Protein AF-K1YE34-F1 (afdb_monomer_lite)

Secondary structure (DSSP, 8-state):
------STTHHHHHHHHHHHHHHHHHHHHHHHHHHHHHHHHHHIIIIISHHHHHHHHHHHHEEEEEE--PPPPEE-SSSSPPEEEEEEEEEEEEE-TT-SS-HHHHHHHHHHHHHHHHTTT-SSHHHHHHHHHHHTSPPPTT-S---HHHHHHHHHHHHHHHHT--B---EEEESS--HHHHHHHHHHHHH-TTTEEEETTEEEE-GGG-S-HHHHHHHHHHHHT--HHHHHHHHS--B---EEEEEEE-HHHHHHHHHHHHHHHHHHHTTSS-GGG--GGGEEEEEEEEEE-TTTTTTHHHH--B-TTS-B-SHHHHHTHHHHH-B-EEEEEEB-TTS-B-S---S--B--BPPPPEE-S--HHHHHHHHHHHHHHHHHHT-S-EEEEEE-TTT--EEEEEEES---GGGGGGGG-EEE--TTT-SSHHHHTTTS-EEEE-TTT-EEEEETTEEEEEEEPPHHHHH-TTS--EEETTSSGGGGGS-HHHH--B--GGGGHHHHHHHHHHTTS--TT-EEEE-SEEEETTEEEE-S-GGGSEEEEHHHHHHTT-HHHHHHHHHHH-HHHHHHHHHHTTTTS----S-TT----PPPPGGG--HHHHHHHTTTSS--B-S--

Sequence (621 aa):
MKIPAHISRLALRLLNRLMNTDRVRLVFYIFVGFGVIIVWMAFKYTVFEYDYYRKLADKQQMITVKNPVSRGTIYSNNTPTGVFATSTDLSDLAVDPKGVGSKEKLVTFLGDVIFEELCSKGFDEQCGEDVFEYLKQAIPEDTTIITEENIKTRIREDVLRKISKEFVDSVIVKENLSEEEIKDTMPLTEWSGSVFSLINGSLYVNPSRIESPDLLTEHLAALLSLPKEEVTYKLSKRIIRYIKILRKMGLATRDMIDTRIQAEKTNIAQGRMVEAESIYHFFILEPRPTRFYPEKNMGGQLIGFVDNEGDGQYGIEGYFNEELKGKEGVSIAKKDISGRTIGSFDLGERKMVNGTDITLTIDRNIQKEVTKILSDGIKEFRANKGSVVVMDPKTGAVVAMVSYPDFDPNNFGDVYELERVSYNKYPNPGFDLLGMPLFVEDSTKGIPIMVGKNKISLRGATEGEISNRAIPKYKYKNMFGPGVYEVDPVSSLYEPGSVFKAITTAIGIDTGDIKPTDTYTDRWFVEIDNFKISNVSSECIGRHTYMHALDWSCNVGMIDIVQKIGKSLFYKYINDFGFGGKTNITLEWEVYGRIDPYEKWSRAKLFTMAFGQGITATVLQ

Radius of gyration: 38.85 Å; chains: 1; bounding box: 135×70×117 Å

pLDDT: mean 84.94, std 12.74, range [35.75, 98.31]

Structure (mmCIF, N/CA/C/O backbone):
data_AF-K1YE34-F1
#
_entry.id   AF-K1YE34-F1
#
loop_
_atom_site.group_PDB
_atom_site.id
_atom_site.type_symbol
_atom_site.label_atom_id
_atom_site.label_alt_id
_atom_site.label_comp_id
_atom_site.label_asym_id
_atom_site.label_entity_id
_atom_site.label_seq_id
_atom_site.pdbx_PDB_ins_code
_atom_site.Cartn_x
_atom_site.Cartn_y
_atom_site.Cartn_z
_atom_site.occupancy
_atom_site.B_iso_or_equiv
_atom_site.auth_seq_id
_atom_site.auth_comp_id
_atom_site.auth_asym_id
_atom_site.auth_atom_id
_atom_site.pdbx_PDB_model_num
ATOM 1 N N . MET A 1 1 ? -100.607 44.892 74.074 1.00 36.88 1 MET A N 1
ATOM 2 C CA . MET A 1 1 ? -101.466 44.074 73.185 1.00 36.88 1 MET A CA 1
ATOM 3 C C . MET A 1 1 ? -100.562 43.274 72.237 1.00 36.88 1 MET A C 1
ATOM 5 O O . MET A 1 1 ? -99.492 43.764 71.909 1.00 36.88 1 MET A O 1
ATOM 9 N N . LYS A 1 2 ? -100.928 42.021 71.936 1.00 35.75 2 LYS A N 1
ATOM 10 C CA . LYS A 1 2 ? -100.124 40.916 71.358 1.00 35.75 2 LYS A CA 1
ATOM 11 C C . LYS A 1 2 ? -99.786 41.061 69.844 1.00 35.75 2 LYS A C 1
ATOM 13 O O . LYS A 1 2 ? -100.696 41.393 69.102 1.00 35.75 2 LYS A O 1
ATOM 18 N N . ILE A 1 3 ? -98.509 40.791 69.473 1.00 39.78 3 ILE A N 1
ATOM 19 C CA . ILE A 1 3 ? -97.883 39.866 68.450 1.00 39.78 3 ILE A CA 1
ATOM 20 C C . ILE A 1 3 ? -98.612 39.634 67.085 1.00 39.78 3 ILE A C 1
ATOM 22 O O . ILE A 1 3 ? -99.836 39.593 67.148 1.00 39.78 3 ILE A O 1
ATOM 26 N N . PRO A 1 4 ? -97.980 39.315 65.899 1.00 48.66 4 PRO A N 1
ATOM 27 C CA . PRO A 1 4 ? -96.562 39.006 65.505 1.00 48.66 4 PRO A CA 1
ATOM 28 C C . PRO A 1 4 ? -96.039 39.790 64.255 1.00 48.66 4 PRO A C 1
ATOM 30 O O . PRO A 1 4 ? -96.799 40.487 63.603 1.00 48.66 4 PRO A O 1
ATOM 33 N N . ALA A 1 5 ? -94.765 39.807 63.818 1.00 51.62 5 ALA A N 1
ATOM 34 C CA . ALA A 1 5 ? -93.683 38.807 63.705 1.00 51.62 5 ALA A CA 1
ATOM 35 C C . ALA A 1 5 ? -93.873 37.696 62.640 1.00 51.62 5 ALA A C 1
ATOM 37 O O . ALA A 1 5 ? -93.859 36.520 62.965 1.00 51.62 5 ALA A O 1
ATOM 38 N N . HIS A 1 6 ? -94.013 38.058 61.362 1.00 48.50 6 HIS A N 1
ATOM 39 C CA . HIS A 1 6 ? -93.720 37.200 60.197 1.00 48.50 6 HIS A CA 1
ATOM 40 C C . HIS A 1 6 ? -93.802 38.117 58.969 1.00 48.50 6 HIS A C 1
ATOM 42 O O . HIS A 1 6 ? -94.867 38.646 58.706 1.00 48.50 6 HIS A O 1
ATOM 48 N N . ILE A 1 7 ? -92.703 38.540 58.335 1.00 47.22 7 ILE A N 1
ATOM 49 C CA . ILE A 1 7 ? -92.453 38.222 56.908 1.00 47.22 7 ILE A CA 1
ATOM 50 C C . ILE A 1 7 ? -91.010 38.593 56.471 1.00 47.22 7 ILE A C 1
ATOM 52 O O . ILE A 1 7 ? -90.570 38.162 55.412 1.00 47.22 7 ILE A O 1
ATOM 56 N N . SER A 1 8 ? -90.185 39.288 57.270 1.00 53.62 8 SER A N 1
ATOM 57 C CA . SER A 1 8 ? -88.889 39.803 56.764 1.00 53.62 8 SER A CA 1
ATOM 58 C C . SER A 1 8 ? -87.648 38.914 56.971 1.00 53.62 8 SER A C 1
ATOM 60 O O . SER A 1 8 ? -86.563 39.277 56.524 1.00 53.62 8 SER A O 1
ATOM 62 N N . ARG A 1 9 ? -87.760 37.726 57.590 1.00 50.47 9 ARG A N 1
ATOM 63 C CA . ARG A 1 9 ? -86.609 36.803 57.773 1.00 50.47 9 ARG A CA 1
ATOM 64 C C . ARG A 1 9 ? -86.591 35.587 56.843 1.00 50.47 9 ARG A C 1
ATOM 66 O O . ARG A 1 9 ? -85.554 34.932 56.748 1.00 50.47 9 ARG A O 1
ATOM 73 N N . LEU A 1 10 ? -87.687 35.298 56.135 1.00 52.03 10 LEU A N 1
ATOM 74 C CA . LEU A 1 10 ? -87.739 34.188 55.174 1.00 52.03 10 LEU A CA 1
ATOM 75 C C . LEU A 1 10 ? -87.260 34.625 53.778 1.00 52.03 10 LEU A C 1
ATOM 77 O O . LEU A 1 10 ? -86.465 33.918 53.168 1.00 52.03 10 LEU A O 1
ATOM 81 N N . ALA A 1 11 ? -87.639 35.826 53.323 1.00 48.72 11 ALA A N 1
ATOM 82 C CA . ALA A 1 11 ? -87.261 36.349 52.006 1.00 48.72 11 ALA A CA 1
ATOM 83 C C . ALA A 1 11 ? -85.747 36.621 51.872 1.00 48.72 11 ALA A C 1
ATOM 85 O O . ALA A 1 11 ? -85.149 36.258 50.862 1.00 48.72 11 ALA A O 1
ATOM 86 N N . LEU A 1 12 ? -85.088 37.146 52.918 1.00 50.16 12 LEU A N 1
ATOM 87 C CA . LEU A 1 12 ? -83.631 37.363 52.903 1.00 50.16 12 LEU A CA 1
ATOM 88 C C . LEU A 1 12 ? -82.812 36.064 53.033 1.00 50.16 12 LEU A C 1
ATOM 90 O O . LEU A 1 12 ? -81.704 35.984 52.510 1.00 50.16 12 LEU A O 1
ATOM 94 N N . ARG A 1 13 ? -83.342 35.024 53.698 1.00 51.19 13 ARG A N 1
ATOM 95 C CA . ARG A 1 13 ? -82.683 33.704 53.772 1.00 51.19 13 ARG A CA 1
ATOM 96 C C . ARG A 1 13 ? -82.885 32.868 52.506 1.00 51.19 13 ARG A C 1
ATOM 98 O O . ARG A 1 13 ? -82.024 32.048 52.201 1.00 51.19 13 ARG A O 1
ATOM 105 N N . LEU A 1 14 ? -83.971 33.088 51.762 1.00 49.38 14 LEU A N 1
ATOM 106 C CA . LEU A 1 14 ? -84.204 32.467 50.454 1.00 49.38 14 LEU A CA 1
ATOM 107 C C . LEU A 1 14 ? -83.394 33.140 49.336 1.00 49.38 14 LEU A C 1
ATOM 109 O O . LEU A 1 14 ? -82.803 32.414 48.542 1.00 49.38 14 LEU A O 1
ATOM 113 N N . LEU A 1 15 ? -83.245 34.474 49.323 1.00 46.59 15 LEU A N 1
ATOM 114 C CA . LEU A 1 15 ? -82.393 35.157 48.332 1.00 46.59 15 LEU A CA 1
ATOM 115 C C . LEU A 1 15 ? -80.901 34.793 48.469 1.00 46.59 15 LEU A C 1
ATOM 117 O O . LEU A 1 15 ? -80.240 34.549 47.463 1.00 46.59 15 LEU A O 1
ATOM 121 N N . ASN A 1 16 ? -80.382 34.660 49.697 1.00 50.19 16 ASN A N 1
ATOM 122 C CA . ASN A 1 16 ? -78.986 34.247 49.922 1.00 50.19 16 ASN A CA 1
ATOM 123 C C . ASN A 1 16 ? -78.747 32.737 49.718 1.00 50.19 16 ASN A C 1
ATOM 125 O O . ASN A 1 16 ? -77.611 32.325 49.486 1.00 50.19 16 ASN A O 1
ATOM 129 N N . ARG A 1 17 ? -79.795 31.897 49.785 1.00 49.59 17 ARG A N 1
ATOM 130 C CA . ARG A 1 17 ? -79.709 30.480 49.385 1.00 49.59 17 ARG A CA 1
ATOM 131 C C . ARG A 1 17 ? -79.752 30.319 47.867 1.00 49.59 17 ARG A C 1
ATOM 133 O O . ARG A 1 17 ? -78.968 29.528 47.365 1.00 49.59 17 ARG A O 1
ATOM 140 N N . LEU A 1 18 ? -80.578 31.095 47.158 1.00 47.44 18 LEU A N 1
ATOM 141 C CA . LEU A 1 18 ? -80.697 31.058 45.693 1.00 47.44 18 LEU A CA 1
ATOM 142 C C . LEU A 1 18 ? -79.440 31.591 44.979 1.00 47.44 18 LEU A C 1
ATOM 144 O O . LEU A 1 18 ? -78.954 30.947 44.054 1.00 47.44 18 LEU A O 1
ATOM 148 N N . MET A 1 19 ? -78.826 32.678 45.463 1.00 51.19 19 MET A N 1
ATOM 149 C CA . MET A 1 19 ? -77.597 33.229 44.859 1.00 51.19 19 MET A CA 1
ATOM 150 C C . MET A 1 19 ? -76.330 32.377 45.063 1.00 51.19 19 MET A C 1
ATOM 152 O O . MET A 1 19 ? -75.357 32.551 44.328 1.00 51.19 19 MET A O 1
ATOM 156 N N . ASN A 1 20 ? -76.320 31.461 46.038 1.00 54.78 20 ASN A N 1
ATOM 157 C CA . ASN A 1 20 ? -75.164 30.604 46.319 1.00 54.78 20 ASN A CA 1
ATOM 158 C C . ASN A 1 20 ? -75.311 29.205 45.692 1.00 54.78 20 ASN A C 1
ATOM 160 O O . ASN A 1 20 ? -74.319 28.615 45.270 1.00 54.78 20 ASN A O 1
ATOM 164 N N . THR A 1 21 ? -76.538 28.686 45.551 1.00 56.09 21 THR A N 1
ATOM 165 C CA . THR A 1 21 ? -76.777 27.403 44.866 1.00 56.09 21 THR A CA 1
ATOM 166 C C . THR A 1 21 ? -76.507 27.462 43.368 1.00 56.09 21 THR A C 1
ATOM 168 O O . THR A 1 21 ? -76.010 26.477 42.828 1.00 56.09 21 THR A O 1
ATOM 171 N N . ASP A 1 22 ? -76.763 28.591 42.700 1.00 64.25 22 ASP A N 1
ATOM 172 C CA . ASP A 1 22 ? -76.539 28.699 41.251 1.00 64.25 22 ASP A CA 1
ATOM 173 C C . ASP A 1 22 ? -75.056 28.835 40.896 1.00 64.25 22 ASP A C 1
ATOM 175 O O . ASP A 1 22 ? -74.607 28.236 39.923 1.00 64.25 22 ASP A O 1
ATOM 179 N N . ARG A 1 23 ? -74.252 29.510 41.729 1.00 65.94 23 ARG A N 1
ATOM 180 C CA . ARG A 1 23 ? -72.790 29.548 41.553 1.00 65.94 23 ARG A CA 1
ATOM 181 C C . ARG A 1 23 ? -72.140 28.198 41.842 1.00 65.94 23 ARG A C 1
ATOM 183 O O . ARG A 1 23 ? -71.286 27.769 41.077 1.00 65.94 23 ARG A O 1
ATOM 190 N N . VAL A 1 24 ? -72.568 27.502 42.898 1.00 70.56 24 VAL A N 1
ATOM 191 C CA . VAL A 1 24 ? -72.051 26.159 43.222 1.00 70.56 24 VAL A CA 1
ATOM 192 C C . VAL A 1 24 ? -72.442 25.140 42.147 1.00 70.56 24 VAL A C 1
ATOM 194 O O . VAL A 1 24 ? -71.605 24.335 41.749 1.00 70.56 24 VAL A O 1
ATOM 197 N N . ARG A 1 25 ? -73.670 25.201 41.612 1.00 74.25 25 ARG A N 1
ATOM 198 C CA . ARG A 1 25 ? -74.095 24.362 40.478 1.00 74.25 25 ARG A CA 1
ATOM 199 C C . ARG A 1 25 ? -73.352 24.706 39.193 1.00 74.25 25 ARG A C 1
ATOM 201 O O . ARG A 1 25 ? -72.940 23.792 38.492 1.00 74.25 25 ARG A O 1
ATOM 208 N N . LEU A 1 26 ? -73.134 25.988 38.900 1.00 75.81 26 LEU A N 1
ATOM 209 C CA . LEU A 1 26 ? -72.350 26.421 37.742 1.00 75.81 26 LEU A CA 1
ATOM 210 C C . LEU A 1 26 ? -70.909 25.898 37.819 1.00 75.81 26 LEU A C 1
ATOM 212 O O . LEU A 1 26 ? -70.426 25.308 36.860 1.00 75.81 26 LEU A O 1
ATOM 216 N N . VAL A 1 27 ? -70.249 26.043 38.972 1.00 78.69 27 VAL A N 1
ATOM 217 C CA . VAL A 1 27 ? -68.901 25.498 39.204 1.00 78.69 27 VAL A CA 1
ATOM 218 C C . VAL A 1 27 ? -68.904 23.972 39.086 1.00 78.69 27 VAL A C 1
ATOM 220 O O . VAL A 1 27 ? -68.026 23.417 38.435 1.00 78.69 27 VAL A O 1
ATOM 223 N N . PHE A 1 28 ? -69.911 23.289 39.636 1.00 82.44 28 PHE A N 1
ATOM 224 C CA . PHE A 1 28 ? -70.061 21.840 39.494 1.00 82.44 28 PHE A CA 1
ATOM 225 C C . PHE A 1 28 ? -70.201 21.411 38.026 1.00 82.44 28 PHE A C 1
ATOM 227 O O . PHE A 1 28 ? -69.495 20.506 37.596 1.00 82.44 28 PHE A O 1
ATOM 234 N N . TYR A 1 29 ? -71.039 22.080 37.228 1.00 84.19 29 TYR A N 1
ATOM 235 C CA . TYR A 1 29 ? -71.186 21.770 35.802 1.00 84.19 29 TYR A CA 1
ATOM 236 C C . TYR A 1 29 ? -69.935 22.101 34.986 1.00 84.19 29 TYR A C 1
ATOM 238 O O . TYR A 1 29 ? -69.621 21.367 34.053 1.00 84.19 29 TYR A O 1
ATOM 246 N N . ILE A 1 30 ? -69.181 23.141 35.354 1.00 85.44 30 ILE A N 1
ATOM 247 C CA . ILE A 1 30 ? -67.862 23.414 34.768 1.00 85.44 30 ILE A CA 1
ATOM 248 C C . ILE A 1 30 ? -66.899 22.262 35.086 1.00 85.44 30 ILE A C 1
ATOM 250 O O . ILE A 1 30 ? -66.247 21.753 34.178 1.00 85.44 30 ILE A O 1
ATOM 254 N N . PHE A 1 31 ? -66.851 21.791 36.336 1.00 87.25 31 PHE A N 1
ATOM 255 C CA . PHE A 1 31 ? -66.026 20.643 36.730 1.00 87.25 31 PHE A CA 1
ATOM 256 C C . PHE A 1 31 ? -66.437 19.347 36.023 1.00 87.25 31 PHE A C 1
ATOM 258 O O . PHE A 1 31 ? -65.573 18.604 35.565 1.00 87.25 31 PHE A O 1
ATOM 265 N N . VAL A 1 32 ? -67.739 19.087 35.886 1.00 88.25 32 VAL A N 1
ATOM 266 C CA . VAL A 1 32 ? -68.258 17.942 35.122 1.00 88.25 32 VAL A CA 1
ATOM 267 C C . VAL A 1 32 ? -67.892 18.075 33.643 1.00 88.25 32 VAL A C 1
ATOM 269 O O . VAL A 1 32 ? -67.436 17.103 33.050 1.00 88.25 32 VAL A O 1
ATOM 272 N N . GLY A 1 33 ? -68.009 19.270 33.060 1.00 88.25 33 GLY A N 1
ATOM 273 C CA . GLY A 1 33 ? -67.587 19.552 31.687 1.00 88.25 33 GLY A CA 1
ATOM 274 C C . GLY A 1 33 ? -66.095 19.292 31.468 1.00 88.25 33 GLY A C 1
ATOM 275 O O . GLY A 1 33 ? -65.730 18.583 30.533 1.00 88.25 33 GLY A O 1
ATOM 276 N N . PHE A 1 34 ? -65.234 19.770 32.370 1.00 90.88 34 PHE A N 1
ATOM 277 C CA . PHE A 1 34 ? -63.802 19.448 32.361 1.00 90.88 34 PHE A CA 1
ATOM 278 C C . PHE A 1 34 ? -63.547 17.945 32.522 1.00 90.88 34 PHE A C 1
ATOM 280 O O . PHE A 1 34 ? -62.711 17.393 31.812 1.00 90.88 34 PHE A O 1
ATOM 287 N N . GLY A 1 35 ? -64.293 17.267 33.397 1.00 90.88 35 GLY A N 1
ATOM 288 C CA . GLY A 1 35 ? -64.208 15.817 33.575 1.00 90.88 35 GLY A CA 1
ATOM 289 C C . GLY A 1 35 ? -64.538 15.051 32.293 1.00 90.88 35 GLY A C 1
ATOM 290 O O . GLY A 1 35 ? -63.789 14.160 31.901 1.00 90.88 35 GLY A O 1
ATOM 291 N N . VAL A 1 36 ? -65.603 15.443 31.589 1.00 91.06 36 VAL A N 1
ATOM 292 C CA . VAL A 1 36 ? -65.979 14.853 30.295 1.00 91.06 36 VAL A CA 1
ATOM 293 C C . VAL A 1 36 ? -64.905 15.109 29.238 1.00 91.06 36 VAL A C 1
ATOM 295 O O . VAL A 1 36 ? -64.563 14.190 28.497 1.00 91.06 36 VAL A O 1
ATOM 298 N N . ILE A 1 37 ? -64.323 16.311 29.195 1.00 92.00 37 ILE A N 1
ATOM 299 C CA . ILE A 1 37 ? -63.224 16.636 28.271 1.00 92.00 37 ILE A CA 1
ATOM 300 C C . ILE A 1 37 ? -61.999 15.758 28.549 1.00 92.00 37 ILE A C 1
ATOM 302 O O . ILE A 1 37 ? -61.429 15.213 27.608 1.00 92.00 37 ILE A O 1
ATOM 306 N N . ILE A 1 38 ? -61.616 15.573 29.816 1.00 90.19 38 ILE A N 1
ATOM 307 C CA . ILE A 1 38 ? -60.481 14.720 30.202 1.00 90.19 38 ILE A CA 1
ATOM 308 C C . ILE A 1 38 ? -60.740 13.264 29.805 1.00 90.19 38 ILE A C 1
ATOM 310 O O . ILE A 1 38 ? -59.864 12.633 29.217 1.00 90.19 38 ILE A O 1
ATOM 314 N N . VAL A 1 39 ? -61.938 12.737 30.078 1.00 91.88 39 VAL A N 1
ATOM 315 C CA . VAL A 1 39 ? -62.312 11.361 29.707 1.00 91.88 39 VAL A CA 1
ATOM 316 C C . VAL A 1 39 ? -62.321 11.188 28.190 1.00 91.88 39 VAL A C 1
ATOM 318 O O . VAL A 1 39 ? -61.792 10.199 27.689 1.00 91.88 39 VAL A O 1
ATOM 321 N N . TRP A 1 40 ? -62.858 12.156 27.448 1.00 91.56 40 TRP A N 1
ATOM 322 C CA . TRP A 1 40 ? -62.845 12.136 25.987 1.00 91.56 40 TRP A CA 1
ATOM 323 C C . TRP A 1 40 ? -61.422 12.197 25.426 1.00 91.56 40 TRP A C 1
ATOM 325 O O . TRP A 1 40 ? -61.090 11.432 24.524 1.00 91.56 40 TRP A O 1
ATOM 335 N N . MET A 1 41 ? -60.556 13.047 25.984 1.00 88.88 41 MET A N 1
ATOM 336 C CA . MET A 1 41 ? -59.141 13.098 25.614 1.00 88.88 41 MET A CA 1
ATOM 337 C C . MET A 1 41 ? -58.433 11.776 25.902 1.00 88.88 41 MET A C 1
ATOM 339 O O . MET A 1 41 ? -57.724 11.266 25.038 1.00 88.88 41 MET A O 1
ATOM 343 N N . ALA A 1 42 ? -58.648 11.197 27.084 1.00 89.00 42 ALA A N 1
ATOM 344 C CA . ALA A 1 42 ? -58.085 9.902 27.432 1.00 89.00 42 ALA A CA 1
ATOM 345 C C . ALA A 1 42 ? -58.558 8.832 26.434 1.00 89.00 42 ALA A C 1
ATOM 347 O O . ALA A 1 42 ? -57.729 8.122 25.867 1.00 89.00 42 ALA A O 1
ATOM 348 N N . PHE A 1 43 ? -59.858 8.775 26.129 1.00 90.81 43 PHE A N 1
ATOM 349 C CA . PHE A 1 43 ? -60.427 7.832 25.162 1.00 90.81 43 PHE A CA 1
ATOM 350 C C . PHE A 1 43 ? -59.856 8.034 23.751 1.00 90.81 43 PHE A C 1
ATOM 352 O O . PHE A 1 43 ? -59.464 7.072 23.094 1.00 90.81 43 PHE A O 1
ATOM 359 N N . LYS A 1 44 ? -59.718 9.288 23.305 1.00 91.06 44 LYS A N 1
ATOM 360 C CA . LYS A 1 44 ? -59.083 9.635 22.031 1.00 91.06 44 LYS A CA 1
ATOM 361 C C . LYS A 1 44 ? -57.669 9.052 21.930 1.00 91.06 44 LYS A C 1
ATOM 363 O O . LYS A 1 44 ? -57.378 8.347 20.968 1.00 91.06 44 LYS A O 1
ATOM 368 N N . TYR A 1 45 ? -56.821 9.289 22.928 1.00 86.44 45 TYR A N 1
ATOM 369 C CA . TYR A 1 45 ? -55.426 8.837 22.899 1.00 86.44 45 TYR A CA 1
ATOM 370 C C . TYR A 1 45 ? -55.258 7.328 23.108 1.00 86.44 45 TYR A C 1
ATOM 372 O O . TYR A 1 45 ? -54.392 6.710 22.495 1.00 86.44 45 TYR A O 1
ATOM 380 N N . THR A 1 46 ? -56.090 6.727 23.957 1.00 84.56 46 THR A N 1
ATOM 381 C CA . THR A 1 46 ? -55.997 5.300 24.316 1.00 84.56 46 THR A CA 1
ATOM 382 C C . THR A 1 46 ? -56.747 4.360 23.381 1.00 84.56 46 THR A C 1
ATOM 384 O O . THR A 1 46 ? -56.473 3.164 23.424 1.00 84.56 46 THR A O 1
ATOM 387 N N . VAL A 1 47 ? -57.665 4.863 22.546 1.00 86.56 47 VAL A N 1
ATOM 388 C CA . VAL A 1 47 ? -58.477 4.035 21.637 1.00 86.56 47 VAL A CA 1
ATOM 389 C C . VAL A 1 47 ? -58.335 4.474 20.183 1.00 86.56 47 VAL A C 1
ATOM 391 O O . VAL A 1 47 ? -57.921 3.668 19.357 1.00 86.56 47 VAL A O 1
ATOM 394 N N . PHE A 1 48 ? -58.633 5.736 19.850 1.00 84.00 48 PHE A N 1
ATOM 395 C CA . PHE A 1 48 ? -58.586 6.194 18.451 1.00 84.00 48 PHE A CA 1
ATOM 396 C C . PHE A 1 48 ? -57.158 6.331 17.919 1.00 84.00 48 PHE A C 1
ATOM 398 O O . PHE A 1 48 ? -56.879 5.945 16.787 1.00 84.00 48 PHE A O 1
ATOM 405 N N . GLU A 1 49 ? -56.250 6.871 18.730 1.00 88.06 49 GLU A N 1
ATOM 406 C CA . GLU A 1 49 ? -54.858 7.124 18.336 1.00 88.06 49 GLU A CA 1
ATOM 407 C C . GLU A 1 49 ? -53.879 6.101 18.941 1.00 88.06 49 GLU A C 1
ATOM 409 O O . GLU A 1 49 ? -52.665 6.250 18.805 1.00 88.06 49 GLU A O 1
ATOM 414 N N . TYR A 1 50 ? -54.385 5.032 19.566 1.00 84.00 50 TYR A N 1
ATOM 415 C CA . TYR A 1 50 ? -53.565 4.019 20.236 1.00 84.00 50 TYR A CA 1
ATOM 416 C C . TYR A 1 50 ? -52.474 3.449 19.327 1.00 84.00 50 TYR A C 1
ATOM 418 O O . TYR A 1 50 ? -51.300 3.449 19.692 1.00 84.00 50 TYR A O 1
ATOM 426 N N . ASP A 1 51 ? -52.840 3.018 18.117 1.00 78.31 51 ASP A N 1
ATOM 427 C CA . ASP A 1 51 ? -51.891 2.430 17.169 1.00 78.31 51 ASP A CA 1
ATOM 428 C C . ASP A 1 51 ? -50.830 3.434 16.710 1.00 78.31 51 ASP A C 1
ATOM 430 O O . ASP A 1 51 ? -49.678 3.058 16.478 1.00 78.31 51 ASP A O 1
ATOM 434 N N . TYR A 1 52 ? -51.193 4.714 16.601 1.00 80.69 52 TYR A N 1
ATOM 435 C CA . TYR A 1 52 ? -50.261 5.782 16.254 1.00 80.69 52 TYR A CA 1
ATOM 436 C C . TYR A 1 52 ? -49.232 5.991 17.370 1.00 80.69 52 TYR A C 1
ATOM 438 O O . TYR A 1 52 ? -48.027 5.922 17.114 1.00 80.69 52 TYR A O 1
ATOM 446 N N . TYR A 1 53 ? -49.681 6.165 18.617 1.00 77.62 53 TYR A N 1
ATOM 447 C CA . TYR A 1 53 ? -48.784 6.378 19.757 1.00 77.62 53 TYR A CA 1
ATOM 448 C C . TYR A 1 53 ? -47.978 5.136 20.121 1.00 77.62 53 TYR A C 1
ATOM 450 O O . TYR A 1 53 ? -46.816 5.259 20.503 1.00 77.62 53 TYR A O 1
ATOM 458 N N . ARG A 1 54 ? -48.536 3.938 19.932 1.00 78.75 54 ARG A N 1
ATOM 459 C CA . ARG A 1 54 ? -47.803 2.680 20.088 1.00 78.75 54 ARG A CA 1
ATOM 460 C C . ARG A 1 54 ? -46.689 2.553 19.052 1.00 78.75 54 ARG A C 1
ATOM 462 O O . ARG A 1 54 ? -45.559 2.274 19.431 1.00 78.75 54 ARG A O 1
ATOM 469 N N . LYS A 1 55 ? -46.962 2.839 17.773 1.00 76.00 55 LYS A N 1
ATOM 470 C CA . LYS A 1 55 ? -45.926 2.860 16.721 1.00 76.00 55 LYS A CA 1
ATOM 471 C C . LYS A 1 55 ? -44.875 3.943 16.958 1.00 76.00 55 LYS A C 1
ATOM 473 O O . LYS A 1 55 ? -43.704 3.718 16.665 1.00 76.00 55 LYS A O 1
ATOM 478 N N . LEU A 1 56 ? -45.272 5.106 17.476 1.00 75.75 56 LEU A N 1
ATOM 479 C CA . LEU A 1 56 ? -44.348 6.184 17.831 1.00 75.75 56 LEU A CA 1
ATOM 480 C C . LEU A 1 56 ? -43.438 5.775 19.000 1.00 75.75 56 LEU A C 1
ATOM 482 O O . LEU A 1 56 ? -42.225 5.953 18.910 1.00 75.75 56 LEU A O 1
ATOM 486 N N . ALA A 1 57 ? -44.002 5.168 20.047 1.00 70.75 57 ALA A N 1
ATOM 487 C CA . ALA A 1 57 ? -43.256 4.637 21.185 1.00 70.75 57 ALA A CA 1
ATOM 488 C C . ALA A 1 57 ? -42.312 3.500 20.766 1.00 70.75 57 ALA A C 1
ATOM 490 O O . ALA A 1 57 ? -41.139 3.513 21.136 1.00 70.75 57 ALA A O 1
ATOM 491 N N . ASP A 1 58 ? -42.781 2.572 19.927 1.00 70.25 58 ASP A N 1
ATOM 492 C CA . ASP A 1 58 ? -41.947 1.513 19.360 1.00 70.25 58 ASP A CA 1
ATOM 493 C C . ASP A 1 58 ? -40.795 2.118 18.543 1.00 70.25 58 ASP A C 1
ATOM 495 O O . ASP A 1 58 ? -39.642 1.782 18.790 1.00 70.25 58 ASP A O 1
ATOM 499 N N . LYS A 1 59 ? -41.045 3.086 17.647 1.00 69.19 59 LYS A N 1
ATOM 500 C CA . LYS A 1 59 ? -39.971 3.781 16.908 1.00 69.19 59 LYS A CA 1
ATOM 501 C C . LYS A 1 59 ? -38.949 4.447 17.832 1.00 69.19 59 LYS A C 1
ATOM 503 O O . LYS A 1 59 ? -37.757 4.391 17.553 1.00 69.19 59 LYS A O 1
ATOM 508 N N . GLN A 1 60 ? -39.392 5.058 18.928 1.00 69.69 60 GLN A N 1
ATOM 509 C CA . GLN A 1 60 ? -38.503 5.702 19.902 1.00 69.69 60 GLN A CA 1
ATOM 510 C C . GLN A 1 60 ? -37.678 4.698 20.721 1.00 69.69 60 GLN A C 1
ATOM 512 O O . GLN A 1 60 ? -36.595 5.045 21.206 1.00 69.69 60 GLN A O 1
ATOM 517 N N . GLN A 1 61 ? -38.168 3.465 20.867 1.00 70.75 61 GLN A N 1
ATOM 518 C CA . GLN A 1 61 ? -37.512 2.370 21.584 1.00 70.75 61 GLN A CA 1
ATOM 519 C C . GLN A 1 61 ? -36.665 1.463 20.684 1.00 70.75 61 GLN A C 1
ATOM 521 O O . GLN A 1 61 ? -35.936 0.625 21.200 1.00 70.75 61 GLN A O 1
ATOM 526 N N . MET A 1 62 ? -36.711 1.617 19.365 1.00 68.00 62 MET A N 1
ATOM 527 C CA . MET A 1 62 ? -35.926 0.797 18.442 1.00 68.00 62 MET A CA 1
ATOM 528 C C . MET A 1 62 ? -34.539 1.415 18.226 1.00 68.00 62 MET A C 1
ATOM 530 O O . MET A 1 62 ? -34.403 2.621 18.019 1.00 68.00 62 MET A O 1
ATOM 534 N N . ILE A 1 63 ? -33.496 0.591 18.287 1.00 66.94 63 ILE A N 1
ATOM 535 C CA . ILE A 1 63 ? -32.122 0.951 17.937 1.00 66.94 63 ILE A CA 1
ATOM 536 C C . ILE A 1 63 ? -31.635 0.037 16.818 1.00 66.94 63 ILE A C 1
ATOM 538 O O . ILE A 1 63 ? -31.867 -1.167 16.832 1.00 66.94 63 ILE A O 1
ATOM 542 N N . THR A 1 64 ? -30.964 0.626 15.837 1.00 68.00 64 THR A N 1
ATOM 543 C CA . THR A 1 64 ? -30.237 -0.115 14.807 1.00 68.00 64 THR A CA 1
ATOM 544 C C . THR A 1 64 ? -28.860 -0.465 15.354 1.00 68.00 64 THR A C 1
ATOM 546 O O . THR A 1 64 ? -28.090 0.430 15.702 1.00 68.00 64 THR A O 1
ATOM 549 N N . VAL A 1 65 ? -28.565 -1.756 15.443 1.00 68.69 65 VAL A N 1
ATOM 550 C CA . VAL A 1 65 ? -27.237 -2.287 15.740 1.00 68.69 65 VAL A CA 1
ATOM 551 C C . VAL A 1 65 ? -26.634 -2.743 14.417 1.00 68.69 65 VAL A C 1
ATOM 553 O O . VAL A 1 65 ? -27.235 -3.539 13.693 1.00 68.69 65 VAL A O 1
ATOM 556 N N . LYS A 1 66 ? -25.472 -2.187 14.075 1.00 70.31 66 LYS A N 1
ATOM 557 C CA . LYS A 1 66 ? -24.680 -2.664 12.943 1.00 70.31 66 LYS A CA 1
ATOM 558 C C . LYS A 1 66 ? -23.908 -3.896 13.388 1.00 70.31 66 LYS A C 1
ATOM 560 O O . LYS A 1 66 ? -23.214 -3.834 14.402 1.00 70.31 66 LYS A O 1
ATOM 565 N N . ASN A 1 67 ? -24.015 -4.973 12.623 1.00 73.31 67 ASN A N 1
ATOM 566 C CA . ASN A 1 67 ? -23.205 -6.163 12.835 1.00 73.31 67 ASN A CA 1
ATOM 567 C C . ASN A 1 67 ? -22.048 -6.115 11.834 1.00 73.31 67 ASN A C 1
ATOM 569 O O . ASN A 1 67 ? -22.307 -6.192 10.625 1.00 73.31 67 ASN A O 1
ATOM 573 N N . PRO A 1 68 ? -20.803 -5.939 12.307 1.00 75.12 68 PRO A N 1
ATOM 574 C CA . PRO A 1 68 ? -19.661 -5.873 11.416 1.00 75.12 68 PRO A CA 1
ATOM 575 C C . PRO A 1 68 ? -19.452 -7.232 10.740 1.00 75.12 68 PRO A C 1
ATOM 577 O O . PRO A 1 68 ? -19.719 -8.283 11.327 1.00 75.12 68 PRO A O 1
ATOM 580 N N . VAL A 1 69 ? -18.986 -7.199 9.496 1.00 81.56 69 VAL A N 1
ATOM 581 C CA . VAL A 1 69 ? -18.643 -8.391 8.713 1.00 81.56 69 VAL A CA 1
ATOM 582 C C . VAL A 1 69 ? -17.137 -8.549 8.624 1.00 81.56 69 VAL A C 1
ATOM 584 O O . VAL A 1 69 ? -16.395 -7.567 8.594 1.00 81.56 69 VAL A O 1
ATOM 587 N N . SER A 1 70 ? -16.683 -9.796 8.565 1.00 85.75 70 SER A N 1
ATOM 588 C CA . SER A 1 70 ? -15.284 -10.091 8.278 1.00 85.75 70 SER A CA 1
ATOM 589 C C . SER A 1 70 ? -15.013 -9.853 6.794 1.00 85.75 70 SER A C 1
ATOM 591 O O . SER A 1 70 ? -15.768 -10.306 5.925 1.00 85.75 70 SER A O 1
ATOM 593 N N . ARG A 1 71 ? -13.919 -9.143 6.516 1.00 92.25 71 ARG A N 1
ATOM 594 C CA . ARG A 1 71 ? -13.418 -8.908 5.163 1.00 92.25 71 ARG A CA 1
ATOM 595 C C . ARG A 1 71 ? -12.838 -10.213 4.605 1.00 92.25 71 ARG A C 1
ATOM 597 O O . ARG A 1 71 ? -12.217 -10.972 5.350 1.00 92.25 71 ARG A O 1
ATOM 604 N N . GLY A 1 72 ? -13.015 -10.460 3.311 1.00 94.25 72 GLY A N 1
ATOM 605 C CA . GLY A 1 72 ? -12.552 -11.679 2.639 1.00 94.25 72 GLY A CA 1
ATOM 606 C C . GLY A 1 72 ? -11.036 -11.866 2.736 1.00 94.25 72 GLY A C 1
ATOM 607 O O . GLY A 1 72 ? -10.275 -10.896 2.779 1.00 94.25 72 GLY A O 1
ATOM 608 N N . THR A 1 73 ? -10.575 -13.106 2.812 1.00 95.56 73 THR A N 1
ATOM 609 C CA . THR A 1 73 ? -9.157 -13.466 2.928 1.00 95.56 73 THR A CA 1
ATOM 610 C C . THR A 1 73 ? -8.484 -13.481 1.555 1.00 95.56 73 THR A C 1
ATOM 612 O O . THR A 1 73 ? -9.063 -13.937 0.571 1.00 95.56 73 THR A O 1
ATOM 615 N N . ILE A 1 74 ? -7.247 -12.983 1.485 1.00 96.75 74 ILE A N 1
ATOM 616 C CA . ILE A 1 74 ? -6.416 -13.008 0.276 1.00 96.75 74 ILE A CA 1
ATOM 617 C C . ILE A 1 74 ? -5.396 -14.143 0.406 1.00 96.75 74 ILE A C 1
ATOM 619 O O . ILE A 1 74 ? -4.528 -14.122 1.286 1.00 96.75 74 ILE A O 1
ATOM 623 N N . TYR A 1 75 ? -5.498 -15.118 -0.490 1.00 96.12 75 TYR A N 1
ATOM 624 C CA . TYR A 1 75 ? -4.692 -16.333 -0.545 1.00 96.12 75 TYR A CA 1
ATOM 625 C C . TYR A 1 75 ? -3.677 -16.308 -1.695 1.00 96.12 75 TYR A C 1
ATOM 627 O O . TYR A 1 75 ? -3.891 -15.669 -2.727 1.00 96.12 75 TYR A O 1
ATOM 635 N N . SER A 1 76 ? -2.579 -17.047 -1.539 1.00 94.44 76 SER A N 1
ATOM 636 C CA . SER A 1 76 ? -1.622 -17.351 -2.612 1.00 94.44 76 SER A CA 1
ATOM 637 C C . SER A 1 76 ? -2.001 -18.617 -3.392 1.00 94.44 76 SER A C 1
ATOM 639 O O . SER A 1 76 ? -2.709 -19.480 -2.877 1.00 94.44 76 SER A O 1
ATOM 641 N N . ASN A 1 77 ? -1.475 -18.782 -4.611 1.00 85.88 77 ASN A N 1
ATOM 642 C CA . ASN A 1 77 ? -1.799 -19.916 -5.495 1.00 85.88 77 ASN A CA 1
ATOM 643 C C . ASN A 1 77 ? -1.012 -21.213 -5.224 1.00 85.88 77 ASN A C 1
ATOM 645 O O . ASN A 1 77 ? -0.930 -22.086 -6.088 1.00 85.88 77 ASN A O 1
ATOM 649 N N . ASN A 1 78 ? -0.324 -21.325 -4.092 1.00 85.19 78 ASN A N 1
ATOM 650 C CA . ASN A 1 78 ? 0.634 -22.405 -3.855 1.00 85.19 78 ASN A CA 1
ATOM 651 C C . ASN A 1 78 ? 0.150 -23.396 -2.791 1.00 85.19 78 ASN A C 1
ATOM 653 O O . ASN A 1 78 ? -0.840 -23.169 -2.106 1.00 85.19 78 ASN A O 1
ATOM 657 N N . THR A 1 79 ? 0.829 -24.540 -2.678 1.00 75.94 79 THR A N 1
ATOM 658 C CA . THR A 1 79 ? 0.526 -25.572 -1.673 1.00 75.94 79 THR A CA 1
ATOM 659 C C . THR A 1 79 ? 1.703 -25.711 -0.696 1.00 75.94 79 THR A C 1
ATOM 661 O O . THR A 1 79 ? 2.817 -25.973 -1.152 1.00 75.94 79 THR A O 1
ATOM 664 N N . PRO A 1 80 ? 1.492 -25.583 0.630 1.00 77.00 80 PRO A N 1
ATOM 665 C CA . PRO A 1 80 ? 0.243 -25.181 1.281 1.00 77.00 80 PRO A CA 1
ATOM 666 C C . PRO A 1 80 ? -0.114 -23.723 0.967 1.00 77.00 80 PRO A C 1
ATOM 668 O O . PRO A 1 80 ? 0.775 -22.896 0.759 1.00 77.00 80 PRO A O 1
ATOM 671 N N . THR A 1 81 ? -1.413 -23.427 0.954 1.00 82.12 81 THR A N 1
ATOM 672 C CA . THR A 1 81 ? -1.933 -22.091 0.660 1.00 82.12 81 THR A CA 1
ATOM 673 C C . THR A 1 81 ? -1.429 -21.096 1.697 1.00 82.12 81 THR A C 1
ATOM 675 O O . THR A 1 81 ? -1.620 -21.274 2.901 1.00 82.12 81 THR A O 1
ATOM 678 N N . GLY A 1 82 ? -0.754 -20.055 1.230 1.00 86.38 82 GLY A N 1
ATOM 679 C CA . GLY A 1 82 ? -0.342 -18.918 2.037 1.00 86.38 82 GLY A CA 1
ATOM 680 C C . GLY A 1 82 ? -1.472 -17.905 2.185 1.00 86.38 82 GLY A C 1
ATOM 681 O O . GLY A 1 82 ? -2.341 -17.795 1.321 1.00 86.38 82 GLY A O 1
ATOM 682 N N . VAL A 1 83 ? -1.441 -17.152 3.282 1.00 92.81 83 VAL A N 1
ATOM 683 C CA . VAL A 1 83 ? -2.394 -16.075 3.568 1.00 92.81 83 VAL A CA 1
ATOM 684 C C . VAL A 1 83 ? -1.642 -14.754 3.546 1.00 92.81 83 VAL A C 1
ATOM 686 O O . VAL A 1 83 ? -0.760 -14.536 4.374 1.00 92.81 83 VAL A O 1
ATOM 689 N N . PHE A 1 84 ? -1.995 -13.878 2.610 1.00 94.19 84 PHE A N 1
ATOM 690 C CA . PHE A 1 84 ? -1.416 -12.539 2.506 1.00 94.19 84 PHE A CA 1
ATOM 691 C C . PHE A 1 84 ? -2.161 -11.520 3.369 1.00 94.19 84 PHE A C 1
ATOM 693 O O . PHE A 1 84 ? -1.532 -10.657 3.977 1.00 94.19 84 PHE A O 1
ATOM 700 N N . ALA A 1 85 ? -3.486 -11.643 3.464 1.00 95.06 85 ALA A N 1
ATOM 701 C CA . ALA A 1 85 ? -4.313 -10.768 4.286 1.00 95.06 85 ALA A CA 1
ATOM 702 C C . ALA A 1 85 ? -5.554 -11.507 4.784 1.00 95.06 85 ALA A C 1
ATOM 704 O O . ALA A 1 85 ? -6.194 -12.232 4.025 1.00 95.06 85 ALA A O 1
ATOM 705 N N . THR A 1 86 ? -5.914 -11.313 6.047 1.00 93.38 86 THR A N 1
ATOM 706 C CA . THR A 1 86 ? -7.116 -11.898 6.653 1.00 93.38 86 THR A CA 1
ATOM 707 C C . THR A 1 86 ? -7.697 -10.959 7.705 1.00 93.38 86 THR A C 1
ATOM 709 O O . THR A 1 86 ? -7.056 -9.988 8.105 1.00 93.38 86 THR A O 1
ATOM 712 N N . SER A 1 87 ? -8.927 -11.203 8.142 1.00 89.25 87 SER A N 1
ATOM 713 C CA . SER A 1 87 ? -9.536 -10.450 9.240 1.00 89.25 87 SER A CA 1
ATOM 714 C C . SER A 1 87 ? -9.395 -11.207 10.555 1.00 89.25 87 SER A C 1
ATOM 716 O O . SER A 1 87 ? -9.729 -12.385 10.639 1.00 89.25 87 SER A O 1
ATOM 718 N N . THR A 1 88 ? -8.928 -10.513 11.589 1.00 83.38 88 THR A N 1
ATOM 719 C CA . THR A 1 88 ? -8.905 -11.000 12.969 1.00 83.38 88 THR A CA 1
ATOM 720 C C . THR A 1 88 ? -9.960 -10.272 13.797 1.00 83.38 88 THR A C 1
ATOM 722 O O . THR A 1 88 ? -10.165 -9.064 13.659 1.00 83.38 88 THR A O 1
ATOM 725 N N . ASP A 1 89 ? -10.646 -11.000 14.674 1.00 76.38 89 ASP A N 1
ATOM 726 C CA . ASP A 1 89 ? -11.691 -10.435 15.530 1.00 76.38 89 ASP A CA 1
ATOM 727 C C . ASP A 1 89 ? -11.087 -9.816 16.794 1.00 76.38 89 ASP A C 1
ATOM 729 O O . ASP A 1 89 ? -11.141 -10.379 17.893 1.00 76.38 89 ASP A O 1
ATOM 733 N N . LEU A 1 90 ? -10.513 -8.623 16.640 1.00 82.38 90 LEU A N 1
ATOM 734 C CA . LEU A 1 90 ? -10.168 -7.780 17.783 1.00 82.38 90 LEU A CA 1
ATOM 735 C C . LEU A 1 90 ? -11.435 -7.184 18.410 1.00 82.38 90 LEU A C 1
ATOM 737 O O . LEU A 1 90 ? -12.560 -7.384 17.939 1.00 82.38 90 LEU A O 1
ATOM 741 N N . SER A 1 91 ? -11.289 -6.489 19.535 1.00 83.62 91 SER A N 1
ATOM 742 C CA . SER A 1 91 ? -12.427 -5.878 20.229 1.00 83.62 91 SER A CA 1
ATOM 743 C C . SER A 1 91 ? -12.107 -4.472 20.714 1.00 83.62 91 SER A C 1
ATOM 745 O O . SER A 1 91 ? -10.985 -4.179 21.119 1.00 83.62 91 SER A O 1
ATOM 747 N N . ASP A 1 92 ? -13.104 -3.595 20.690 1.00 86.56 92 ASP A N 1
ATOM 748 C CA . ASP A 1 92 ? -13.044 -2.338 21.427 1.00 86.56 92 ASP A CA 1
ATOM 749 C C . ASP A 1 92 ? -13.558 -2.592 22.854 1.00 86.56 92 ASP A C 1
ATOM 751 O O . ASP A 1 92 ? -14.569 -3.271 23.055 1.00 86.56 92 ASP A O 1
ATOM 755 N N . LEU A 1 93 ? -12.866 -2.034 23.848 1.00 90.06 93 LEU A N 1
ATOM 756 C CA . LEU A 1 93 ? -13.285 -2.084 25.246 1.00 90.06 93 LEU A CA 1
ATOM 757 C C . LEU A 1 93 ? -14.063 -0.819 25.578 1.00 90.06 93 LEU A C 1
ATOM 759 O O . LEU A 1 93 ? -13.510 0.283 25.553 1.00 90.06 93 LEU A O 1
ATOM 763 N N . ALA A 1 94 ? -15.325 -0.973 25.947 1.00 89.00 94 ALA A N 1
ATOM 764 C CA . ALA A 1 94 ? -16.153 0.089 26.484 1.00 89.00 94 ALA A CA 1
ATOM 765 C C . ALA A 1 94 ? -16.618 -0.226 27.910 1.00 89.00 94 ALA A C 1
ATOM 767 O O . ALA A 1 94 ? -16.691 -1.379 28.331 1.00 89.00 94 ALA A O 1
ATOM 768 N N . VAL A 1 95 ? -16.925 0.833 28.656 1.00 89.94 95 VAL A N 1
ATOM 769 C CA . VAL A 1 95 ? -17.405 0.772 30.037 1.00 89.94 95 VAL A CA 1
ATOM 770 C C . VAL A 1 95 ? -18.749 1.481 30.160 1.00 89.94 95 VAL A C 1
ATOM 772 O O . VAL A 1 95 ? -18.865 2.632 29.743 1.00 89.94 95 VAL A O 1
ATOM 775 N N . ASP A 1 96 ? -19.748 0.836 30.763 1.00 86.62 96 ASP A N 1
ATOM 776 C CA . ASP A 1 96 ? -21.005 1.473 31.178 1.00 86.62 96 ASP A CA 1
ATOM 777 C C . ASP A 1 96 ? -20.821 2.165 32.543 1.00 86.62 96 ASP A C 1
ATOM 779 O O . ASP A 1 96 ? -20.775 1.484 33.565 1.00 86.62 96 ASP A O 1
ATOM 783 N N . PRO A 1 97 ? -20.763 3.507 32.629 1.00 82.12 97 PRO A N 1
ATOM 784 C CA . PRO A 1 97 ? -20.535 4.215 33.895 1.00 82.12 97 PRO A CA 1
ATOM 785 C C . PRO A 1 97 ? -21.654 4.029 34.941 1.00 82.12 97 PRO A C 1
ATOM 787 O O . PRO A 1 97 ? -21.460 4.382 36.116 1.00 82.12 97 PRO A O 1
ATOM 790 N N . LYS A 1 98 ? -22.815 3.495 34.536 1.00 79.75 98 LYS A N 1
ATOM 791 C CA . LYS A 1 98 ? -23.962 3.171 35.398 1.00 79.75 98 LYS A CA 1
ATOM 792 C C . LYS A 1 98 ? -24.039 1.692 35.783 1.00 79.75 98 LYS A C 1
ATOM 794 O O . LYS A 1 98 ? -25.009 1.301 36.435 1.00 79.75 98 LYS A O 1
ATOM 799 N N . GLY A 1 99 ? -23.048 0.886 35.401 1.00 76.62 99 GLY A N 1
ATOM 800 C CA . GLY A 1 99 ? -22.946 -0.510 35.813 1.00 76.62 99 GLY A CA 1
ATOM 801 C C . GLY A 1 99 ? -23.027 -0.674 37.337 1.00 76.62 99 GLY A C 1
ATOM 802 O O . GLY A 1 99 ? -22.590 0.187 38.105 1.00 76.62 99 GLY A O 1
ATOM 803 N N . VAL A 1 100 ? -23.618 -1.784 37.779 1.00 77.75 100 VAL A N 1
ATOM 804 C CA . VAL A 1 100 ? -23.711 -2.138 39.201 1.00 77.75 100 VAL A CA 1
ATOM 805 C C . VAL A 1 100 ? -22.420 -2.841 39.611 1.00 77.75 100 VAL A C 1
ATOM 807 O O . VAL A 1 100 ? -22.087 -3.882 39.045 1.00 77.75 100 VAL A O 1
ATOM 810 N N . GLY A 1 101 ? -21.696 -2.280 40.583 1.00 85.81 101 GLY A N 1
ATOM 811 C CA . GLY A 1 101 ? -20.438 -2.860 41.046 1.00 85.81 101 GLY A CA 1
ATOM 812 C C . GLY A 1 101 ? -19.470 -1.868 41.692 1.00 85.81 101 GLY A C 1
ATOM 813 O O . GLY A 1 101 ? -19.808 -0.706 41.940 1.00 85.81 101 GLY A O 1
ATOM 814 N N . SER A 1 102 ? -18.238 -2.318 41.932 1.00 91.25 102 SER A N 1
ATOM 815 C CA . SER A 1 102 ? -17.185 -1.516 42.564 1.00 91.25 102 SER A CA 1
ATOM 816 C C . SER A 1 102 ? -16.390 -0.718 41.527 1.00 91.25 102 SER A C 1
ATOM 818 O O . SER A 1 102 ? -15.517 -1.251 40.841 1.00 91.25 102 SER A O 1
ATOM 820 N N . LYS A 1 103 ? -16.653 0.593 41.444 1.00 89.00 103 LYS A N 1
ATOM 821 C CA . LYS A 1 103 ? -15.906 1.505 40.556 1.00 89.00 103 LYS A CA 1
ATOM 822 C C . LYS A 1 103 ? -14.417 1.579 40.897 1.00 89.00 103 LYS A C 1
ATOM 824 O O . LYS A 1 103 ? -13.597 1.698 39.997 1.00 89.00 103 LYS A O 1
ATOM 829 N N . GLU A 1 104 ? -14.068 1.480 42.176 1.00 90.62 104 GLU A N 1
ATOM 830 C CA . GLU A 1 104 ? -12.675 1.490 42.634 1.00 90.62 104 GLU A CA 1
ATOM 831 C C . GLU A 1 104 ? -11.907 0.274 42.099 1.00 90.62 104 GLU A C 1
ATOM 833 O O . GLU A 1 104 ? -10.891 0.441 41.428 1.00 90.62 104 GLU A O 1
ATOM 838 N N . LYS A 1 105 ? -12.453 -0.941 42.274 1.00 91.56 105 LYS A N 1
ATOM 839 C CA . LYS A 1 105 ? -11.858 -2.168 41.716 1.00 91.56 105 LYS A CA 1
ATOM 840 C C . LYS A 1 105 ? -11.769 -2.116 40.187 1.00 91.56 105 LYS A C 1
ATOM 842 O O . LYS A 1 105 ? -10.791 -2.603 39.626 1.00 91.56 105 LYS A O 1
ATOM 847 N N . LEU A 1 106 ? -12.764 -1.519 39.520 1.00 92.25 106 LEU A N 1
ATOM 848 C CA . LEU A 1 106 ? -12.768 -1.352 38.064 1.00 92.25 106 LEU A CA 1
ATOM 849 C C . LEU A 1 106 ? -11.603 -0.473 37.604 1.00 92.25 106 LEU A C 1
ATOM 851 O O . LEU A 1 106 ? -10.898 -0.847 36.672 1.00 92.25 106 LEU A O 1
ATOM 855 N N . VAL A 1 107 ? -11.405 0.680 38.248 1.00 93.00 107 VAL A N 1
ATOM 856 C CA . VAL A 1 107 ? -10.326 1.618 37.908 1.00 93.00 107 VAL A CA 1
ATOM 857 C C . VAL A 1 107 ? -8.965 0.966 38.114 1.00 93.00 107 VAL A C 1
ATOM 859 O O . VAL A 1 107 ? -8.127 1.053 37.222 1.00 93.00 107 VAL A O 1
ATOM 862 N N . THR A 1 108 ? -8.755 0.278 39.240 1.00 93.25 108 THR A N 1
ATOM 863 C CA . THR A 1 108 ? -7.496 -0.432 39.504 1.00 93.25 108 THR A CA 1
ATOM 864 C C . THR A 1 108 ? -7.216 -1.478 38.431 1.00 93.25 108 THR A C 1
ATOM 866 O O . THR A 1 108 ? -6.156 -1.429 37.813 1.00 93.25 108 THR A O 1
ATOM 869 N N . PHE A 1 109 ? -8.190 -2.352 38.150 1.00 93.38 109 PHE A N 1
ATOM 870 C CA . PHE A 1 109 ? -8.056 -3.406 37.143 1.00 93.38 109 PHE A CA 1
ATOM 871 C C . PHE A 1 109 ? -7.796 -2.844 35.742 1.00 93.38 109 PHE A C 1
ATOM 873 O O . PHE A 1 109 ? -6.877 -3.290 35.065 1.00 93.38 109 PHE A O 1
ATOM 880 N N . LEU A 1 110 ? -8.564 -1.836 35.312 1.00 92.38 110 LEU A N 1
ATOM 881 C CA . LEU A 1 110 ? -8.347 -1.184 34.020 1.00 92.38 110 LEU A CA 1
ATOM 882 C C . LEU A 1 110 ? -6.976 -0.513 33.942 1.00 92.38 110 LEU A C 1
ATOM 884 O O . LEU A 1 110 ? -6.355 -0.557 32.889 1.00 92.38 110 LEU A O 1
ATOM 888 N N . GLY A 1 111 ? -6.491 0.077 35.036 1.00 91.00 111 GLY A N 1
ATOM 889 C CA . GLY A 1 111 ? -5.150 0.653 35.099 1.00 91.00 111 GLY A CA 1
ATOM 890 C C . GLY A 1 111 ? -4.051 -0.355 34.773 1.00 91.00 111 GLY A C 1
ATOM 891 O O . GLY A 1 111 ? -3.139 -0.035 34.015 1.00 91.00 111 GLY A O 1
ATOM 892 N N . ASP A 1 112 ? -4.169 -1.569 35.306 1.00 91.00 112 ASP A N 1
ATOM 893 C CA . ASP A 1 112 ? -3.196 -2.638 35.079 1.00 91.00 112 ASP A CA 1
ATOM 894 C C . ASP A 1 112 ? -3.329 -3.217 33.662 1.00 91.00 112 ASP A C 1
ATOM 896 O O . ASP A 1 112 ? -2.341 -3.307 32.942 1.00 91.00 112 ASP A O 1
ATOM 900 N N . VAL A 1 113 ? -4.556 -3.511 33.225 1.00 91.06 113 VAL A N 1
ATOM 901 C CA . VAL A 1 113 ? -4.849 -4.078 31.895 1.00 91.06 113 VAL A CA 1
ATOM 902 C C . VAL A 1 113 ? -4.430 -3.137 30.765 1.00 91.06 113 VAL A C 1
ATOM 904 O O . VAL A 1 113 ? -3.829 -3.569 29.788 1.00 91.06 113 VAL A O 1
ATOM 907 N N . ILE A 1 114 ? -4.729 -1.840 30.884 1.00 91.06 114 ILE A N 1
ATOM 908 C CA . ILE A 1 114 ? -4.325 -0.843 29.883 1.00 91.06 114 ILE A CA 1
ATOM 909 C C . ILE A 1 114 ? -2.802 -0.701 29.870 1.00 91.06 114 ILE A C 1
ATOM 911 O O . ILE A 1 114 ? -2.218 -0.568 28.801 1.00 91.06 114 ILE A O 1
ATOM 915 N N . PHE A 1 115 ? -2.150 -0.737 31.034 1.00 89.19 115 PHE A N 1
ATOM 916 C CA . PHE A 1 115 ? -0.693 -0.698 31.092 1.00 89.19 115 PHE A CA 1
ATOM 917 C C . PHE A 1 115 ? -0.062 -1.913 30.400 1.00 89.19 115 PHE A C 1
ATOM 919 O O . PHE A 1 115 ? 0.862 -1.743 29.614 1.00 89.19 115 PHE A O 1
ATOM 926 N N . GLU A 1 116 ? -0.567 -3.122 30.650 1.00 88.31 116 GLU A N 1
ATOM 927 C CA . GLU A 1 116 ? -0.074 -4.345 30.001 1.00 88.31 116 GLU A CA 1
ATOM 928 C C . GLU A 1 116 ? -0.292 -4.332 28.482 1.00 88.31 116 GLU A C 1
ATOM 930 O O . GLU A 1 116 ? 0.599 -4.738 27.738 1.00 88.31 116 GLU A O 1
ATOM 935 N N . GLU A 1 117 ? -1.435 -3.819 28.016 1.00 88.50 117 GLU A N 1
ATOM 936 C CA . GLU A 1 117 ? -1.721 -3.651 26.587 1.00 88.50 117 GLU A CA 1
ATOM 937 C C . GLU A 1 117 ? -0.725 -2.687 25.923 1.00 88.50 117 GLU A C 1
ATOM 939 O O . GLU A 1 117 ? -0.120 -3.022 24.903 1.00 88.50 117 GLU A O 1
ATOM 944 N N . LEU A 1 118 ? -0.525 -1.505 26.516 1.00 85.31 118 LEU A N 1
ATOM 945 C CA . LEU A 1 118 ? 0.340 -0.457 25.961 1.00 85.31 118 LEU A CA 1
ATOM 946 C C . LEU A 1 118 ? 1.831 -0.798 26.083 1.00 85.31 118 LEU A C 1
ATOM 948 O O . LEU A 1 118 ? 2.625 -0.413 25.237 1.00 85.31 118 LEU A O 1
ATOM 952 N N . CYS A 1 119 ? 2.228 -1.538 27.116 1.00 83.81 119 CYS A N 1
ATOM 953 C CA . CYS A 1 119 ? 3.631 -1.827 27.423 1.00 83.81 119 CYS A CA 1
ATOM 954 C C . CYS A 1 119 ? 3.952 -3.323 27.301 1.00 83.81 119 CYS A C 1
ATOM 956 O O . CYS A 1 119 ? 4.793 -3.861 28.023 1.00 83.81 119 CYS A O 1
ATOM 958 N N . SER A 1 120 ? 3.299 -4.004 26.355 1.00 71.94 120 SER A N 1
ATOM 959 C CA . SER A 1 120 ? 3.399 -5.457 26.142 1.00 71.94 120 SER A CA 1
ATOM 960 C C . SER A 1 120 ? 4.821 -5.973 25.855 1.00 71.94 120 SER A C 1
ATOM 962 O O . SER A 1 120 ? 5.117 -7.142 26.103 1.00 71.94 120 SER A O 1
ATOM 964 N N . LYS A 1 121 ? 5.729 -5.114 25.366 1.00 64.50 121 LYS A N 1
ATOM 965 C CA . LYS A 1 121 ? 7.154 -5.428 25.121 1.00 64.50 121 LYS A CA 1
ATOM 966 C C . LYS A 1 121 ? 8.085 -5.052 26.281 1.00 64.50 121 LYS A C 1
ATOM 968 O O . LYS A 1 121 ? 9.296 -5.247 26.178 1.00 64.50 121 LYS A O 1
ATOM 973 N N . GLY A 1 122 ? 7.528 -4.573 27.390 1.00 67.50 122 GLY A N 1
ATOM 974 C CA . GLY A 1 122 ? 8.256 -4.065 28.544 1.00 67.50 122 GLY A CA 1
ATOM 975 C C . GLY A 1 122 ? 8.212 -2.542 28.644 1.00 67.50 122 GLY A C 1
ATOM 976 O O . GLY A 1 122 ? 7.622 -1.846 27.822 1.00 67.50 122 GLY A O 1
ATOM 977 N N . PHE A 1 123 ? 8.838 -2.026 29.698 1.00 68.25 123 PHE A N 1
ATOM 978 C CA . PHE A 1 123 ? 8.919 -0.595 29.967 1.00 68.25 123 PHE A CA 1
ATOM 979 C C . PHE A 1 123 ? 10.107 0.017 29.210 1.00 68.25 123 PHE A C 1
ATOM 981 O O . PHE A 1 123 ? 11.215 0.115 29.742 1.00 68.25 123 PHE A O 1
ATOM 988 N N . ASP A 1 124 ? 9.884 0.367 27.946 1.00 67.44 124 ASP A N 1
ATOM 989 C CA . ASP A 1 124 ? 10.859 0.994 27.053 1.00 67.44 124 ASP A CA 1
ATOM 990 C C . ASP A 1 124 ? 10.387 2.376 26.550 1.00 67.44 124 ASP A C 1
ATOM 992 O O . ASP A 1 124 ? 9.382 2.926 27.005 1.00 67.44 124 ASP A O 1
ATOM 996 N N . GLU A 1 125 ? 11.158 2.986 25.646 1.00 62.75 125 GLU A N 1
ATOM 997 C CA . GLU A 1 125 ? 10.837 4.302 25.082 1.00 62.75 125 GLU A CA 1
ATOM 998 C C . GLU A 1 125 ? 9.522 4.294 24.279 1.00 62.75 125 GLU A C 1
ATOM 1000 O O . GLU A 1 125 ? 8.797 5.286 24.327 1.00 62.75 125 GLU A O 1
ATOM 1005 N N . GLN A 1 126 ? 9.175 3.165 23.646 1.00 66.69 126 GLN A N 1
ATOM 1006 C CA . GLN A 1 126 ? 7.938 2.986 22.880 1.00 66.69 126 GLN A CA 1
ATOM 1007 C C . GLN A 1 126 ? 6.708 2.950 23.796 1.00 66.69 126 GLN A C 1
ATOM 1009 O O . GLN A 1 126 ? 5.752 3.680 23.562 1.00 66.69 126 GLN A O 1
ATOM 1014 N N . CYS A 1 127 ? 6.766 2.193 24.897 1.00 71.06 127 CYS A N 1
ATOM 1015 C CA . CYS A 1 127 ? 5.720 2.179 25.931 1.00 71.06 127 CYS A CA 1
ATOM 1016 C C . CYS A 1 127 ? 5.398 3.602 26.432 1.00 71.06 127 CYS A C 1
ATOM 1018 O O . CYS A 1 127 ? 4.239 3.949 26.659 1.00 71.06 127 CYS A O 1
ATOM 1020 N N . GLY A 1 128 ? 6.413 4.463 26.570 1.00 69.25 128 GLY A N 1
ATOM 1021 C CA . GLY A 1 128 ? 6.215 5.866 26.939 1.00 69.25 128 GLY A CA 1
ATOM 1022 C C . GLY A 1 128 ? 5.437 6.680 25.897 1.00 69.25 128 GLY A C 1
ATOM 1023 O O . GLY A 1 128 ? 4.599 7.504 26.275 1.00 69.25 128 GLY A O 1
ATOM 1024 N N . GLU A 1 129 ? 5.694 6.453 24.608 1.00 67.81 129 GLU A N 1
ATOM 1025 C CA . GLU A 1 129 ? 4.983 7.099 23.496 1.00 67.81 129 GLU A CA 1
ATOM 1026 C C . GLU A 1 129 ? 3.536 6.602 23.389 1.00 67.81 129 GLU A C 1
ATOM 1028 O O . GLU A 1 129 ? 2.615 7.419 23.328 1.00 67.81 129 GLU A O 1
ATOM 1033 N N . ASP A 1 130 ? 3.315 5.293 23.499 1.00 74.31 130 ASP A N 1
ATOM 1034 C CA . ASP A 1 130 ? 1.984 4.682 23.414 1.00 74.31 130 ASP A CA 1
ATOM 1035 C C . ASP A 1 130 ? 1.075 5.163 24.566 1.00 74.31 130 ASP A C 1
ATOM 1037 O O . ASP A 1 130 ? -0.102 5.492 24.382 1.00 74.31 130 ASP A O 1
ATOM 1041 N N . VAL A 1 131 ? 1.635 5.294 25.775 1.00 79.38 131 VAL A N 1
ATOM 1042 C CA . VAL A 1 131 ? 0.943 5.877 26.937 1.00 79.38 131 VAL A CA 1
ATOM 1043 C C . VAL A 1 131 ? 0.624 7.354 26.717 1.00 79.38 131 VAL A C 1
ATOM 1045 O O . VAL A 1 131 ? -0.473 7.809 27.059 1.00 79.38 131 VAL A O 1
ATOM 1048 N N . PHE A 1 132 ? 1.561 8.121 26.163 1.00 72.44 132 PHE A N 1
ATOM 1049 C CA . PHE A 1 132 ? 1.340 9.530 25.849 1.00 72.44 132 PHE A CA 1
ATOM 1050 C C . PHE A 1 132 ? 0.199 9.699 24.838 1.00 72.44 132 PHE A C 1
ATOM 1052 O O . PHE A 1 132 ? -0.700 10.524 25.043 1.00 72.44 132 PHE A O 1
ATOM 1059 N N . GLU A 1 133 ? 0.200 8.889 23.780 1.00 72.19 133 GLU A N 1
ATOM 1060 C CA . GLU A 1 133 ? -0.844 8.885 22.759 1.00 72.19 133 GLU A CA 1
ATOM 1061 C C . GLU A 1 133 ? -2.208 8.509 23.356 1.00 72.19 133 GLU A C 1
ATOM 1063 O O . GLU A 1 133 ? -3.206 9.200 23.114 1.00 72.19 133 GLU A O 1
ATOM 1068 N N . TYR A 1 134 ? -2.249 7.482 24.211 1.00 80.94 134 TYR A N 1
ATOM 1069 C CA . TYR A 1 134 ? -3.461 7.057 24.913 1.00 80.94 134 TYR A CA 1
ATOM 1070 C C . TYR A 1 134 ? -4.059 8.171 25.789 1.00 80.94 134 TYR A C 1
ATOM 1072 O O . TYR A 1 134 ? -5.274 8.417 25.762 1.00 80.94 134 TYR A O 1
ATOM 1080 N N . LEU A 1 135 ? -3.217 8.865 26.560 1.00 79.81 135 LEU A N 1
ATOM 1081 C CA . LEU A 1 135 ? -3.653 9.922 27.476 1.00 79.81 135 LEU A CA 1
ATOM 1082 C C . LEU A 1 135 ? -4.017 11.225 26.748 1.00 79.81 135 LEU A C 1
ATOM 1084 O O . LEU A 1 135 ? -4.781 12.029 27.290 1.00 79.81 135 LEU A O 1
ATOM 1088 N N . LYS A 1 136 ? -3.504 11.444 25.527 1.00 66.62 136 LYS A N 1
ATOM 1089 C CA . LYS A 1 136 ? -3.639 12.701 24.762 1.00 66.62 136 LYS A CA 1
ATOM 1090 C C . LYS A 1 136 ? -3.247 13.944 25.576 1.00 66.62 136 LYS A C 1
ATOM 1092 O O . LYS A 1 136 ? -3.823 15.019 25.398 1.00 66.62 136 LYS A O 1
ATOM 1097 N N . GLN A 1 137 ? -2.303 13.798 26.503 1.00 57.78 137 GLN A N 1
ATOM 1098 C CA . GLN A 1 137 ? -1.810 14.858 27.381 1.00 57.78 137 GLN A CA 1
ATOM 1099 C C . GLN A 1 137 ? -0.288 14.832 27.415 1.00 57.78 137 GLN A C 1
ATOM 1101 O O . GLN A 1 137 ? 0.316 13.762 27.430 1.00 57.78 137 GLN A O 1
ATOM 1106 N N . ALA A 1 138 ? 0.323 16.017 27.475 1.00 45.41 138 ALA A N 1
ATOM 1107 C CA . ALA A 1 138 ? 1.762 16.123 27.628 1.00 45.41 138 ALA A CA 1
ATOM 1108 C C . ALA A 1 138 ? 2.204 15.505 28.963 1.00 45.41 138 ALA A C 1
ATOM 1110 O O . ALA A 1 138 ? 1.730 15.923 30.020 1.00 45.41 138 ALA A O 1
ATOM 1111 N N . ILE A 1 139 ? 3.116 14.527 28.934 1.00 49.84 139 ILE A N 1
ATOM 1112 C CA . ILE A 1 139 ? 3.834 14.118 30.145 1.00 49.84 139 ILE A CA 1
ATOM 1113 C C . ILE A 1 139 ? 4.692 15.329 30.554 1.00 49.84 139 ILE A C 1
ATOM 1115 O O . ILE A 1 139 ? 5.502 15.770 29.741 1.00 49.84 139 ILE A O 1
ATOM 1119 N N . PRO A 1 140 ? 4.516 15.911 31.757 1.00 46.81 140 PRO A N 1
ATOM 1120 C CA . PRO A 1 140 ? 5.324 17.045 32.191 1.00 46.81 140 PRO A CA 1
ATOM 1121 C C . PRO A 1 140 ? 6.816 16.697 32.150 1.00 46.81 140 PRO A C 1
ATOM 1123 O O . PRO A 1 140 ? 7.217 15.644 32.651 1.00 46.81 140 PRO A O 1
ATOM 1126 N N . GLU A 1 141 ? 7.635 17.596 31.600 1.00 45.06 141 GLU A N 1
ATOM 1127 C CA . GLU A 1 141 ? 9.099 17.439 31.528 1.00 45.06 141 GLU A CA 1
ATOM 1128 C C . GLU A 1 141 ? 9.747 17.249 32.915 1.00 45.06 141 GLU A C 1
ATOM 1130 O O . GLU A 1 141 ? 10.823 16.672 33.024 1.00 45.06 141 GLU A O 1
ATOM 1135 N N . ASP A 1 142 ? 9.060 17.659 33.988 1.00 44.06 142 ASP A N 1
ATOM 1136 C CA . ASP A 1 142 ? 9.550 17.612 35.372 1.00 44.06 142 ASP A CA 1
ATOM 1137 C C . ASP A 1 142 ? 9.414 16.229 36.053 1.00 44.06 142 ASP A C 1
ATOM 1139 O O . ASP A 1 142 ? 9.762 16.046 37.221 1.00 44.06 142 ASP A O 1
ATOM 1143 N N . THR A 1 143 ? 8.921 15.202 35.346 1.00 49.53 143 THR A N 1
ATOM 1144 C CA . THR A 1 143 ? 8.883 13.829 35.890 1.00 49.53 143 THR A CA 1
ATOM 1145 C C . THR A 1 143 ? 10.245 13.150 35.734 1.00 49.53 143 THR A C 1
ATOM 1147 O O . THR A 1 143 ? 10.455 12.301 34.874 1.00 49.53 143 THR A O 1
ATOM 1150 N N . THR A 1 144 ? 11.192 13.520 36.593 1.00 45.12 144 THR A N 1
ATOM 1151 C CA . THR A 1 144 ? 12.582 13.025 36.582 1.00 45.12 144 THR A CA 1
ATOM 1152 C C . THR A 1 144 ? 12.742 11.529 36.893 1.00 45.12 144 THR A C 1
ATOM 1154 O O . THR A 1 144 ? 13.845 11.005 36.764 1.00 45.12 144 THR A O 1
ATOM 1157 N N . ILE A 1 145 ? 11.664 10.801 37.221 1.00 54.56 145 ILE A N 1
ATOM 1158 C CA . ILE A 1 145 ? 11.655 9.331 37.292 1.00 54.56 145 ILE A CA 1
ATOM 1159 C C . ILE A 1 145 ? 10.300 8.802 36.788 1.00 54.56 145 ILE A C 1
ATOM 1161 O O . ILE A 1 145 ? 9.307 8.783 37.522 1.00 54.56 145 ILE A O 1
ATOM 1165 N N . ILE A 1 146 ? 10.236 8.374 35.524 1.00 63.53 146 ILE A N 1
ATOM 1166 C CA . ILE A 1 146 ? 9.080 7.633 35.005 1.00 63.53 146 ILE A CA 1
ATOM 1167 C C . ILE A 1 146 ? 9.199 6.200 35.541 1.00 63.53 146 ILE A C 1
ATOM 1169 O O . ILE A 1 146 ? 10.069 5.446 35.116 1.00 63.53 146 ILE A O 1
ATOM 1173 N N . THR A 1 147 ? 8.370 5.842 36.522 1.00 73.00 147 THR A N 1
ATOM 1174 C CA . THR A 1 147 ? 8.245 4.469 37.032 1.00 73.00 147 THR A CA 1
ATOM 1175 C C . THR A 1 147 ? 6.949 3.843 36.527 1.00 73.00 147 THR A C 1
ATOM 1177 O O . THR A 1 147 ? 5.982 4.551 36.237 1.00 73.00 147 THR A O 1
ATOM 1180 N N . GLU A 1 148 ? 6.906 2.512 36.467 1.00 78.94 148 GLU A N 1
ATOM 1181 C CA . GLU A 1 148 ? 5.702 1.747 36.121 1.00 78.94 148 GLU A CA 1
ATOM 1182 C C . GLU A 1 148 ? 4.477 2.168 36.957 1.00 78.94 148 GLU A C 1
ATOM 1184 O O . GLU A 1 148 ? 3.413 2.444 36.405 1.00 78.94 148 GLU A O 1
ATOM 1189 N N . GLU A 1 149 ? 4.632 2.317 38.277 1.00 84.06 149 GLU A N 1
ATOM 1190 C CA . GLU A 1 149 ? 3.516 2.688 39.161 1.00 84.06 149 GLU A CA 1
ATOM 1191 C C . GLU A 1 149 ? 3.016 4.122 38.920 1.00 84.06 149 GLU A C 1
ATOM 1193 O O . GLU A 1 149 ? 1.812 4.387 38.993 1.00 84.06 149 GLU A O 1
ATOM 1198 N N . ASN A 1 150 ? 3.911 5.051 38.564 1.00 80.06 150 ASN A N 1
ATOM 1199 C CA . ASN A 1 150 ? 3.521 6.417 38.208 1.00 80.06 150 ASN A CA 1
ATOM 1200 C C . ASN A 1 150 ? 2.672 6.435 36.928 1.00 80.06 150 ASN A C 1
ATOM 1202 O O . ASN A 1 150 ? 1.685 7.172 36.857 1.00 80.06 150 ASN A O 1
ATOM 1206 N N . ILE A 1 151 ? 3.015 5.608 35.932 1.00 80.88 151 ILE A N 1
ATOM 1207 C CA . ILE A 1 151 ? 2.216 5.470 34.707 1.00 80.88 151 ILE A CA 1
ATOM 1208 C C . ILE A 1 151 ? 0.853 4.851 35.020 1.00 80.88 151 ILE A C 1
ATOM 1210 O O . ILE A 1 151 ? -0.172 5.427 34.649 1.00 80.88 151 ILE A O 1
ATOM 1214 N N . LYS A 1 152 ? 0.821 3.724 35.741 1.00 86.12 152 LYS A N 1
ATOM 1215 C CA . LYS A 1 152 ? -0.434 3.065 36.138 1.00 86.12 152 LYS A CA 1
ATOM 1216 C C . LYS A 1 152 ? -1.354 4.021 36.889 1.00 86.12 152 LYS A C 1
ATOM 1218 O O . LYS A 1 152 ? -2.545 4.079 36.597 1.00 86.12 152 LYS A O 1
ATOM 1223 N N . THR A 1 153 ? -0.810 4.832 37.795 1.00 87.25 153 THR A N 1
ATOM 1224 C CA . THR A 1 153 ? -1.579 5.852 38.525 1.00 87.25 153 THR A CA 1
ATOM 1225 C C . THR A 1 153 ? -2.219 6.870 37.580 1.00 87.25 153 THR A C 1
ATOM 1227 O O . THR A 1 153 ? -3.417 7.124 37.683 1.00 87.25 153 THR A O 1
ATOM 1230 N N . ARG A 1 154 ? -1.479 7.386 36.592 1.00 84.38 154 ARG A N 1
ATOM 1231 C CA . ARG A 1 154 ? -2.029 8.323 35.595 1.00 84.38 154 ARG A CA 1
ATOM 1232 C C . ARG A 1 154 ? -3.094 7.692 34.705 1.00 84.38 154 ARG A C 1
ATOM 1234 O O . ARG A 1 154 ? -4.105 8.328 34.412 1.00 84.38 154 ARG A O 1
ATOM 1241 N N . ILE A 1 155 ? -2.898 6.440 34.294 1.00 88.31 155 ILE A N 1
ATOM 1242 C CA . ILE A 1 155 ? -3.912 5.692 33.542 1.00 88.31 155 ILE A CA 1
ATOM 1243 C C . ILE A 1 155 ? -5.181 5.551 34.392 1.00 88.31 155 ILE A C 1
ATOM 1245 O O . ILE A 1 155 ? -6.275 5.823 33.901 1.00 88.31 155 ILE A O 1
ATOM 1249 N N . ARG A 1 156 ? -5.050 5.188 35.674 1.00 91.44 156 ARG A N 1
ATOM 1250 C CA . ARG A 1 156 ? -6.178 5.084 36.616 1.00 91.44 156 ARG A CA 1
ATOM 1251 C C . ARG A 1 156 ? -6.908 6.421 36.774 1.00 91.44 156 ARG A C 1
ATOM 1253 O O . ARG A 1 156 ? -8.136 6.439 36.725 1.00 91.44 156 ARG A O 1
ATOM 1260 N N . GLU A 1 157 ? -6.189 7.534 36.906 1.00 88.56 157 GLU A N 1
ATOM 1261 C CA . GLU A 1 157 ? -6.773 8.883 36.964 1.00 88.56 157 GLU A CA 1
ATOM 1262 C C . GLU A 1 157 ? -7.537 9.239 35.682 1.00 88.56 157 GLU A C 1
ATOM 1264 O O . GLU A 1 157 ? -8.654 9.761 35.747 1.00 88.56 157 GLU A O 1
ATOM 1269 N N . ASP A 1 158 ? -6.984 8.914 34.511 1.00 87.88 158 ASP A N 1
ATOM 1270 C CA . ASP A 1 158 ? -7.650 9.138 33.229 1.00 87.88 158 ASP A CA 1
ATOM 1271 C C . ASP A 1 158 ? -8.909 8.278 33.073 1.00 87.88 158 ASP A C 1
ATOM 1273 O O . ASP A 1 158 ? -9.965 8.788 32.682 1.00 87.88 158 ASP A O 1
ATOM 1277 N N . VAL A 1 159 ? -8.834 6.994 33.435 1.00 89.75 159 VAL A N 1
ATOM 1278 C CA . VAL A 1 159 ? -9.989 6.090 33.455 1.00 89.75 159 VAL A CA 1
ATOM 1279 C C . VAL A 1 159 ? -11.049 6.624 34.411 1.00 89.75 159 VAL A C 1
ATOM 1281 O O . VAL A 1 159 ? -12.204 6.745 34.007 1.00 89.75 159 VAL A O 1
ATOM 1284 N N . LEU A 1 160 ? -10.680 7.018 35.635 1.00 90.31 160 LEU A N 1
ATOM 1285 C CA . LEU A 1 160 ? -11.602 7.586 36.620 1.00 90.31 160 LEU A CA 1
ATOM 1286 C C . LEU A 1 160 ? -12.283 8.850 36.081 1.00 90.31 160 LEU A C 1
ATOM 1288 O O . LEU A 1 160 ? -13.507 8.987 36.163 1.00 90.31 160 LEU A O 1
ATOM 1292 N N . ARG A 1 161 ? -11.511 9.755 35.476 1.00 87.44 161 ARG A N 1
ATOM 1293 C CA . ARG A 1 161 ? -12.017 10.972 34.831 1.00 87.44 161 ARG A CA 1
ATOM 1294 C C . ARG A 1 161 ? -12.989 10.645 33.701 1.00 87.44 161 ARG A C 1
ATOM 1296 O O . ARG A 1 161 ? -14.015 11.311 33.579 1.00 87.44 161 ARG A O 1
ATOM 1303 N N . LYS A 1 162 ? -12.686 9.634 32.881 1.00 86.06 162 LYS A N 1
ATOM 1304 C CA . LYS A 1 162 ? -13.548 9.146 31.796 1.00 86.06 162 LYS A CA 1
ATOM 1305 C C . LYS A 1 162 ? -14.863 8.589 32.357 1.00 86.06 162 LYS A C 1
ATOM 1307 O O . LYS A 1 162 ? -15.916 9.099 31.984 1.00 86.06 162 LYS A O 1
ATOM 1312 N N . ILE A 1 163 ? -14.817 7.626 33.282 1.00 86.88 163 ILE A N 1
ATOM 1313 C CA . ILE A 1 163 ? -16.006 6.944 33.845 1.00 86.88 163 ILE A CA 1
ATOM 1314 C C . ILE A 1 163 ? -16.867 7.822 34.760 1.00 86.88 163 ILE A C 1
ATOM 1316 O O . ILE A 1 163 ? -18.030 7.499 34.994 1.00 86.88 163 ILE A O 1
ATOM 1320 N N . SER A 1 164 ? -16.321 8.920 35.287 1.00 86.00 164 SER A N 1
ATOM 1321 C CA . SER A 1 164 ? -17.068 9.862 36.135 1.00 86.00 164 SER A CA 1
ATOM 1322 C C . SER A 1 164 ? -17.936 10.832 35.332 1.00 86.00 164 SER A C 1
ATOM 1324 O O . SER A 1 164 ? -18.693 11.608 35.912 1.00 86.00 164 SER A O 1
ATOM 1326 N N . LYS A 1 165 ? -17.844 10.817 33.998 1.00 81.88 165 LYS A N 1
ATOM 1327 C CA . LYS A 1 165 ? -18.664 11.675 33.145 1.00 81.88 165 LYS A CA 1
ATOM 1328 C C . LYS A 1 165 ? -20.118 11.204 33.130 1.00 81.88 165 LYS A C 1
ATOM 1330 O O . LYS A 1 165 ? -20.415 10.056 32.809 1.00 81.88 165 LYS A O 1
ATOM 1335 N N . GLU A 1 166 ? -21.034 12.130 33.393 1.00 76.69 166 GLU A N 1
ATOM 1336 C CA . GLU A 1 166 ? -22.475 11.855 33.371 1.00 76.69 166 GLU A CA 1
ATOM 1337 C C . GLU A 1 166 ? -23.130 12.187 32.026 1.00 76.69 166 GLU A C 1
ATOM 1339 O O . GLU A 1 166 ? -24.074 11.515 31.614 1.00 76.69 166 GLU A O 1
ATOM 1344 N N . PHE A 1 167 ? -22.633 13.203 31.315 1.00 80.50 167 PHE A N 1
ATOM 1345 C CA . PHE A 1 167 ? -23.240 13.718 30.085 1.00 80.50 167 PHE A CA 1
ATOM 1346 C C . PHE A 1 167 ? -22.276 13.677 28.909 1.00 80.50 167 PHE A C 1
ATOM 1348 O O . PHE A 1 167 ? -21.074 13.866 29.082 1.00 80.50 167 PHE A O 1
ATOM 1355 N N . VAL A 1 168 ? -22.821 13.452 27.712 1.00 78.12 168 VAL A N 1
ATOM 1356 C CA . VAL A 1 168 ? -22.055 13.505 26.464 1.00 78.12 168 VAL A CA 1
ATOM 1357 C C . VAL A 1 168 ? -21.445 14.899 26.321 1.00 78.12 168 VAL A C 1
ATOM 1359 O O . VAL A 1 168 ? -22.164 15.900 26.345 1.00 78.12 168 VAL A O 1
ATOM 1362 N N . ASP A 1 169 ? -20.123 14.951 26.187 1.00 77.75 169 ASP A N 1
ATOM 1363 C CA . ASP A 1 169 ? -19.336 16.184 26.175 1.00 77.75 169 ASP A CA 1
ATOM 1364 C C . ASP A 1 169 ? -18.683 16.485 24.818 1.00 77.75 169 ASP A C 1
ATOM 1366 O O . ASP A 1 169 ? -18.018 17.507 24.667 1.00 77.75 169 ASP A O 1
ATOM 1370 N N . SER A 1 170 ? -18.899 15.625 23.821 1.00 80.12 170 SER A N 1
ATOM 1371 C CA . SER A 1 170 ? -18.480 15.851 22.439 1.00 80.12 170 SER A CA 1
ATOM 1372 C C . SER A 1 170 ? -19.392 15.102 21.465 1.00 80.12 170 SER A C 1
ATOM 1374 O O . SER A 1 170 ? -19.618 13.899 21.609 1.00 80.12 170 SER A O 1
ATOM 1376 N N . VAL A 1 171 ? -19.946 15.820 20.489 1.00 81.81 171 VAL A N 1
ATOM 1377 C CA . VAL A 1 171 ? -20.809 15.300 19.420 1.00 81.81 171 VAL A CA 1
ATOM 1378 C C . VAL A 1 171 ? -20.406 15.963 18.112 1.00 81.81 171 VAL A C 1
ATOM 1380 O O . VAL A 1 171 ? -20.293 17.184 18.056 1.00 81.81 171 VAL A O 1
ATOM 1383 N N . ILE A 1 172 ? -20.236 15.173 17.053 1.00 83.31 172 ILE A N 1
ATOM 1384 C CA . ILE A 1 172 ? -19.999 15.702 15.708 1.00 83.31 172 ILE A CA 1
ATOM 1385 C C . ILE A 1 172 ? -21.311 16.248 15.151 1.00 83.31 172 ILE A C 1
ATOM 1387 O O . ILE A 1 172 ? -22.298 15.516 15.029 1.00 83.31 172 ILE A O 1
ATOM 1391 N N . VAL A 1 173 ? -21.322 17.535 14.813 1.00 85.25 173 VAL A N 1
ATOM 1392 C CA . VAL A 1 173 ? -22.459 18.204 14.173 1.00 85.25 173 VAL A CA 1
ATOM 1393 C C . VAL A 1 173 ? -22.447 17.943 12.672 1.00 85.25 173 VAL A C 1
ATOM 1395 O O . VAL A 1 173 ? -23.475 17.535 12.132 1.00 85.25 173 VAL A O 1
ATOM 1398 N N . LYS A 1 174 ? -21.290 18.104 12.024 1.00 83.50 174 LYS A N 1
ATOM 1399 C CA . LYS A 1 174 ? -21.077 17.834 10.598 1.00 83.50 174 LYS A CA 1
ATOM 1400 C C . LYS A 1 174 ? -19.606 17.497 10.342 1.00 83.50 174 LYS A C 1
ATOM 1402 O O . LYS A 1 174 ? -18.727 18.108 10.952 1.00 83.50 174 LYS A O 1
ATOM 1407 N N . GLU A 1 175 ? -19.375 16.528 9.464 1.00 84.81 175 GLU A N 1
ATOM 1408 C CA . GLU A 1 175 ? -18.050 16.146 8.961 1.00 84.81 175 GLU A CA 1
ATOM 1409 C C . GLU A 1 175 ? -17.804 16.798 7.598 1.00 84.81 175 GLU A C 1
ATOM 1411 O O . GLU A 1 175 ? -18.766 17.096 6.886 1.00 84.81 175 GLU A O 1
ATOM 1416 N N . ASN A 1 176 ? -16.532 16.981 7.231 1.00 80.19 176 ASN A N 1
ATOM 1417 C CA . ASN A 1 176 ? -16.108 17.491 5.920 1.00 80.19 176 ASN A CA 1
ATOM 1418 C C . ASN A 1 176 ? -16.791 18.814 5.533 1.00 80.19 176 ASN A C 1
ATOM 1420 O O . ASN A 1 176 ? -17.391 18.935 4.464 1.00 80.19 176 ASN A O 1
ATOM 1424 N N . LEU A 1 177 ? -16.718 19.798 6.429 1.00 82.19 177 LEU A N 1
ATOM 1425 C CA . LEU A 1 177 ? -17.192 21.156 6.177 1.00 82.19 177 LEU A CA 1
ATOM 1426 C C . LEU A 1 177 ? -16.479 21.737 4.951 1.00 82.19 177 LEU A C 1
ATOM 1428 O O . LEU A 1 177 ? -15.260 21.614 4.810 1.00 82.19 177 LEU A O 1
ATOM 1432 N N . SER A 1 178 ? -17.240 22.394 4.082 1.00 83.75 178 SER A N 1
ATOM 1433 C CA . SER A 1 178 ? -16.683 23.186 2.984 1.00 83.75 178 SER A CA 1
ATOM 1434 C C . SER A 1 178 ? -15.876 24.378 3.511 1.00 83.75 178 SER A C 1
ATOM 1436 O O . SER A 1 178 ? -16.061 24.815 4.647 1.00 83.75 178 SER A O 1
ATOM 1438 N N . GLU A 1 179 ? -14.992 24.945 2.684 1.00 81.50 179 GLU A N 1
ATOM 1439 C CA . GLU A 1 179 ? -14.197 26.122 3.075 1.00 81.50 179 GLU A CA 1
ATOM 1440 C C . GLU A 1 179 ? -15.071 27.298 3.548 1.00 81.50 179 GLU A C 1
ATOM 1442 O O . GLU A 1 179 ? -14.701 28.014 4.480 1.00 81.50 179 GLU A O 1
ATOM 1447 N N . GLU A 1 180 ? -16.253 27.466 2.947 1.00 80.06 180 GLU A N 1
ATOM 1448 C CA . GLU A 1 180 ? -17.224 28.498 3.320 1.00 80.06 180 GLU A CA 1
ATOM 1449 C C . GLU A 1 180 ? -17.840 28.216 4.699 1.00 80.06 180 GLU A C 1
ATOM 1451 O O . GLU A 1 180 ? -17.827 29.080 5.573 1.00 80.06 180 GLU A O 1
ATOM 1456 N N . GLU A 1 181 ? -18.246 26.973 4.968 1.00 83.06 181 GLU A N 1
ATOM 1457 C CA . GLU A 1 181 ? -18.784 26.577 6.276 1.00 83.06 181 GLU A CA 1
ATOM 1458 C C . GLU A 1 181 ? -17.737 26.632 7.396 1.00 83.06 181 GLU A C 1
ATOM 1460 O O . GLU A 1 181 ? -18.066 26.956 8.539 1.00 83.06 181 GLU A O 1
ATOM 1465 N N . ILE A 1 182 ? -16.467 26.336 7.100 1.00 80.25 182 ILE A N 1
ATOM 1466 C CA . ILE A 1 182 ? -15.368 26.487 8.066 1.00 80.25 182 ILE A CA 1
ATOM 1467 C C . ILE A 1 182 ? -15.224 27.958 8.455 1.00 80.25 182 ILE A C 1
ATOM 1469 O O . ILE A 1 182 ? -15.138 28.276 9.641 1.00 80.25 182 ILE A O 1
ATOM 1473 N N . LYS A 1 183 ? -15.244 28.863 7.472 1.00 82.31 183 LYS A N 1
ATOM 1474 C CA . LYS A 1 183 ? -15.153 30.307 7.709 1.00 82.31 183 LYS A CA 1
ATOM 1475 C C . LYS A 1 183 ? -16.334 30.824 8.531 1.00 82.31 183 LYS A C 1
ATOM 1477 O O . LYS A 1 183 ? -16.135 31.636 9.432 1.00 82.31 183 LYS A O 1
ATOM 1482 N N . ASP A 1 184 ? -17.527 30.319 8.255 1.00 80.88 184 ASP A N 1
ATOM 1483 C CA . ASP A 1 184 ? -18.758 30.715 8.935 1.00 80.88 184 ASP A CA 1
ATOM 1484 C C . ASP A 1 184 ? -18.869 30.143 10.359 1.00 80.88 184 ASP A C 1
ATOM 1486 O O . ASP A 1 184 ? -19.458 30.765 11.245 1.00 80.88 184 ASP A O 1
ATOM 1490 N N . THR A 1 185 ? -18.263 28.981 10.621 1.00 79.69 185 THR A N 1
ATOM 1491 C CA . THR A 1 185 ? -18.239 28.350 11.954 1.00 79.69 185 THR A CA 1
ATOM 1492 C C . THR A 1 185 ? -17.052 28.782 12.819 1.00 79.69 185 THR A C 1
ATOM 1494 O O . THR A 1 185 ? -17.118 28.664 14.046 1.00 79.69 185 THR A O 1
ATOM 1497 N N . MET A 1 186 ? -15.996 29.346 12.226 1.00 73.75 186 MET A N 1
ATOM 1498 C CA . MET A 1 186 ? -14.799 29.829 12.930 1.00 73.75 186 MET A CA 1
ATOM 1499 C C . MET A 1 186 ? -15.114 30.794 14.093 1.00 73.75 186 MET A C 1
ATOM 1501 O O . MET A 1 186 ? -14.647 30.538 15.208 1.00 73.75 186 MET A O 1
ATOM 1505 N N . PRO A 1 187 ? -15.973 31.825 13.923 1.00 76.88 187 PRO A N 1
ATOM 1506 C CA . PRO A 1 187 ? -16.319 32.753 15.003 1.00 76.88 187 PRO A CA 1
ATOM 1507 C C . PRO A 1 187 ? -16.975 32.069 16.210 1.00 76.88 187 PRO A C 1
ATOM 1509 O O . PRO A 1 187 ? -16.735 32.462 17.353 1.00 76.88 187 PRO A O 1
ATOM 1512 N N . LEU A 1 188 ? -17.769 31.013 15.982 1.00 71.81 188 LEU A N 1
ATOM 1513 C CA . LEU A 1 188 ? -18.397 30.234 17.057 1.00 71.81 188 LEU A CA 1
ATOM 1514 C C . LEU A 1 188 ? -17.332 29.538 17.913 1.00 71.81 188 LEU A C 1
ATOM 1516 O O . LEU A 1 188 ? -17.430 29.519 19.141 1.00 71.81 188 LEU A O 1
ATOM 1520 N N . THR A 1 189 ? -16.289 29.003 17.280 1.00 66.50 189 THR A N 1
ATOM 1521 C CA . THR A 1 189 ? -15.198 28.310 17.979 1.00 66.50 189 THR A CA 1
ATOM 1522 C C . THR A 1 189 ? -14.264 29.260 18.728 1.00 66.50 189 THR A C 1
ATOM 1524 O O . THR A 1 189 ? -13.777 28.903 19.798 1.00 66.50 189 THR A O 1
ATOM 1527 N N . GLU A 1 190 ? -14.074 30.490 18.243 1.00 64.00 190 GLU A N 1
ATOM 1528 C CA . GLU A 1 190 ? -13.266 31.511 18.927 1.00 64.00 190 GLU A CA 1
ATOM 1529 C C . GLU A 1 190 ? -13.971 32.081 20.167 1.00 64.00 190 GLU A C 1
ATOM 1531 O O . GLU A 1 190 ? -13.351 32.236 21.219 1.00 64.00 190 GLU A O 1
ATOM 1536 N N . TRP A 1 191 ? -15.277 32.356 20.077 1.00 54.75 191 TRP A N 1
ATOM 1537 C CA . TRP A 1 191 ? -16.057 32.916 21.191 1.00 54.75 191 TRP A CA 1
ATOM 1538 C C . TRP A 1 191 ? -16.513 31.877 22.214 1.00 54.75 191 TRP A C 1
ATOM 1540 O O . TRP A 1 191 ? -16.731 32.200 23.382 1.00 54.75 191 TRP A O 1
ATOM 1550 N N . SER A 1 192 ? -16.671 30.626 21.789 1.00 60.75 192 SER A N 1
ATOM 1551 C CA . SER A 1 192 ? -17.195 29.554 22.632 1.00 60.75 192 SER A CA 1
ATOM 1552 C C . SER A 1 192 ? -16.409 28.260 22.461 1.00 60.75 192 SER A C 1
ATOM 1554 O O . SER A 1 192 ? -16.985 27.182 22.366 1.00 60.75 192 SER A O 1
ATOM 1556 N N . GLY A 1 193 ? -15.075 28.349 22.496 1.00 60.50 193 GLY A N 1
ATOM 1557 C CA . GLY A 1 193 ? -14.159 27.202 22.376 1.00 60.50 193 GLY A CA 1
ATOM 1558 C C . GLY A 1 193 ? -14.330 26.115 23.449 1.00 60.50 193 GLY A C 1
ATOM 1559 O O . GLY A 1 193 ? -13.797 25.015 23.340 1.00 60.50 193 GLY A O 1
ATOM 1560 N N . SER A 1 194 ? -15.101 26.397 24.503 1.00 65.88 194 SER A N 1
ATOM 1561 C CA . SER A 1 194 ? -15.524 25.417 25.505 1.00 65.88 194 SER A CA 1
ATOM 1562 C C . SER A 1 194 ? -16.757 24.603 25.080 1.00 65.88 194 SER A C 1
ATOM 1564 O O . SER A 1 194 ? -16.982 23.535 25.658 1.00 65.88 194 SER A O 1
ATOM 1566 N N . VAL A 1 195 ? -17.532 25.097 24.110 1.00 75.06 195 VAL A N 1
ATOM 1567 C CA . VAL A 1 195 ? -18.773 24.524 23.568 1.00 75.06 195 VAL A CA 1
ATOM 1568 C C . VAL A 1 195 ? -18.559 23.983 22.158 1.00 75.06 195 VAL A C 1
ATOM 1570 O O . VAL A 1 195 ? -19.083 22.915 21.872 1.00 75.06 195 VAL A O 1
ATOM 1573 N N . PHE A 1 196 ? -17.781 24.655 21.310 1.00 81.56 196 PHE A N 1
ATOM 1574 C CA . PHE A 1 196 ? -17.499 24.232 19.938 1.00 81.56 196 PHE A CA 1
ATOM 1575 C C . PHE A 1 196 ? -16.014 24.018 19.701 1.00 81.56 196 PHE A C 1
ATOM 1577 O O . PHE A 1 196 ? -15.182 24.780 20.188 1.00 81.56 196 PHE A O 1
ATOM 1584 N N . SER A 1 197 ? -15.686 23.020 18.890 1.00 81.12 197 SER A N 1
ATOM 1585 C CA . SER A 1 197 ? -14.325 22.812 18.407 1.00 81.12 197 SER A CA 1
ATOM 1586 C C . SER A 1 197 ? -14.321 22.379 16.947 1.00 81.12 197 SER A C 1
ATOM 1588 O O . SER A 1 197 ? -15.180 21.617 16.509 1.00 81.12 197 SER A O 1
ATOM 1590 N N . LEU A 1 198 ? -13.342 22.879 16.193 1.00 75.81 198 LEU A N 1
ATOM 1591 C CA . LEU A 1 198 ? -13.117 22.508 14.800 1.00 75.81 198 LEU A CA 1
ATOM 1592 C C . LEU A 1 198 ? -11.866 21.638 14.740 1.00 75.81 198 LEU A C 1
ATOM 1594 O O . LEU A 1 198 ? -10.780 22.076 15.118 1.00 75.81 198 LEU A O 1
ATOM 1598 N N . ILE A 1 199 ? -12.030 20.385 14.329 1.00 70.81 199 ILE A N 1
ATOM 1599 C CA . ILE A 1 199 ? -10.937 19.413 14.259 1.00 70.81 199 ILE A CA 1
ATOM 1600 C C . ILE A 1 199 ? -11.028 18.745 12.895 1.00 70.81 199 ILE A C 1
ATOM 1602 O O . ILE A 1 199 ? -12.059 18.163 12.568 1.00 70.81 199 ILE A O 1
ATOM 1606 N N . ASN A 1 200 ? -9.964 18.855 12.096 1.00 70.75 200 ASN A N 1
ATOM 1607 C CA . ASN A 1 200 ? -9.855 18.244 10.766 1.00 70.75 200 ASN A CA 1
ATOM 1608 C C . ASN A 1 200 ? -11.077 18.520 9.864 1.00 70.75 200 ASN A C 1
ATOM 1610 O O . ASN A 1 200 ? -11.644 17.601 9.283 1.00 70.75 200 ASN A O 1
ATOM 1614 N N . GLY A 1 201 ? -11.538 19.775 9.804 1.00 71.12 201 GLY A N 1
ATOM 1615 C CA . GLY A 1 201 ? -12.690 20.146 8.970 1.00 71.12 201 GLY A CA 1
ATOM 1616 C C . GLY A 1 201 ? -14.034 19.590 9.454 1.00 71.12 201 GLY A C 1
ATOM 1617 O O . GLY A 1 201 ? -14.994 19.575 8.691 1.00 71.12 201 GLY A O 1
ATOM 1618 N N . SER A 1 202 ? -14.128 19.136 10.706 1.00 80.44 202 SER A N 1
ATOM 1619 C CA . SER A 1 202 ? -15.375 18.687 11.335 1.00 80.44 202 SER A CA 1
ATOM 1620 C C . SER A 1 202 ? -15.715 19.557 12.546 1.00 80.44 202 SER A C 1
ATOM 1622 O O . SER A 1 202 ? -14.834 19.891 13.344 1.00 80.44 202 SER A O 1
ATOM 1624 N N . LEU A 1 203 ? -16.995 19.918 12.694 1.00 85.19 203 LEU A N 1
ATOM 1625 C CA . LEU A 1 203 ? -17.488 20.736 13.807 1.00 85.19 203 LEU A CA 1
ATOM 1626 C C . LEU A 1 203 ? -18.007 19.829 14.917 1.00 85.19 203 LEU A C 1
ATOM 1628 O O . LEU A 1 203 ? -18.970 19.079 14.735 1.00 85.19 203 LEU A O 1
ATOM 1632 N N . TYR A 1 204 ? -17.406 19.958 16.088 1.00 84.81 204 TYR A N 1
ATOM 1633 C CA . TYR A 1 204 ? -17.818 19.294 17.311 1.00 84.81 204 TYR A CA 1
ATOM 1634 C C . TYR A 1 204 ? -18.525 20.284 18.223 1.00 84.81 204 TYR A C 1
ATOM 1636 O O . TYR A 1 204 ? -18.188 21.467 18.273 1.00 84.81 204 TYR A O 1
ATOM 1644 N N . VAL A 1 205 ? -19.485 19.773 18.983 1.00 86.88 205 VAL A N 1
ATOM 1645 C CA . VAL A 1 205 ? -20.182 20.519 20.024 1.00 86.88 205 VAL A CA 1
ATOM 1646 C C . VAL A 1 205 ? -20.169 19.740 21.331 1.00 86.88 205 VAL A C 1
ATOM 1648 O O . VAL A 1 205 ? -20.202 18.510 21.322 1.00 86.88 205 VAL A O 1
ATOM 1651 N N . ASN A 1 206 ? -20.145 20.446 22.457 1.00 86.25 206 ASN A N 1
ATOM 1652 C CA . ASN A 1 206 ? -20.290 19.901 23.797 1.00 86.25 206 ASN A CA 1
ATOM 1653 C C . ASN A 1 206 ? -21.700 20.206 24.339 1.00 86.25 206 ASN A C 1
ATOM 1655 O O . ASN A 1 206 ? -21.915 21.281 24.909 1.00 86.25 206 ASN A O 1
ATOM 1659 N N . PRO A 1 207 ? -22.659 19.263 24.230 1.00 84.00 207 PRO A N 1
ATOM 1660 C CA . PRO A 1 207 ? -24.035 19.464 24.685 1.00 84.00 207 PRO A CA 1
ATOM 1661 C C . PRO A 1 207 ? -24.165 19.764 26.177 1.00 84.00 207 PRO A C 1
ATOM 1663 O O . PRO A 1 207 ? -25.115 20.416 26.602 1.00 84.00 207 PRO A O 1
ATOM 1666 N N . SER A 1 208 ? -23.224 19.290 27.000 1.00 82.50 208 SER A N 1
ATOM 1667 C CA . SER A 1 208 ? -23.292 19.465 28.455 1.00 82.50 208 SER A CA 1
ATOM 1668 C C . SER A 1 208 ? -23.127 20.922 28.904 1.00 82.50 208 SER A C 1
ATOM 1670 O O . SER A 1 208 ? -23.546 21.257 30.015 1.00 82.50 208 SER A O 1
ATOM 1672 N N . ARG A 1 209 ? -22.555 21.769 28.038 1.00 83.56 209 ARG A N 1
ATOM 1673 C CA . ARG A 1 209 ? -22.243 23.186 28.278 1.00 83.56 209 ARG A CA 1
ATOM 1674 C C . ARG A 1 209 ? -23.185 24.151 27.552 1.00 83.56 209 ARG A C 1
ATOM 1676 O O . ARG A 1 209 ? -22.972 25.356 27.605 1.00 83.56 209 ARG A O 1
ATOM 1683 N N . ILE A 1 210 ? -24.210 23.636 26.873 1.00 83.06 210 ILE A N 1
ATOM 1684 C CA . ILE A 1 210 ? -25.198 24.458 26.170 1.00 83.06 210 ILE A CA 1
ATOM 1685 C C . ILE A 1 210 ? -26.275 24.901 27.159 1.00 83.06 210 ILE A C 1
ATOM 1687 O O . ILE A 1 210 ? -27.009 24.076 27.700 1.00 83.06 210 ILE A O 1
ATOM 1691 N N . GLU A 1 211 ? -26.397 26.212 27.358 1.00 80.00 211 GLU A N 1
ATOM 1692 C CA . GLU A 1 211 ? -27.431 26.797 28.219 1.00 80.00 211 GLU A CA 1
ATOM 1693 C C . GLU A 1 211 ? -28.775 26.967 27.496 1.00 80.00 211 GLU A C 1
ATOM 1695 O O . GLU A 1 211 ? -29.827 26.785 28.101 1.00 80.00 211 GLU A O 1
ATOM 1700 N N . SER A 1 212 ? -28.758 27.295 26.196 1.00 79.75 212 SER A N 1
ATOM 1701 C CA . SER A 1 212 ? -29.962 27.560 25.386 1.00 79.75 212 SER A CA 1
ATOM 1702 C C . SER A 1 212 ? -29.926 26.817 24.039 1.00 79.75 212 SER A C 1
ATOM 1704 O O . SER A 1 212 ? -29.488 27.383 23.035 1.00 79.75 212 SER A O 1
ATOM 1706 N N . PRO A 1 213 ? -30.385 25.550 23.988 1.00 79.12 213 PRO A N 1
ATOM 1707 C CA . PRO A 1 213 ? -30.312 24.719 22.783 1.00 79.12 213 PRO A CA 1
ATOM 1708 C C . PRO A 1 213 ? -31.156 25.231 21.611 1.00 79.12 213 PRO A C 1
ATOM 1710 O O . PRO A 1 213 ? -30.762 25.051 20.463 1.00 79.12 213 PRO A O 1
ATOM 1713 N N . ASP A 1 214 ? -32.296 25.874 21.871 1.00 80.00 214 ASP A N 1
ATOM 1714 C CA . ASP A 1 214 ? -33.274 26.211 20.826 1.00 80.00 214 ASP A CA 1
ATOM 1715 C C . ASP A 1 214 ? -32.781 27.318 19.882 1.00 80.00 214 ASP A C 1
ATOM 1717 O O . ASP A 1 214 ? -32.844 27.170 18.662 1.00 80.00 214 ASP A O 1
ATOM 1721 N N . LEU A 1 215 ? -32.222 28.398 20.440 1.00 77.56 215 LEU A N 1
ATOM 1722 C CA . LEU A 1 215 ? -31.639 29.503 19.667 1.00 77.56 215 LEU A CA 1
ATOM 1723 C C . LEU A 1 215 ? -30.415 29.041 18.868 1.00 77.56 215 LEU A C 1
ATOM 1725 O O . LEU A 1 215 ? -30.227 29.423 17.714 1.00 77.56 215 LEU A O 1
ATOM 1729 N N . LEU A 1 216 ? -29.606 28.180 19.484 1.00 82.94 216 LEU A N 1
ATOM 1730 C CA . LEU A 1 216 ? -28.406 27.621 18.879 1.00 82.94 216 LEU A CA 1
ATOM 1731 C C . LEU A 1 216 ? -28.739 26.644 17.746 1.00 82.94 216 LEU A C 1
ATOM 1733 O O . LEU A 1 216 ? -28.055 26.632 16.725 1.00 82.94 216 LEU A O 1
ATOM 1737 N N . THR A 1 217 ? -29.814 25.865 17.905 1.00 85.44 217 THR A N 1
ATOM 1738 C CA . THR A 1 217 ? -30.316 24.949 16.874 1.00 85.44 217 THR A CA 1
ATOM 1739 C C . THR A 1 217 ? -30.704 25.716 15.617 1.00 85.44 217 THR A C 1
ATOM 1741 O O . THR A 1 217 ? -30.272 25.334 14.536 1.00 85.44 217 THR A O 1
ATOM 1744 N N . GLU A 1 218 ? -31.505 26.780 15.743 1.00 84.19 218 GLU A N 1
ATOM 1745 C CA . GLU A 1 218 ? -31.949 27.576 14.588 1.00 84.19 218 GLU A CA 1
ATOM 1746 C C . GLU A 1 218 ? -30.760 28.152 13.818 1.00 84.19 218 GLU A C 1
ATOM 1748 O O . GLU A 1 218 ? -30.694 28.055 12.593 1.00 84.19 218 GLU A O 1
ATOM 1753 N N . HIS A 1 219 ? -29.781 28.688 14.549 1.00 84.75 219 HIS A N 1
ATOM 1754 C CA . HIS A 1 219 ? -28.593 29.272 13.947 1.00 84.75 219 HIS A CA 1
ATOM 1755 C C . HIS A 1 219 ? -27.728 28.221 13.231 1.00 84.75 219 HIS A C 1
ATOM 1757 O O . HIS A 1 219 ? -27.385 28.407 12.068 1.00 84.75 219 HIS A O 1
ATOM 1763 N N . LEU A 1 220 ? -27.424 27.089 13.879 1.00 86.12 220 LEU A N 1
ATOM 1764 C CA . LEU A 1 220 ? -26.593 26.024 13.294 1.00 86.12 220 LEU A CA 1
ATOM 1765 C C . LEU A 1 220 ? -27.272 25.281 12.144 1.00 86.12 220 LEU A C 1
ATOM 1767 O O . LEU A 1 220 ? -26.598 24.903 11.190 1.00 86.12 220 LEU A O 1
ATOM 1771 N N . ALA A 1 221 ? -28.583 25.048 12.230 1.00 88.31 221 ALA A N 1
ATOM 1772 C CA . ALA A 1 221 ? -29.335 24.384 11.169 1.00 88.31 221 ALA A CA 1
ATOM 1773 C C . ALA A 1 221 ? -29.319 25.217 9.881 1.00 88.31 221 ALA A C 1
ATOM 1775 O O . ALA A 1 221 ? -29.074 24.668 8.807 1.00 88.31 221 ALA A O 1
ATOM 1776 N N . ALA A 1 222 ? -29.504 26.538 10.004 1.00 85.75 222 ALA A N 1
ATOM 1777 C CA . ALA A 1 222 ? -29.396 27.466 8.884 1.00 85.75 222 ALA A CA 1
ATOM 1778 C C . ALA A 1 222 ? -27.962 27.544 8.337 1.00 85.75 222 ALA A C 1
ATOM 1780 O O . ALA A 1 222 ? -27.775 27.481 7.126 1.00 85.75 222 ALA A O 1
ATOM 1781 N N . LEU A 1 223 ? -26.962 27.622 9.222 1.00 86.38 223 LEU A N 1
ATOM 1782 C CA . LEU A 1 223 ? -25.551 27.746 8.847 1.00 86.38 223 LEU A CA 1
ATOM 1783 C C . LEU A 1 223 ? -25.028 26.523 8.079 1.00 86.38 223 LEU A C 1
ATOM 1785 O O . LEU A 1 223 ? -24.308 26.663 7.102 1.00 86.38 223 LEU A O 1
ATOM 1789 N N . LEU A 1 224 ? -25.397 25.318 8.520 1.00 87.38 224 LEU A N 1
ATOM 1790 C CA . LEU A 1 224 ? -24.852 24.056 7.998 1.00 87.38 224 LEU A CA 1
ATOM 1791 C C . LEU A 1 224 ? -25.771 23.359 6.988 1.00 87.38 224 LEU A C 1
ATOM 1793 O O . LEU A 1 224 ? -25.471 22.241 6.548 1.00 87.38 224 LEU A O 1
ATOM 1797 N N . SER A 1 225 ? -26.900 23.992 6.650 1.00 88.19 225 SER A N 1
ATOM 1798 C CA . SER A 1 225 ? -27.964 23.423 5.814 1.00 88.19 225 SER A CA 1
ATOM 1799 C C . SER A 1 225 ? -28.426 22.041 6.298 1.00 88.19 225 SER A C 1
ATOM 1801 O O . SER A 1 225 ? -28.630 21.121 5.505 1.00 88.19 225 SER A O 1
ATOM 1803 N N . LEU A 1 226 ? -28.563 21.881 7.617 1.00 87.12 226 LEU A N 1
ATOM 1804 C CA . LEU A 1 226 ? -28.973 20.625 8.248 1.00 87.12 226 LEU A CA 1
ATOM 1805 C C . LEU A 1 226 ? -30.442 20.674 8.688 1.00 87.12 226 LEU A C 1
ATOM 1807 O O . LEU A 1 226 ? -30.926 21.728 9.110 1.00 87.12 226 LEU A O 1
ATOM 1811 N N . PRO A 1 227 ? -31.162 19.536 8.673 1.00 88.88 227 PRO A N 1
ATOM 1812 C CA . PRO A 1 227 ? -32.497 19.459 9.248 1.00 88.88 227 PRO A CA 1
ATOM 1813 C C . PRO A 1 227 ? -32.483 19.872 10.723 1.00 88.88 227 PRO A C 1
ATOM 1815 O O . PRO A 1 227 ? -31.703 19.351 11.523 1.00 88.88 227 PRO A O 1
ATOM 1818 N N . LYS A 1 228 ? -33.393 20.775 11.106 1.00 86.62 228 LYS A N 1
ATOM 1819 C CA . LYS A 1 228 ? -33.490 21.295 12.480 1.00 86.62 228 LYS A CA 1
ATOM 1820 C C . LYS A 1 228 ? -33.587 20.174 13.520 1.00 86.62 228 LYS A C 1
ATOM 1822 O O . LYS A 1 228 ? -32.929 20.226 14.550 1.00 86.62 228 LYS A O 1
ATOM 1827 N N . GLU A 1 229 ? -34.358 19.133 13.215 1.00 81.50 229 GLU A N 1
ATOM 1828 C CA . GLU A 1 229 ? -34.551 17.951 14.064 1.00 81.50 229 GLU A CA 1
ATOM 1829 C C . GLU A 1 229 ? -33.237 17.207 14.345 1.00 81.50 229 GLU A C 1
ATOM 1831 O O . GLU A 1 229 ? -32.992 16.774 15.474 1.00 81.50 229 GLU A O 1
ATOM 1836 N N . GLU A 1 230 ? -32.366 17.101 13.339 1.00 81.44 230 GLU A N 1
ATOM 1837 C CA . GLU A 1 230 ? -31.054 16.470 13.470 1.00 81.44 230 GLU A CA 1
ATOM 1838 C C . GLU A 1 230 ? -30.140 17.297 14.382 1.00 81.44 230 GLU A C 1
ATOM 1840 O O . GLU A 1 230 ? -29.508 16.756 15.294 1.00 81.44 230 GLU A O 1
ATOM 1845 N N . VAL A 1 231 ? -30.114 18.617 14.187 1.00 85.00 231 VAL A N 1
ATOM 1846 C CA . VAL A 1 231 ? -29.310 19.534 15.005 1.00 85.00 231 VAL A CA 1
ATOM 1847 C C . VAL A 1 231 ? -29.807 19.543 16.451 1.00 85.00 231 VAL A C 1
ATOM 1849 O O . VAL A 1 231 ? -29.001 19.374 17.366 1.00 85.00 231 VAL A O 1
ATOM 1852 N N . THR A 1 232 ? -31.121 19.628 16.685 1.00 85.81 232 THR A N 1
ATOM 1853 C CA . THR A 1 232 ? -31.704 19.560 18.037 1.00 85.81 232 THR A CA 1
ATOM 1854 C C . THR A 1 232 ? -31.306 18.268 18.739 1.00 85.81 232 THR A C 1
ATOM 1856 O O . THR A 1 232 ? -30.893 18.289 19.901 1.00 85.81 232 THR A O 1
ATOM 1859 N N . TYR A 1 233 ? -31.375 17.133 18.039 1.00 80.81 233 TYR A N 1
ATOM 1860 C CA . TYR A 1 233 ? -30.950 15.854 18.597 1.00 80.81 233 TYR A CA 1
ATOM 1861 C C . TYR A 1 233 ? -29.466 15.868 18.995 1.00 80.81 233 TYR A C 1
ATOM 1863 O O . TYR A 1 233 ? -29.118 15.415 20.091 1.00 80.81 233 TYR A O 1
ATOM 1871 N N . LYS A 1 234 ? -28.590 16.427 18.152 1.00 82.88 234 LYS A N 1
ATOM 1872 C CA . LYS A 1 234 ? -27.146 16.510 18.418 1.00 82.88 234 LYS A CA 1
ATOM 1873 C C . LYS A 1 234 ? -26.807 17.451 19.581 1.00 82.88 234 LYS A C 1
ATOM 1875 O O . LYS A 1 234 ? -25.962 17.081 20.397 1.00 82.88 234 LYS A O 1
ATOM 1880 N N . LEU A 1 235 ? -27.502 18.587 19.702 1.00 85.19 235 LEU A N 1
ATOM 1881 C CA . LEU A 1 235 ? -27.328 19.580 20.775 1.00 85.19 235 LEU A CA 1
ATOM 1882 C C . LEU A 1 235 ? -28.008 19.194 22.098 1.00 85.19 235 LEU A C 1
ATOM 1884 O O . LEU A 1 235 ? -27.723 19.791 23.134 1.00 85.19 235 LEU A O 1
ATOM 1888 N N . SER A 1 236 ? -28.903 18.203 22.092 1.00 83.00 236 SER A N 1
ATOM 1889 C CA . SER A 1 236 ? -29.602 17.779 23.305 1.00 83.00 236 SER A CA 1
ATOM 1890 C C . SER A 1 236 ? -28.645 17.215 24.363 1.00 83.00 236 SER A C 1
ATOM 1892 O O . SER A 1 236 ? -27.769 16.384 24.082 1.00 83.00 236 SER A O 1
ATOM 1894 N N . LYS A 1 237 ? -28.841 17.643 25.618 1.00 81.62 237 LYS A N 1
ATOM 1895 C CA . LYS A 1 237 ? -28.097 17.128 26.770 1.00 81.62 237 LYS A CA 1
ATOM 1896 C C . LYS A 1 237 ? -28.501 15.676 27.022 1.00 81.62 237 LYS A C 1
ATOM 1898 O O . LYS A 1 237 ? -29.629 15.388 27.417 1.00 81.62 237 LYS A O 1
ATOM 1903 N N . ARG A 1 238 ? -27.568 14.756 26.780 1.00 79.31 238 ARG A N 1
ATOM 1904 C CA . ARG A 1 238 ? -27.790 13.307 26.860 1.00 79.31 238 ARG A CA 1
ATOM 1905 C C . ARG A 1 238 ? -26.858 12.678 27.876 1.00 79.31 238 ARG A C 1
ATOM 1907 O O . ARG A 1 238 ? -25.705 13.083 28.002 1.00 79.31 238 ARG A O 1
ATOM 1914 N N . ILE A 1 239 ? -27.373 11.682 28.585 1.00 74.94 239 ILE A N 1
ATOM 1915 C CA . ILE A 1 239 ? -26.589 10.896 29.533 1.00 74.94 239 ILE A CA 1
ATOM 1916 C C . ILE A 1 239 ? -25.654 9.973 28.746 1.00 74.94 239 ILE A C 1
ATOM 1918 O O . ILE A 1 239 ? -26.071 9.388 27.742 1.00 74.94 239 ILE A O 1
ATOM 1922 N N . ILE A 1 240 ? -24.405 9.841 29.191 1.00 75.62 240 ILE A N 1
ATOM 1923 C CA . ILE A 1 240 ? -23.473 8.874 28.610 1.00 75.62 240 ILE A CA 1
ATOM 1924 C C . ILE A 1 240 ? -23.990 7.462 28.869 1.00 75.62 240 ILE A C 1
ATOM 1926 O O . ILE A 1 240 ? -24.347 7.111 29.993 1.00 75.62 240 ILE A O 1
ATOM 1930 N N . ARG A 1 241 ? -24.027 6.656 27.807 1.00 72.19 241 ARG A N 1
ATOM 1931 C CA . ARG A 1 241 ? -24.432 5.250 27.877 1.00 72.19 241 ARG A CA 1
ATOM 1932 C C . ARG A 1 241 ? -23.245 4.320 28.099 1.00 72.19 241 ARG A C 1
ATOM 1934 O O . ARG A 1 241 ? -23.341 3.387 28.876 1.00 72.19 241 ARG A O 1
ATOM 1941 N N . TYR A 1 242 ? -22.149 4.568 27.396 1.00 80.88 242 TYR A N 1
ATOM 1942 C CA . TYR A 1 242 ? -20.902 3.837 27.547 1.00 80.88 242 TYR A CA 1
ATOM 1943 C C . TYR A 1 242 ? -19.739 4.718 27.110 1.00 80.88 242 TYR A C 1
ATOM 1945 O O . TYR A 1 242 ? -19.916 5.696 26.379 1.00 80.88 242 TYR A O 1
ATOM 1953 N N . ILE A 1 243 ? -18.549 4.374 27.581 1.00 83.69 243 ILE A N 1
ATOM 1954 C CA . ILE A 1 243 ? -17.323 5.129 27.366 1.00 83.69 243 ILE A CA 1
ATOM 1955 C C . ILE A 1 243 ? -16.294 4.174 26.801 1.00 83.69 243 ILE A C 1
ATOM 1957 O O . ILE A 1 243 ? -15.960 3.180 27.439 1.00 83.69 243 ILE A O 1
ATOM 1961 N N . LYS A 1 244 ? -15.789 4.475 25.607 1.00 85.56 244 LYS A N 1
ATOM 1962 C CA . LYS A 1 244 ? -14.724 3.683 24.996 1.00 85.56 244 LYS A CA 1
ATOM 1963 C C . LYS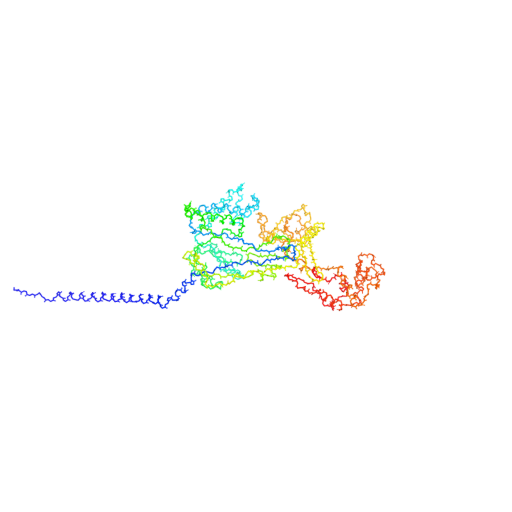 A 1 244 ? -13.415 3.937 25.749 1.00 85.56 244 LYS A C 1
ATOM 1965 O O . LYS A 1 244 ? -12.993 5.086 25.885 1.00 85.56 244 LYS A O 1
ATOM 1970 N N . ILE A 1 245 ? -12.830 2.865 26.268 1.00 89.75 245 ILE A N 1
ATOM 1971 C CA . ILE A 1 245 ? -11.580 2.860 27.026 1.00 89.75 245 ILE A CA 1
ATOM 1972 C C . ILE A 1 245 ? -10.432 2.477 26.095 1.00 89.75 245 ILE A C 1
ATOM 1974 O O . ILE A 1 245 ? -9.540 3.293 25.913 1.00 89.75 245 ILE A O 1
ATOM 1978 N N . LEU A 1 246 ? -10.502 1.313 25.438 1.00 85.88 246 LEU A N 1
ATOM 1979 C CA . LEU A 1 246 ? -9.497 0.849 24.470 1.00 85.88 246 LEU A CA 1
ATOM 1980 C C . LEU A 1 246 ? -10.118 0.620 23.091 1.00 85.88 246 LEU A C 1
ATOM 1982 O O . LEU A 1 246 ? -11.282 0.228 22.973 1.00 85.88 246 LEU A O 1
ATOM 1986 N N . ARG A 1 247 ? -9.326 0.859 22.044 1.00 83.38 247 ARG A N 1
ATOM 1987 C CA . ARG A 1 247 ? -9.659 0.535 20.651 1.00 83.38 247 ARG A CA 1
ATOM 1988 C C . ARG A 1 247 ? -8.699 -0.531 20.143 1.00 83.38 247 ARG A C 1
ATOM 1990 O O . ARG A 1 247 ? -7.526 -0.449 20.482 1.00 83.38 247 ARG A O 1
ATOM 1997 N N . LYS A 1 248 ? -9.177 -1.456 19.301 1.00 79.69 248 LYS A N 1
ATOM 1998 C CA . LYS A 1 248 ? -8.358 -2.536 18.703 1.00 79.69 248 LYS A CA 1
ATOM 1999 C C . LYS A 1 248 ? -7.531 -3.308 19.752 1.00 79.69 248 LYS A C 1
ATOM 2001 O O . LYS A 1 248 ? -6.356 -3.571 19.539 1.00 79.69 248 LYS A O 1
ATOM 2006 N N . MET A 1 249 ? -8.152 -3.653 20.878 1.00 87.50 249 MET A N 1
ATOM 2007 C CA . MET A 1 249 ? -7.495 -4.380 21.964 1.00 87.50 249 MET A CA 1
ATOM 2008 C C . MET A 1 249 ? -6.967 -5.734 21.479 1.00 87.50 249 MET A C 1
ATOM 2010 O O . MET A 1 249 ? -7.684 -6.468 20.786 1.00 87.50 249 MET A O 1
ATOM 2014 N N . GLY A 1 250 ? -5.739 -6.063 21.871 1.00 82.56 250 GLY A N 1
ATOM 2015 C CA . GLY A 1 250 ? -5.075 -7.320 21.571 1.00 82.56 250 GLY A CA 1
ATOM 2016 C C . GLY A 1 250 ? -5.830 -8.536 22.108 1.00 82.56 250 GLY A C 1
ATOM 2017 O O . GLY A 1 250 ? -6.564 -8.470 23.097 1.00 82.56 250 GLY A O 1
ATOM 2018 N N . LEU A 1 251 ? -5.633 -9.682 21.451 1.00 84.00 251 LEU A N 1
ATOM 2019 C CA . LEU A 1 251 ? -6.323 -10.930 21.800 1.00 84.00 251 LEU A CA 1
ATOM 2020 C C . LEU A 1 251 ? -6.017 -11.387 23.234 1.00 84.00 251 LEU A C 1
ATOM 2022 O O . LEU A 1 251 ? -6.930 -11.792 23.941 1.00 84.00 251 LEU A O 1
ATOM 2026 N N . ALA A 1 252 ? -4.767 -11.252 23.690 1.00 85.81 252 ALA A N 1
ATOM 2027 C CA . ALA A 1 252 ? -4.381 -11.624 25.052 1.00 85.81 252 ALA A CA 1
ATOM 2028 C C . ALA A 1 252 ? -5.151 -10.811 26.108 1.00 85.81 252 ALA A C 1
ATOM 2030 O O . ALA A 1 252 ? -5.739 -11.371 27.031 1.00 85.81 252 ALA A O 1
ATOM 2031 N N . THR A 1 253 ? -5.215 -9.494 25.928 1.00 89.44 253 THR A N 1
ATOM 2032 C CA . THR A 1 253 ? -5.915 -8.563 26.822 1.00 89.44 253 THR A CA 1
ATOM 2033 C C . THR A 1 253 ? -7.424 -8.797 26.799 1.00 89.44 253 THR A C 1
ATOM 2035 O O . THR A 1 253 ? -8.072 -8.813 27.849 1.00 89.44 253 THR A O 1
ATOM 2038 N N . ARG A 1 254 ? -7.992 -9.074 25.617 1.00 88.50 254 ARG A N 1
ATOM 2039 C CA . ARG A 1 254 ? -9.387 -9.510 25.482 1.00 88.50 254 ARG A CA 1
ATOM 2040 C C . ARG A 1 254 ? -9.649 -10.787 26.286 1.00 88.50 254 ARG A C 1
ATOM 2042 O O . ARG A 1 254 ? -10.584 -10.801 27.084 1.00 88.50 254 ARG A O 1
ATOM 2049 N N . ASP A 1 255 ? -8.829 -11.822 26.112 1.00 88.31 255 ASP A N 1
ATOM 2050 C CA . ASP A 1 255 ? -8.985 -13.110 26.798 1.00 88.31 255 ASP A CA 1
ATOM 2051 C C . ASP A 1 255 ? -8.877 -12.959 28.322 1.00 88.31 255 ASP A C 1
ATOM 2053 O O . ASP A 1 255 ? -9.623 -13.600 29.070 1.00 88.31 255 ASP A O 1
ATOM 2057 N N . MET A 1 256 ? -8.000 -12.073 28.802 1.00 89.62 256 MET A N 1
ATOM 2058 C CA . MET A 1 256 ? -7.881 -11.738 30.225 1.00 89.62 256 MET A CA 1
ATOM 2059 C C . MET A 1 256 ? -9.171 -11.122 30.781 1.00 89.62 256 MET A C 1
ATOM 2061 O O . MET A 1 256 ? -9.651 -11.544 31.840 1.00 89.62 256 MET A O 1
ATOM 2065 N N . ILE A 1 257 ? -9.765 -10.162 30.067 1.00 91.31 257 ILE A N 1
ATOM 2066 C CA . ILE A 1 257 ? -11.032 -9.529 30.462 1.00 91.31 257 ILE A CA 1
ATOM 2067 C C . ILE A 1 257 ? -12.183 -10.537 30.396 1.00 91.31 257 ILE A C 1
ATOM 2069 O O . ILE A 1 257 ? -12.957 -10.634 31.351 1.00 91.31 257 ILE A O 1
ATOM 2073 N N . ASP A 1 258 ? -12.283 -11.324 29.323 1.00 89.50 258 ASP A N 1
ATOM 2074 C CA . ASP A 1 258 ? -13.319 -12.351 29.170 1.00 89.50 258 ASP A CA 1
ATOM 2075 C C . ASP A 1 258 ? -13.229 -13.393 30.293 1.00 89.50 258 ASP A C 1
ATOM 2077 O O . ASP A 1 258 ? -14.230 -13.698 30.951 1.00 89.50 258 ASP A O 1
ATOM 2081 N N . THR A 1 259 ? -12.022 -13.868 30.605 1.00 91.38 259 THR A N 1
ATOM 2082 C CA . THR A 1 259 ? -11.778 -14.791 31.724 1.00 91.38 259 THR A CA 1
ATOM 2083 C C . THR A 1 259 ? -12.228 -14.180 33.050 1.00 91.38 259 THR A C 1
ATOM 2085 O O . THR A 1 259 ? -12.899 -14.844 33.849 1.00 91.38 259 THR A O 1
ATOM 2088 N N . ARG A 1 260 ? -11.926 -12.896 33.283 1.00 92.00 260 ARG A N 1
ATOM 2089 C CA . ARG A 1 260 ? -12.355 -12.181 34.490 1.00 92.00 260 ARG A CA 1
ATOM 2090 C C . ARG A 1 260 ? -13.878 -12.071 34.579 1.00 92.00 260 ARG A C 1
ATOM 2092 O O . ARG A 1 260 ? -14.443 -12.348 35.639 1.00 92.00 260 ARG A O 1
ATOM 2099 N N . ILE A 1 261 ? -14.543 -11.720 33.479 1.00 90.44 261 ILE A N 1
ATOM 2100 C CA . ILE A 1 261 ? -16.007 -11.620 33.395 1.00 90.44 261 ILE A CA 1
ATOM 2101 C C . ILE A 1 261 ? -16.654 -12.967 33.727 1.00 90.44 261 ILE A C 1
ATOM 2103 O O . ILE A 1 261 ? -17.581 -13.021 34.539 1.00 90.44 261 ILE A O 1
ATOM 2107 N N . GLN A 1 262 ? -16.173 -14.061 33.131 1.00 91.88 262 GLN A N 1
ATOM 2108 C CA . GLN A 1 262 ? -16.738 -15.395 33.363 1.00 91.88 262 GLN A CA 1
ATOM 2109 C C . GLN A 1 262 ? -16.518 -15.875 34.802 1.00 91.88 262 GLN A C 1
ATOM 2111 O O . GLN A 1 262 ? -17.428 -16.452 35.410 1.00 91.88 262 GLN A O 1
ATOM 2116 N N . ALA A 1 263 ? -15.348 -15.594 35.382 1.00 92.38 263 ALA A N 1
ATOM 2117 C CA . ALA A 1 263 ? -15.053 -15.922 36.772 1.00 92.38 263 ALA A CA 1
ATOM 2118 C C . ALA A 1 263 ? -15.992 -15.190 37.748 1.00 92.38 263 ALA A C 1
ATOM 2120 O O . ALA A 1 263 ? -16.551 -15.815 38.652 1.00 92.38 263 ALA A O 1
ATOM 2121 N N . GLU A 1 264 ? -16.225 -13.888 37.558 1.00 92.31 264 GLU A N 1
ATOM 2122 C CA . GLU A 1 264 ? -17.131 -13.117 38.421 1.00 92.31 264 GLU A CA 1
ATOM 2123 C C . GLU A 1 264 ? -18.593 -13.545 38.272 1.00 92.31 264 GLU A C 1
ATOM 2125 O O . GLU A 1 264 ? -19.264 -13.751 39.285 1.00 92.31 264 GLU A O 1
ATOM 2130 N N . LYS A 1 265 ? -19.067 -13.782 37.040 1.00 90.44 265 LYS A N 1
ATOM 2131 C CA . LYS A 1 265 ? -20.410 -14.338 36.792 1.00 90.44 265 LYS A CA 1
ATOM 2132 C C . LYS A 1 265 ? -20.616 -15.661 37.527 1.00 90.44 265 LYS A C 1
ATOM 2134 O O . LYS A 1 265 ? -21.639 -15.857 38.181 1.00 90.44 265 LYS A O 1
ATOM 2139 N N . THR A 1 266 ? -19.622 -16.546 37.462 1.00 90.88 266 THR A N 1
ATOM 2140 C CA . THR A 1 266 ? -19.661 -17.848 38.140 1.00 90.88 266 THR A CA 1
ATOM 2141 C C . THR A 1 266 ? -19.684 -17.686 39.661 1.00 90.88 266 THR A C 1
ATOM 2143 O O . THR A 1 266 ? -20.486 -18.331 40.336 1.00 90.88 266 THR A O 1
ATOM 2146 N N . ASN A 1 267 ? -18.856 -16.797 40.213 1.00 91.25 267 ASN A N 1
ATOM 2147 C CA . ASN A 1 267 ? -18.799 -16.555 41.656 1.00 91.25 267 ASN A CA 1
ATOM 2148 C C . ASN A 1 267 ? -20.098 -15.951 42.206 1.00 91.25 267 ASN A C 1
ATOM 2150 O O . ASN A 1 267 ? -20.524 -16.339 43.293 1.00 91.25 267 ASN A O 1
ATOM 2154 N N . ILE A 1 268 ? -20.750 -15.056 41.462 1.00 88.88 268 ILE A N 1
ATOM 2155 C CA . ILE A 1 268 ? -22.042 -14.469 41.851 1.00 88.88 268 ILE A CA 1
ATOM 2156 C C . ILE A 1 268 ? -23.151 -15.516 41.779 1.00 88.88 268 ILE A C 1
ATOM 2158 O O . ILE A 1 268 ? -23.909 -15.664 42.735 1.00 88.88 268 ILE A O 1
ATOM 2162 N N . ALA A 1 269 ? -23.195 -16.313 40.706 1.00 89.31 269 ALA A N 1
ATOM 2163 C CA . ALA A 1 269 ? -24.154 -17.411 40.579 1.00 89.31 269 ALA A CA 1
ATOM 2164 C C . ALA A 1 269 ? -24.017 -18.448 41.712 1.00 89.31 269 ALA A C 1
ATOM 2166 O O . ALA A 1 269 ? -25.001 -19.056 42.125 1.00 89.31 269 ALA A O 1
ATOM 2167 N N . GLN A 1 270 ? -22.804 -18.629 42.242 1.00 91.88 270 GLN A N 1
ATOM 2168 C CA . GLN A 1 270 ? -22.510 -19.519 43.369 1.00 91.88 270 GLN A CA 1
ATOM 2169 C C . GLN A 1 270 ? -22.636 -18.844 44.747 1.00 91.88 270 GLN A C 1
ATOM 2171 O O . GLN A 1 270 ? -22.338 -19.482 45.757 1.00 91.88 270 GLN A O 1
ATOM 2176 N N . GLY A 1 271 ? -23.025 -17.566 44.816 1.00 87.62 271 GLY A N 1
ATOM 2177 C CA . GLY A 1 271 ? -23.139 -16.809 46.068 1.00 87.62 271 GLY A CA 1
ATOM 2178 C C . GLY A 1 271 ? -21.805 -16.531 46.776 1.00 87.62 271 GLY A C 1
ATOM 2179 O O . GLY A 1 271 ? -21.797 -16.174 47.950 1.00 87.62 271 GLY A O 1
ATOM 2180 N N . ARG A 1 272 ? -20.670 -16.698 46.087 1.00 89.75 272 ARG A N 1
ATOM 2181 C CA . ARG A 1 272 ? -19.310 -16.448 46.608 1.00 89.75 272 ARG A CA 1
ATOM 2182 C C . ARG A 1 272 ? -18.882 -14.983 46.492 1.00 89.75 272 ARG A C 1
ATOM 2184 O O . ARG A 1 272 ? -17.834 -14.614 47.011 1.00 89.75 272 ARG A O 1
ATOM 2191 N N . MET A 1 273 ? -19.658 -14.168 45.782 1.00 86.88 273 MET A N 1
ATOM 2192 C CA . MET A 1 273 ? -19.414 -12.746 45.553 1.00 86.88 273 MET A CA 1
ATOM 2193 C C . MET A 1 273 ? -20.750 -12.003 45.495 1.00 86.88 273 MET A C 1
ATOM 2195 O O . MET A 1 273 ? -21.728 -12.519 44.957 1.00 86.88 273 MET A O 1
ATOM 2199 N N . VAL A 1 274 ? -20.782 -10.785 46.034 1.00 88.12 274 VAL A N 1
ATOM 2200 C CA . VAL A 1 274 ? -21.941 -9.885 45.956 1.00 88.12 274 VAL A CA 1
ATOM 2201 C C . VAL A 1 274 ? -21.825 -9.025 44.697 1.00 88.12 274 VAL A C 1
ATOM 2203 O O . VAL A 1 274 ? -20.732 -8.569 44.367 1.00 88.12 274 VAL A O 1
ATOM 2206 N N . GLU A 1 275 ? -22.938 -8.745 44.013 1.00 84.38 275 GLU A N 1
ATOM 2207 C CA . GLU A 1 275 ? -22.941 -7.918 42.791 1.00 84.38 275 GLU A CA 1
ATOM 2208 C C . GLU A 1 275 ? -22.289 -6.539 42.988 1.00 84.38 275 GLU A C 1
ATOM 2210 O O . GLU A 1 275 ? -21.590 -6.062 42.100 1.00 84.38 275 GLU A O 1
ATOM 2215 N N . ALA A 1 276 ? -22.439 -5.929 44.169 1.00 86.19 276 ALA A N 1
ATOM 2216 C CA . ALA A 1 276 ? -21.822 -4.644 44.510 1.00 86.19 276 ALA A CA 1
ATOM 2217 C C . ALA A 1 276 ? -20.279 -4.673 44.513 1.00 86.19 276 ALA A C 1
ATOM 2219 O O . ALA A 1 276 ? -19.642 -3.630 44.382 1.00 86.19 276 ALA A O 1
ATOM 2220 N N . GLU A 1 277 ? -19.669 -5.851 44.654 1.00 87.00 277 GLU A N 1
ATOM 2221 C CA . GLU A 1 277 ? -18.215 -6.024 44.643 1.00 87.00 277 GLU A CA 1
ATOM 2222 C C . GLU A 1 277 ? -17.635 -6.379 43.274 1.00 87.00 277 GLU A C 1
ATOM 2224 O O . GLU A 1 277 ? -16.411 -6.394 43.119 1.00 87.00 277 GLU A O 1
ATOM 2229 N N . SER A 1 278 ? -18.498 -6.683 42.310 1.00 90.44 278 SER A N 1
ATOM 2230 C CA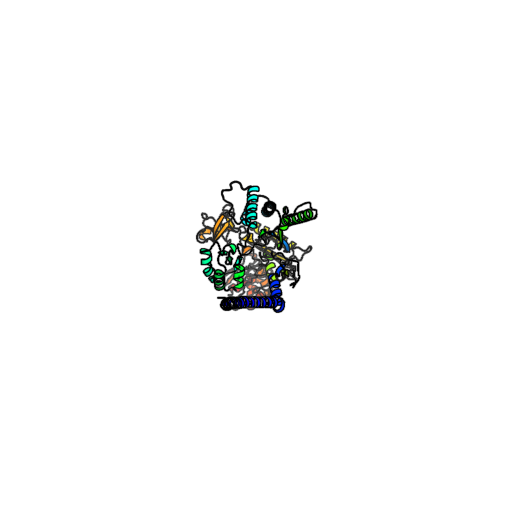 . SER A 1 278 ? -18.116 -7.101 40.970 1.00 90.44 278 SER A CA 1
ATOM 2231 C C . SER A 1 278 ? -17.768 -5.917 40.079 1.00 90.44 278 SER A C 1
ATOM 2233 O O . SER A 1 278 ? -18.142 -4.777 40.358 1.00 90.44 278 SER A O 1
ATOM 2235 N N . ILE A 1 279 ? -17.054 -6.195 38.993 1.00 90.56 279 ILE A N 1
ATOM 2236 C CA . ILE A 1 279 ? -16.798 -5.247 37.917 1.00 90.56 279 ILE A CA 1
ATOM 2237 C C . ILE A 1 279 ? -17.349 -5.710 36.558 1.00 90.56 279 ILE A C 1
ATOM 2239 O O . ILE A 1 279 ? -17.349 -4.931 35.608 1.00 90.56 279 ILE A O 1
ATOM 2243 N N . TYR A 1 280 ? -17.864 -6.941 36.435 1.00 86.56 280 TYR A N 1
ATOM 2244 C CA . TYR A 1 280 ? -18.258 -7.488 35.129 1.00 86.56 280 TYR A CA 1
ATOM 2245 C C . TYR A 1 280 ? -19.400 -6.713 34.448 1.00 86.56 280 TYR A C 1
ATOM 2247 O O . TYR A 1 280 ? -19.428 -6.633 33.223 1.00 86.56 280 TYR A O 1
ATOM 2255 N N . HIS A 1 281 ? -20.325 -6.122 35.216 1.00 84.69 281 HIS A N 1
ATOM 2256 C CA . HIS A 1 281 ? -21.443 -5.332 34.680 1.00 84.69 281 HIS A CA 1
ATOM 2257 C C . HIS A 1 281 ? -21.005 -4.036 33.991 1.00 84.69 281 HIS A C 1
ATOM 2259 O O . HIS A 1 281 ? -21.802 -3.436 33.273 1.00 84.69 281 HIS A O 1
ATOM 2265 N N . PHE A 1 282 ? -19.772 -3.584 34.233 1.00 87.31 282 PHE A N 1
ATOM 2266 C CA . PHE A 1 282 ? -19.233 -2.396 33.588 1.00 87.31 282 PHE A CA 1
ATOM 2267 C C . PHE A 1 282 ? -18.772 -2.687 32.159 1.00 87.31 282 PHE A C 1
ATOM 2269 O O . PHE A 1 282 ? -18.838 -1.788 31.331 1.00 87.31 282 PHE A O 1
ATOM 2276 N N . PHE A 1 283 ? -18.309 -3.901 31.848 1.00 89.06 283 PHE A N 1
ATOM 2277 C CA . PHE A 1 283 ? -17.645 -4.180 30.576 1.00 89.06 283 PHE A CA 1
ATOM 2278 C C . PHE A 1 283 ? -18.613 -4.365 29.409 1.00 89.06 283 PHE A C 1
ATOM 2280 O O . PHE A 1 283 ? -19.569 -5.139 29.468 1.00 89.06 283 PHE A O 1
ATOM 2287 N N . ILE A 1 284 ? -18.289 -3.700 28.306 1.00 85.81 284 ILE A N 1
ATOM 2288 C CA . ILE A 1 284 ? -18.906 -3.867 26.997 1.00 85.81 284 ILE A CA 1
ATOM 2289 C C . ILE A 1 284 ? -17.770 -4.153 26.015 1.00 85.81 284 ILE A C 1
ATOM 2291 O O . ILE A 1 284 ? -16.942 -3.285 25.750 1.00 85.81 284 ILE A O 1
ATOM 2295 N N . LEU A 1 285 ? -17.728 -5.378 25.495 1.00 84.50 285 LEU A N 1
ATOM 2296 C CA . LEU A 1 285 ? -16.796 -5.774 24.443 1.00 84.50 285 LEU A CA 1
ATOM 2297 C C . LEU A 1 285 ? -17.514 -5.670 23.101 1.00 84.50 285 LEU A C 1
ATOM 2299 O O . LEU A 1 285 ? -18.470 -6.405 22.846 1.00 84.50 285 LEU A O 1
ATOM 2303 N N . GLU A 1 286 ? -17.082 -4.729 22.266 1.00 79.69 286 GLU A N 1
ATOM 2304 C CA . GLU A 1 286 ? -17.615 -4.549 20.914 1.00 79.69 286 GLU A CA 1
ATOM 2305 C C . GLU A 1 286 ? -16.690 -5.271 19.921 1.00 79.69 286 GLU A C 1
ATOM 2307 O O . GLU A 1 286 ? -15.522 -4.882 19.809 1.00 79.69 286 GLU A O 1
ATOM 2312 N N . PRO A 1 287 ? -17.164 -6.301 19.192 1.00 78.06 287 PRO A N 1
ATOM 2313 C CA . PRO A 1 287 ? -16.375 -6.932 18.141 1.00 78.06 287 PRO A CA 1
ATOM 2314 C C . PRO A 1 287 ? -15.944 -5.907 17.091 1.00 78.06 287 PRO A C 1
ATOM 2316 O O . PRO A 1 287 ? -16.756 -5.117 16.604 1.00 78.06 287 PRO A O 1
ATOM 2319 N N . ARG A 1 288 ? -14.664 -5.937 16.728 1.00 81.69 288 ARG A N 1
ATOM 2320 C CA . ARG A 1 288 ? -14.072 -5.079 15.707 1.00 81.69 288 ARG A CA 1
ATOM 2321 C C . ARG A 1 288 ? -13.193 -5.929 14.788 1.00 81.69 288 ARG A C 1
ATOM 2323 O O . ARG A 1 288 ? -11.988 -6.034 15.041 1.00 81.69 288 ARG A O 1
ATOM 2330 N N . PRO A 1 289 ? -13.770 -6.508 13.718 1.00 80.94 289 PRO A N 1
ATOM 2331 C CA . PRO A 1 289 ? -12.989 -7.164 12.682 1.00 80.94 289 PRO A CA 1
ATOM 2332 C C . PRO A 1 289 ? -11.903 -6.206 12.198 1.00 80.94 289 PRO A C 1
ATOM 2334 O O . PRO A 1 289 ? -12.181 -5.096 11.746 1.00 80.94 289 PRO A O 1
ATOM 2337 N N . THR A 1 290 ? -10.654 -6.606 12.381 1.00 86.25 290 THR A N 1
ATOM 2338 C CA . THR A 1 290 ? -9.479 -5.803 12.064 1.00 86.25 290 THR A CA 1
ATOM 2339 C C . THR A 1 290 ? -8.680 -6.538 11.009 1.00 86.25 290 THR A C 1
ATOM 2341 O O . THR A 1 290 ? -8.529 -7.757 11.057 1.00 86.25 290 THR A O 1
ATOM 2344 N N . ARG A 1 291 ? -8.213 -5.805 10.003 1.00 91.56 291 ARG A N 1
ATOM 2345 C CA . ARG A 1 291 ? -7.417 -6.394 8.935 1.00 91.56 291 ARG A CA 1
ATOM 2346 C C . ARG A 1 291 ? -6.007 -6.689 9.435 1.00 91.56 291 ARG A C 1
ATOM 2348 O O . ARG A 1 291 ? -5.410 -5.852 10.103 1.00 91.56 291 ARG A O 1
ATOM 2355 N N . PHE A 1 292 ? -5.508 -7.875 9.118 1.00 91.19 292 PHE A N 1
ATOM 2356 C CA . PHE A 1 292 ? -4.209 -8.371 9.544 1.00 91.19 292 PHE A CA 1
ATOM 2357 C C . PHE A 1 292 ? -3.455 -8.985 8.364 1.00 91.19 292 PHE A C 1
ATOM 2359 O O . PHE A 1 292 ? -4.022 -9.763 7.592 1.00 91.19 292 PHE A O 1
ATOM 2366 N N . TYR A 1 293 ? -2.167 -8.666 8.261 1.00 93.81 293 TYR A N 1
ATOM 2367 C CA . TYR A 1 293 ? -1.285 -9.088 7.173 1.00 93.81 293 TYR A CA 1
ATOM 2368 C C . TYR A 1 293 ? -0.156 -9.958 7.746 1.00 93.81 293 TYR A C 1
ATOM 2370 O O . TYR A 1 293 ? 0.835 -9.417 8.248 1.00 93.81 293 TYR A O 1
ATOM 2378 N N . PRO A 1 294 ? -0.277 -11.302 7.707 1.00 91.56 294 PRO A N 1
ATOM 2379 C CA . PRO A 1 294 ? 0.682 -12.207 8.352 1.00 91.56 294 PRO A CA 1
ATOM 2380 C C . PRO A 1 294 ? 2.118 -12.064 7.838 1.00 91.56 294 PRO A C 1
ATOM 2382 O O . PRO A 1 294 ? 3.076 -12.290 8.576 1.00 91.56 294 PRO A O 1
ATOM 2385 N N . GLU A 1 295 ? 2.259 -11.680 6.571 1.00 90.06 295 GLU A N 1
ATOM 2386 C CA . GLU A 1 295 ? 3.538 -11.568 5.871 1.00 90.06 295 GLU A CA 1
ATOM 2387 C C . GLU A 1 295 ? 4.243 -10.215 6.078 1.00 90.06 295 GLU A C 1
ATOM 2389 O O . GLU A 1 295 ? 5.385 -10.043 5.639 1.00 90.06 295 GLU A O 1
ATOM 2394 N N . LYS A 1 296 ? 3.606 -9.276 6.797 1.00 90.62 296 LYS A N 1
ATOM 2395 C CA . LYS A 1 296 ? 4.132 -7.932 7.085 1.00 90.62 296 LYS A CA 1
ATOM 2396 C C . LYS A 1 296 ? 4.601 -7.236 5.801 1.00 90.62 296 LYS A C 1
ATOM 2398 O O . LYS A 1 296 ? 3.822 -7.082 4.869 1.00 90.62 296 LYS A O 1
ATOM 2403 N N . ASN A 1 297 ? 5.879 -6.866 5.733 1.00 89.50 297 ASN A N 1
ATOM 2404 C CA . ASN A 1 297 ? 6.516 -6.205 4.599 1.00 89.50 297 ASN A CA 1
ATOM 2405 C C . ASN A 1 297 ? 6.403 -6.969 3.270 1.00 89.50 297 ASN A C 1
ATOM 2407 O O . ASN A 1 297 ? 6.322 -6.355 2.204 1.00 89.50 297 ASN A O 1
ATOM 2411 N N . MET A 1 298 ? 6.399 -8.307 3.302 1.00 89.69 298 MET A N 1
ATOM 2412 C CA . MET A 1 298 ? 6.441 -9.100 2.076 1.00 89.69 298 MET A CA 1
ATOM 2413 C C . MET A 1 298 ? 5.125 -8.974 1.304 1.00 89.69 298 MET A C 1
ATOM 2415 O O . MET A 1 298 ? 4.099 -9.534 1.682 1.00 89.69 298 MET A O 1
ATOM 2419 N N . GLY A 1 299 ? 5.193 -8.282 0.166 1.00 83.88 299 GLY A N 1
ATOM 2420 C CA . GLY A 1 299 ? 4.030 -8.017 -0.675 1.00 83.88 299 GLY A CA 1
ATOM 2421 C C . GLY A 1 299 ? 3.188 -6.831 -0.205 1.00 83.88 299 GLY A C 1
ATOM 2422 O O . GLY A 1 299 ? 2.100 -6.655 -0.737 1.00 83.88 299 GLY A O 1
ATOM 2423 N N . GLY A 1 300 ? 3.670 -5.999 0.726 1.00 91.75 300 GLY A N 1
ATOM 2424 C CA . GLY A 1 300 ? 2.883 -4.886 1.265 1.00 91.75 300 GLY A CA 1
ATOM 2425 C C . GLY A 1 300 ? 2.366 -3.912 0.201 1.00 91.75 300 GLY A C 1
ATOM 2426 O O . GLY A 1 300 ? 1.202 -3.536 0.230 1.00 91.75 300 GLY A O 1
ATOM 2427 N N . GLN A 1 301 ? 3.185 -3.590 -0.803 1.00 92.62 301 GLN A N 1
ATOM 2428 C CA . GLN A 1 301 ? 2.771 -2.789 -1.967 1.00 92.62 301 GLN A CA 1
ATOM 2429 C C . GLN A 1 301 ? 1.744 -3.495 -2.842 1.00 92.62 301 GLN A C 1
ATOM 2431 O O . GLN A 1 301 ? 0.767 -2.896 -3.271 1.00 92.62 301 GLN A O 1
ATOM 2436 N N . LEU A 1 302 ? 1.980 -4.776 -3.125 1.00 94.12 302 LEU A N 1
ATOM 2437 C CA . LEU A 1 302 ? 1.113 -5.556 -3.995 1.00 94.12 302 LEU A CA 1
ATOM 2438 C C . LEU A 1 302 ? -0.281 -5.691 -3.377 1.00 94.12 302 LEU A C 1
ATOM 2440 O O . LEU A 1 302 ? -1.287 -5.444 -4.037 1.00 94.12 302 LEU A O 1
ATOM 2444 N N . ILE A 1 303 ? -0.328 -6.078 -2.104 1.00 95.75 303 ILE A N 1
ATOM 2445 C CA . ILE A 1 303 ? -1.571 -6.283 -1.369 1.00 95.75 303 ILE A CA 1
ATOM 2446 C C . ILE A 1 303 ? -2.239 -4.942 -1.064 1.00 95.75 303 ILE A C 1
ATOM 2448 O O . ILE A 1 303 ? -3.447 -4.825 -1.247 1.00 95.75 303 ILE A O 1
ATOM 2452 N N . GLY A 1 304 ? -1.466 -3.929 -0.676 1.00 95.06 304 GLY A N 1
ATOM 2453 C CA . GLY A 1 304 ? -1.976 -2.659 -0.176 1.00 95.06 304 GLY A CA 1
ATOM 2454 C C . GLY A 1 304 ? -2.379 -2.750 1.294 1.00 95.06 304 GLY A C 1
ATOM 2455 O O . GLY A 1 304 ? -1.982 -3.668 2.015 1.00 95.06 304 GLY A O 1
ATOM 2456 N N . PHE A 1 305 ? -3.165 -1.777 1.752 1.00 94.75 305 PHE A N 1
ATOM 2457 C CA . PHE A 1 305 ? -3.698 -1.758 3.112 1.00 94.75 305 PHE A CA 1
ATOM 2458 C C . PHE A 1 305 ? -5.144 -1.250 3.154 1.00 94.75 305 PHE A C 1
ATOM 2460 O O . PHE A 1 305 ? -5.672 -0.747 2.160 1.00 94.75 305 PHE A O 1
ATOM 2467 N N . VAL A 1 306 ? -5.774 -1.366 4.326 1.00 93.19 306 VAL A N 1
ATOM 2468 C CA . VAL A 1 306 ? -7.096 -0.797 4.612 1.00 93.19 306 VAL A CA 1
ATOM 2469 C C . VAL A 1 306 ? -6.969 0.280 5.681 1.00 93.19 306 VAL A C 1
ATOM 2471 O O . VAL A 1 306 ? -6.119 0.177 6.570 1.00 93.19 306 VAL A O 1
ATOM 2474 N N . ASP A 1 307 ? -7.817 1.294 5.610 1.00 87.88 307 ASP A N 1
ATOM 2475 C CA . ASP A 1 307 ? -7.886 2.347 6.620 1.00 87.88 307 ASP A CA 1
ATOM 2476 C C . ASP A 1 307 ? -8.604 1.891 7.911 1.00 87.88 307 ASP A C 1
ATOM 2478 O O . ASP A 1 307 ? -8.836 0.703 8.167 1.00 87.88 307 ASP A O 1
ATOM 2482 N N . ASN A 1 308 ? -8.932 2.843 8.787 1.00 78.56 308 ASN A N 1
ATOM 2483 C CA . ASN A 1 308 ? -9.594 2.547 10.057 1.00 78.56 308 ASN A CA 1
ATOM 2484 C C . ASN A 1 308 ? -11.086 2.222 9.905 1.00 78.56 308 ASN A C 1
ATOM 2486 O O . ASN A 1 308 ? -11.683 1.670 10.843 1.00 78.56 308 ASN A O 1
ATOM 2490 N N . GLU A 1 309 ? -11.659 2.558 8.757 1.00 79.38 309 GLU A N 1
ATOM 2491 C CA . GLU A 1 309 ? -13.036 2.346 8.335 1.00 79.38 309 GLU A CA 1
ATOM 2492 C C . GLU A 1 309 ? -13.196 0.983 7.635 1.00 79.38 309 GLU A C 1
ATOM 2494 O O . GLU A 1 309 ? -14.315 0.481 7.502 1.00 79.38 309 GLU A O 1
ATOM 2499 N N . GLY A 1 310 ? -12.078 0.334 7.290 1.00 83.31 310 GLY A N 1
ATOM 2500 C CA . GLY A 1 310 ? -12.029 -0.977 6.646 1.00 83.31 310 GLY A CA 1
ATOM 2501 C C . GLY A 1 310 ? -12.077 -0.902 5.120 1.00 83.31 310 GLY A C 1
ATOM 2502 O O . GLY A 1 310 ? -12.354 -1.921 4.476 1.00 83.31 310 GLY A O 1
ATOM 2503 N N . ASP A 1 311 ? -11.822 0.280 4.557 1.00 90.19 311 ASP A N 1
ATOM 2504 C CA . ASP A 1 311 ? -11.764 0.535 3.124 1.00 90.19 311 ASP A CA 1
ATOM 2505 C C . ASP A 1 311 ? -10.341 0.346 2.590 1.00 90.19 311 ASP A C 1
ATOM 2507 O O . ASP A 1 311 ? -9.375 0.927 3.095 1.00 90.19 311 ASP A O 1
ATOM 2511 N N . GLY A 1 312 ? -10.215 -0.503 1.569 1.00 94.00 312 GLY A N 1
ATOM 2512 C CA . GLY A 1 312 ? -8.964 -0.749 0.858 1.00 94.00 312 GLY A CA 1
ATOM 2513 C C . GLY A 1 312 ? -8.518 0.488 0.091 1.00 94.00 312 GLY A C 1
ATOM 2514 O O . GLY A 1 312 ? -9.292 1.047 -0.679 1.00 94.00 312 GLY A O 1
ATOM 2515 N N . GLN A 1 313 ? -7.277 0.918 0.317 1.00 93.19 313 GLN A N 1
ATOM 2516 C CA . GLN A 1 313 ? -6.776 2.192 -0.209 1.00 93.19 313 GLN A CA 1
ATOM 2517 C C . GLN A 1 313 ? -6.141 2.075 -1.597 1.00 93.19 313 GLN A C 1
ATOM 2519 O O . GLN A 1 313 ? -6.210 3.022 -2.372 1.00 93.19 313 GLN A O 1
ATOM 2524 N N . TYR A 1 314 ? -5.478 0.950 -1.882 1.00 93.81 314 TYR A N 1
ATOM 2525 C CA . TYR A 1 314 ? -4.884 0.632 -3.185 1.00 93.81 314 TYR A CA 1
ATOM 2526 C C . TYR A 1 314 ? -4.448 -0.842 -3.234 1.00 93.81 314 TYR A C 1
ATOM 2528 O O . TYR A 1 314 ? -4.674 -1.600 -2.287 1.00 93.81 314 TYR A O 1
ATOM 2536 N N . GLY A 1 315 ? -3.803 -1.251 -4.331 1.00 94.19 315 GLY A N 1
ATOM 2537 C CA . GLY A 1 315 ? -3.287 -2.611 -4.506 1.00 94.19 315 GLY A CA 1
ATOM 2538 C C . GLY A 1 315 ? -4.427 -3.603 -4.714 1.00 94.19 315 GLY A C 1
ATOM 2539 O O . GLY A 1 315 ? -5.475 -3.238 -5.248 1.00 94.19 315 GLY A O 1
ATOM 2540 N N . ILE A 1 316 ? -4.246 -4.851 -4.281 1.00 96.12 316 ILE A N 1
ATOM 2541 C CA . ILE A 1 316 ? -5.325 -5.854 -4.291 1.00 96.12 316 ILE A CA 1
ATOM 2542 C C . ILE A 1 316 ? -6.471 -5.442 -3.352 1.00 96.12 316 ILE A C 1
ATOM 2544 O O . ILE A 1 316 ? -7.636 -5.634 -3.698 1.00 96.12 316 ILE A O 1
ATOM 2548 N N . GLU A 1 317 ? -6.163 -4.855 -2.191 1.00 96.38 317 GLU A N 1
ATOM 2549 C CA . GLU A 1 317 ? -7.170 -4.391 -1.229 1.00 96.38 317 GLU A CA 1
ATOM 2550 C C . GLU A 1 317 ? -8.070 -3.294 -1.809 1.00 96.38 317 GLU A C 1
ATOM 2552 O O . GLU A 1 317 ? -9.282 -3.336 -1.595 1.00 96.38 317 GLU A O 1
ATOM 2557 N N . GLY A 1 318 ? -7.491 -2.329 -2.530 1.00 95.12 318 GLY A N 1
ATOM 2558 C CA . GLY A 1 318 ? -8.233 -1.262 -3.211 1.00 95.12 318 GLY A CA 1
ATOM 2559 C C . GLY A 1 318 ? -9.008 -1.777 -4.421 1.00 95.12 318 GLY A C 1
ATOM 2560 O O . GLY A 1 318 ? -10.227 -1.619 -4.481 1.00 95.12 318 GLY A O 1
ATOM 2561 N N . TYR A 1 319 ? -8.333 -2.500 -5.325 1.00 95.75 319 TYR A N 1
ATOM 2562 C CA . TYR A 1 319 ? -8.942 -2.974 -6.572 1.00 95.75 319 TYR A CA 1
ATOM 2563 C C . TYR A 1 319 ? -10.171 -3.864 -6.331 1.00 95.75 319 TYR A C 1
ATOM 2565 O O . TYR A 1 319 ? -11.171 -3.732 -7.032 1.00 95.75 319 TYR A O 1
ATOM 2573 N N . PHE A 1 320 ? -10.111 -4.749 -5.329 1.00 96.31 320 PHE A N 1
ATOM 2574 C CA . PHE A 1 320 ? -11.207 -5.653 -4.963 1.00 96.31 320 PHE A CA 1
ATOM 2575 C C . PHE A 1 320 ? -11.953 -5.213 -3.696 1.00 96.31 320 PHE A C 1
ATOM 2577 O O . PHE A 1 320 ? -12.462 -6.052 -2.944 1.00 96.31 320 PHE A O 1
ATOM 2584 N N . ASN A 1 321 ? -11.988 -3.910 -3.394 1.00 95.56 321 ASN A N 1
ATOM 2585 C CA . ASN A 1 321 ? -12.570 -3.433 -2.141 1.00 95.56 321 ASN A CA 1
ATOM 2586 C C . ASN A 1 321 ? -14.033 -3.863 -1.970 1.00 95.56 321 ASN A C 1
ATOM 2588 O O . ASN A 1 321 ? -14.417 -4.294 -0.884 1.00 95.56 321 ASN A O 1
ATOM 2592 N N . GLU A 1 322 ? -14.833 -3.795 -3.033 1.00 92.75 322 GLU A N 1
ATOM 2593 C CA . GLU A 1 322 ? -16.261 -4.126 -2.994 1.00 92.75 322 GLU A CA 1
ATOM 2594 C C . GLU A 1 322 ? -16.509 -5.618 -2.732 1.00 92.75 322 GLU A C 1
ATOM 2596 O O . GLU A 1 322 ? -17.394 -5.986 -1.952 1.00 92.75 322 GLU A O 1
ATOM 2601 N N . GLU A 1 323 ? -15.714 -6.494 -3.344 1.00 93.44 323 GLU A N 1
ATOM 2602 C CA . GLU A 1 323 ? -15.788 -7.941 -3.155 1.00 93.44 323 GLU A CA 1
ATOM 2603 C C . GLU A 1 323 ? -15.289 -8.347 -1.768 1.00 93.44 323 GLU A C 1
ATOM 2605 O O . GLU A 1 323 ? -15.911 -9.185 -1.104 1.00 93.44 323 GLU A O 1
ATOM 2610 N N . LEU A 1 324 ? -14.186 -7.744 -1.315 1.00 94.94 324 LEU A N 1
ATOM 2611 C CA . LEU A 1 324 ? -13.537 -8.068 -0.049 1.00 94.94 324 LEU A CA 1
ATOM 2612 C C . LEU A 1 324 ? -14.303 -7.519 1.156 1.00 94.94 324 LEU A C 1
ATOM 2614 O O . LEU A 1 324 ? -14.375 -8.216 2.164 1.00 94.94 324 LEU A O 1
ATOM 2618 N N . LYS A 1 325 ? -14.873 -6.307 1.106 1.00 91.06 325 LYS A N 1
ATOM 2619 C CA . LYS A 1 325 ? -15.513 -5.651 2.269 1.00 91.06 325 LYS A CA 1
ATOM 2620 C C . LYS A 1 325 ? -16.759 -6.388 2.762 1.00 91.06 325 LYS A C 1
ATOM 2622 O O . LYS A 1 325 ? -17.050 -6.373 3.957 1.00 91.06 325 LYS A O 1
ATOM 2627 N N . GLY A 1 326 ? -17.479 -7.054 1.860 1.00 86.00 326 GLY A N 1
ATOM 2628 C CA . GLY A 1 326 ? -18.773 -7.654 2.173 1.00 86.00 326 GLY A CA 1
ATOM 2629 C C . GLY A 1 326 ? -19.845 -6.596 2.458 1.00 86.00 326 GLY A C 1
ATOM 2630 O O . GLY A 1 326 ? -19.689 -5.411 2.165 1.00 86.00 326 GLY A O 1
ATOM 2631 N N . LYS A 1 327 ? -20.983 -7.020 3.012 1.00 84.38 327 LYS A N 1
ATOM 2632 C CA . LYS A 1 327 ? -22.122 -6.142 3.322 1.00 84.38 327 LYS A CA 1
ATOM 2633 C C . LYS A 1 327 ? -22.537 -6.312 4.775 1.00 84.38 327 LYS A C 1
ATOM 2635 O O . LYS A 1 327 ? -23.022 -7.377 5.156 1.00 84.38 327 LYS A O 1
ATOM 2640 N N . GLU A 1 328 ? -22.376 -5.246 5.560 1.00 79.88 328 GLU A N 1
ATOM 2641 C CA . GLU A 1 328 ? -22.781 -5.208 6.969 1.00 79.88 328 GLU A CA 1
ATOM 2642 C C . GLU A 1 328 ? -24.262 -5.562 7.143 1.00 79.88 328 GLU A C 1
ATOM 2644 O O . GLU A 1 328 ? -25.135 -5.117 6.386 1.00 79.88 328 GLU A O 1
ATOM 2649 N N . GLY A 1 329 ? -24.544 -6.342 8.185 1.00 71.31 329 GLY A N 1
ATOM 2650 C CA . GLY A 1 329 ? -25.909 -6.617 8.609 1.00 71.31 329 GLY A CA 1
ATOM 2651 C C . GLY A 1 329 ? -26.455 -5.490 9.473 1.00 71.31 329 GLY A C 1
ATOM 2652 O O . GLY A 1 329 ? -25.720 -4.812 10.195 1.00 71.31 329 GLY A O 1
ATOM 2653 N N . VAL A 1 330 ? -27.772 -5.319 9.436 1.00 72.38 330 VAL A N 1
ATOM 2654 C CA . VAL A 1 330 ? -28.483 -4.430 10.356 1.00 72.38 330 VAL A CA 1
ATOM 2655 C C . VAL A 1 330 ? -29.481 -5.261 11.137 1.00 72.38 330 VAL A C 1
ATOM 2657 O O . VAL A 1 330 ? -30.393 -5.839 10.542 1.00 72.38 330 VAL A O 1
ATOM 2660 N N . SER A 1 331 ? -29.321 -5.266 12.457 1.00 69.12 331 SER A N 1
ATOM 2661 C CA . SER A 1 331 ? -30.305 -5.804 13.391 1.00 69.12 331 SER A CA 1
ATOM 2662 C C . SER A 1 331 ? -31.007 -4.651 14.091 1.00 69.12 331 SER A C 1
ATOM 2664 O O . SER A 1 331 ? -30.377 -3.683 14.523 1.00 69.12 331 SER A O 1
ATOM 2666 N N . ILE A 1 332 ? -32.326 -4.739 14.220 1.00 68.56 332 ILE A N 1
ATOM 2667 C CA . ILE A 1 332 ? -33.098 -3.756 14.976 1.00 68.56 332 ILE A CA 1
ATOM 2668 C C . ILE A 1 332 ? -33.410 -4.361 16.340 1.00 68.56 332 ILE A C 1
ATOM 2670 O O . ILE A 1 332 ? -34.049 -5.399 16.413 1.00 68.56 332 ILE A O 1
ATOM 2674 N N . ALA A 1 333 ? -32.967 -3.722 17.418 1.00 70.25 333 ALA A N 1
ATOM 2675 C CA . ALA A 1 333 ? -33.218 -4.168 18.785 1.00 70.25 333 ALA A CA 1
ATOM 2676 C C . ALA A 1 333 ? -34.115 -3.166 19.522 1.00 70.25 333 ALA A C 1
ATOM 2678 O O . ALA A 1 333 ? -34.050 -1.962 19.268 1.00 70.25 333 ALA A O 1
ATOM 2679 N N . LYS A 1 334 ? -34.934 -3.631 20.471 1.00 68.75 334 LYS A N 1
ATOM 2680 C CA . LYS A 1 334 ? -35.637 -2.728 21.397 1.00 68.75 334 LYS A CA 1
ATOM 2681 C C . LYS A 1 334 ? -34.711 -2.326 22.536 1.00 68.75 334 LYS A C 1
ATOM 2683 O O . LYS A 1 334 ? -33.908 -3.140 22.976 1.00 68.75 334 LYS A O 1
ATOM 2688 N N . LYS A 1 335 ? -34.831 -1.098 23.036 1.00 69.25 335 LYS A N 1
ATOM 2689 C CA . LYS A 1 335 ? -34.062 -0.574 24.171 1.00 69.25 335 LYS A CA 1
ATOM 2690 C C . LYS A 1 335 ? -34.945 -0.326 25.398 1.00 69.25 335 LYS A C 1
ATOM 2692 O O . LYS A 1 335 ? -36.108 0.049 25.256 1.00 69.25 335 LYS A O 1
ATOM 2697 N N . ASP A 1 336 ? -34.386 -0.506 26.591 1.00 65.50 336 ASP A N 1
ATOM 2698 C CA . ASP A 1 336 ? -35.001 -0.139 27.866 1.00 65.50 336 ASP A CA 1
ATOM 2699 C C . ASP A 1 336 ? -34.891 1.372 28.140 1.00 65.50 336 ASP A C 1
ATOM 2701 O O . ASP A 1 336 ? -34.288 2.133 27.379 1.00 65.50 336 ASP A O 1
ATOM 2705 N N . ILE A 1 337 ? -35.481 1.815 29.254 1.00 61.81 337 ILE A N 1
ATOM 2706 C CA . ILE A 1 337 ? -35.417 3.210 29.728 1.00 61.81 337 ILE A CA 1
ATOM 2707 C C . ILE A 1 337 ? -33.987 3.690 30.041 1.00 61.81 337 ILE A C 1
ATOM 2709 O O . ILE A 1 337 ? -33.734 4.892 30.051 1.00 61.81 337 ILE A O 1
ATOM 2713 N N . SER A 1 338 ? -33.054 2.763 30.263 1.00 56.62 338 SER A N 1
ATOM 2714 C CA . SER A 1 338 ? -31.623 3.015 30.462 1.00 56.62 338 SER A CA 1
ATOM 2715 C C . SER A 1 338 ? -30.828 2.906 29.151 1.00 56.62 338 SER A C 1
ATOM 2717 O O . SER A 1 338 ? -29.614 3.096 29.142 1.00 56.62 338 SER A O 1
ATOM 2719 N N . GLY A 1 339 ? -31.501 2.619 28.033 1.00 57.00 339 GLY A N 1
ATOM 2720 C CA . GLY A 1 339 ? -30.931 2.433 26.707 1.00 57.00 339 GLY A CA 1
ATOM 2721 C C . GLY A 1 339 ? -30.439 1.018 26.396 1.00 57.00 339 GLY A C 1
ATOM 2722 O O . GLY A 1 339 ? -30.103 0.783 25.243 1.00 57.00 339 GLY A O 1
ATOM 2723 N N . ARG A 1 340 ? -30.402 0.073 27.341 1.00 61.41 340 ARG A N 1
ATOM 2724 C CA . ARG A 1 340 ? -29.916 -1.309 27.140 1.00 61.41 340 ARG A CA 1
ATOM 2725 C C . ARG A 1 340 ? -30.842 -2.092 26.218 1.00 61.41 340 ARG A C 1
ATOM 2727 O O . ARG A 1 340 ? -32.049 -1.903 26.265 1.00 61.41 340 ARG A O 1
ATOM 2734 N N . THR A 1 341 ? -30.304 -2.979 25.389 1.00 60.00 341 THR A N 1
ATOM 2735 C CA . THR A 1 341 ? -31.121 -3.778 24.468 1.00 60.00 341 THR A CA 1
ATOM 2736 C C . THR A 1 341 ? -31.944 -4.828 25.230 1.00 60.00 341 THR A C 1
ATOM 2738 O O . THR A 1 341 ? -31.398 -5.657 25.954 1.00 60.00 341 THR A O 1
ATOM 2741 N N . ILE A 1 342 ? -33.272 -4.792 25.090 1.00 55.09 342 ILE A N 1
ATOM 2742 C CA . ILE A 1 342 ? -34.205 -5.779 25.649 1.00 55.09 342 ILE A CA 1
ATOM 2743 C C . ILE A 1 342 ? -34.413 -6.869 24.601 1.00 55.09 342 ILE A C 1
ATOM 2745 O O . ILE A 1 342 ? -35.334 -6.780 23.791 1.00 55.09 342 ILE A O 1
ATOM 2749 N N . GLY A 1 343 ? -33.560 -7.893 24.628 1.00 51.59 343 GLY A N 1
ATOM 2750 C CA . GLY A 1 343 ? -33.657 -9.038 23.723 1.00 51.59 343 GLY A CA 1
ATOM 2751 C C . GLY A 1 343 ? -33.387 -8.699 22.249 1.00 51.59 343 GLY A C 1
ATOM 2752 O O . GLY A 1 343 ? -33.610 -7.586 21.771 1.00 51.59 343 GLY A O 1
ATOM 2753 N N . SER A 1 344 ? -32.896 -9.691 21.507 1.00 45.84 344 SER A N 1
ATOM 2754 C CA . SER A 1 344 ? -32.842 -9.633 20.045 1.00 45.84 344 SER A CA 1
ATOM 2755 C C . SER A 1 344 ? -34.252 -9.882 19.508 1.00 45.84 344 SER A C 1
ATOM 2757 O O . SER A 1 344 ? -34.639 -11.018 19.243 1.00 45.84 344 SER A O 1
ATOM 2759 N N . PHE A 1 345 ? -35.085 -8.842 19.456 1.00 45.88 345 PHE A N 1
ATOM 2760 C CA . PHE A 1 345 ? -36.328 -8.914 18.693 1.00 45.88 345 PHE A CA 1
ATOM 2761 C C . PHE A 1 345 ? -35.987 -8.639 17.239 1.00 45.88 345 PHE A C 1
ATOM 2763 O O . PHE A 1 345 ? -35.909 -7.487 16.830 1.00 45.88 345 PHE A O 1
ATOM 2770 N N . ASP A 1 346 ? -35.774 -9.713 16.490 1.00 47.62 346 ASP A N 1
ATOM 2771 C CA . ASP A 1 346 ? -35.428 -9.718 15.075 1.00 47.62 346 ASP A CA 1
ATOM 2772 C C . ASP A 1 346 ? -36.604 -9.190 14.223 1.00 47.62 346 ASP A C 1
ATOM 2774 O O . ASP A 1 346 ? -37.409 -9.928 13.659 1.00 47.62 346 ASP A O 1
ATOM 2778 N N . LEU A 1 347 ? -36.799 -7.869 14.240 1.00 47.03 347 LEU A N 1
ATOM 2779 C CA . LEU A 1 347 ? -37.940 -7.175 13.623 1.00 47.03 347 LEU A CA 1
ATOM 2780 C C . LEU A 1 347 ? -37.672 -6.775 12.162 1.00 47.03 347 LEU A C 1
ATOM 2782 O O . LEU A 1 347 ? -38.470 -6.057 11.557 1.00 47.03 347 LEU A O 1
ATOM 2786 N N . GLY A 1 348 ? -36.557 -7.240 11.597 1.00 52.22 348 GLY A N 1
ATOM 2787 C CA . GLY A 1 348 ? -36.134 -6.972 10.230 1.00 52.22 348 GLY A CA 1
ATOM 2788 C C . GLY A 1 348 ? -34.619 -7.063 10.114 1.00 52.22 348 GLY A C 1
ATOM 2789 O O . GLY A 1 348 ? -33.921 -6.090 10.383 1.00 52.22 348 GLY A O 1
ATOM 2790 N N . GLU A 1 349 ? -34.126 -8.227 9.709 1.00 52.25 349 GLU A N 1
ATOM 2791 C CA . GLU A 1 349 ? -32.706 -8.470 9.481 1.00 52.25 349 GLU A CA 1
ATOM 2792 C C . GLU A 1 349 ? -32.359 -8.110 8.029 1.00 52.25 349 GLU A C 1
ATOM 2794 O O . GLU A 1 349 ? -32.870 -8.716 7.079 1.00 52.25 349 GLU A O 1
ATOM 2799 N N . ARG A 1 350 ? -31.465 -7.139 7.812 1.00 63.44 350 ARG A N 1
ATOM 2800 C CA . ARG A 1 350 ? -30.663 -7.188 6.580 1.00 63.44 350 ARG A CA 1
ATOM 2801 C C . ARG A 1 350 ? -29.571 -8.214 6.838 1.00 63.44 350 ARG A C 1
ATOM 2803 O O . ARG A 1 350 ? -28.709 -7.959 7.674 1.00 63.44 350 ARG A O 1
ATOM 2810 N N . LYS A 1 351 ? -29.630 -9.358 6.145 1.00 68.62 351 LYS A N 1
ATOM 2811 C CA . LYS A 1 351 ? -28.613 -10.410 6.263 1.00 68.62 351 LYS A CA 1
ATOM 2812 C C . LYS A 1 351 ? -27.231 -9.828 5.981 1.00 68.62 351 LYS A C 1
ATOM 2814 O O . LYS A 1 351 ? -27.012 -9.262 4.911 1.00 68.62 351 LYS A O 1
ATOM 2819 N N . MET A 1 352 ? -26.328 -9.998 6.940 1.00 77.00 352 MET A N 1
ATOM 2820 C CA . MET A 1 352 ? -24.906 -9.754 6.738 1.00 77.00 352 MET A CA 1
ATOM 2821 C C . MET A 1 352 ? -24.353 -10.727 5.691 1.00 77.00 352 MET A C 1
ATOM 2823 O O . MET A 1 352 ? -24.725 -11.902 5.674 1.00 77.00 352 MET A O 1
ATOM 2827 N N . VAL A 1 353 ? -23.478 -10.236 4.817 1.00 83.25 353 VAL A N 1
ATOM 2828 C CA . VAL A 1 353 ? -22.751 -11.048 3.834 1.00 83.25 353 VAL A CA 1
ATOM 2829 C C . VAL A 1 353 ? -21.269 -10.803 4.058 1.00 83.25 353 VAL A C 1
ATOM 2831 O O . VAL A 1 353 ? -20.815 -9.669 3.928 1.00 83.25 353 VAL A O 1
ATOM 2834 N N . ASN A 1 354 ? -20.528 -11.850 4.418 1.00 84.88 354 ASN A N 1
ATOM 2835 C CA . ASN A 1 354 ? -19.078 -11.755 4.571 1.00 84.88 354 ASN A CA 1
ATOM 2836 C C . ASN A 1 354 ? -18.412 -11.398 3.240 1.00 84.88 354 ASN A C 1
ATOM 2838 O O . ASN A 1 354 ? -18.974 -11.634 2.167 1.00 84.88 354 ASN A O 1
ATOM 2842 N N . GLY A 1 355 ? -17.211 -10.837 3.327 1.00 88.50 355 GLY A N 1
ATOM 2843 C CA . GLY A 1 355 ? -16.374 -10.607 2.162 1.00 88.50 355 GLY A CA 1
ATOM 2844 C C . GLY A 1 355 ? -16.054 -11.886 1.397 1.00 88.50 355 GLY A C 1
ATOM 2845 O O . GLY A 1 355 ? -15.997 -12.973 1.973 1.00 88.50 355 GLY A O 1
ATOM 2846 N N . THR A 1 356 ? -15.839 -11.746 0.095 1.00 93.88 356 THR A N 1
ATOM 2847 C CA . THR A 1 356 ? -15.439 -12.851 -0.780 1.00 93.88 356 THR A CA 1
ATOM 2848 C C . THR A 1 356 ? -13.939 -13.077 -0.667 1.00 93.88 356 THR A C 1
ATOM 2850 O O . THR A 1 356 ? -13.165 -12.129 -0.763 1.00 93.88 356 THR A O 1
ATOM 2853 N N . ASP A 1 357 ? -13.524 -14.328 -0.491 1.00 95.56 357 ASP A N 1
ATOM 2854 C CA . ASP A 1 357 ? -12.109 -14.690 -0.490 1.00 95.56 357 ASP A CA 1
ATOM 2855 C C . ASP A 1 357 ? -11.528 -14.653 -1.911 1.00 95.56 357 ASP A C 1
ATOM 2857 O O . ASP A 1 357 ? -12.177 -15.062 -2.877 1.00 95.56 357 ASP A O 1
ATOM 2861 N N . ILE A 1 358 ? -10.280 -14.205 -2.039 1.00 95.38 358 ILE A N 1
ATOM 2862 C CA . ILE A 1 358 ? -9.581 -14.070 -3.322 1.00 95.38 358 ILE A CA 1
ATOM 2863 C C . ILE A 1 358 ? -8.329 -14.934 -3.299 1.00 95.38 358 ILE A C 1
ATOM 2865 O O . ILE A 1 358 ? -7.557 -14.894 -2.348 1.00 95.38 358 ILE A O 1
ATOM 2869 N N . THR A 1 359 ? -8.101 -15.699 -4.365 1.00 96.25 359 THR A N 1
ATOM 2870 C CA . THR A 1 359 ? -6.837 -16.415 -4.583 1.00 96.25 359 THR A CA 1
ATOM 2871 C C . THR A 1 359 ? -6.073 -15.739 -5.712 1.00 96.25 359 THR A C 1
ATOM 2873 O O . THR A 1 359 ? -6.568 -15.658 -6.835 1.00 96.25 359 THR A O 1
ATOM 2876 N N . LEU A 1 360 ? -4.882 -15.229 -5.407 1.00 96.00 360 LEU A N 1
ATOM 2877 C CA . LEU A 1 360 ? -3.989 -14.597 -6.378 1.00 96.00 360 LEU A CA 1
ATOM 2878 C C . LEU A 1 360 ? -3.250 -15.654 -7.196 1.00 96.00 360 LEU A C 1
ATOM 2880 O O . LEU A 1 360 ? -3.130 -16.787 -6.752 1.00 96.00 360 LEU A O 1
ATOM 2884 N N . THR A 1 361 ? -2.665 -15.271 -8.333 1.00 96.25 361 THR A N 1
ATOM 2885 C CA . THR A 1 361 ? -1.714 -16.113 -9.090 1.00 96.25 361 THR A CA 1
ATOM 2886 C C . THR A 1 361 ? -0.328 -16.196 -8.441 1.00 96.25 361 THR A C 1
ATOM 2888 O O . THR A 1 361 ? 0.495 -17.016 -8.841 1.00 96.25 361 THR A O 1
ATOM 2891 N N . ILE A 1 362 ? -0.082 -15.357 -7.434 1.00 95.94 362 ILE A N 1
ATOM 2892 C CA . ILE A 1 362 ? 1.199 -15.211 -6.749 1.00 95.94 362 ILE A CA 1
ATOM 2893 C C . ILE A 1 362 ? 1.532 -16.473 -5.956 1.00 95.94 362 ILE A C 1
ATOM 2895 O O . ILE A 1 362 ? 0.734 -16.937 -5.135 1.00 95.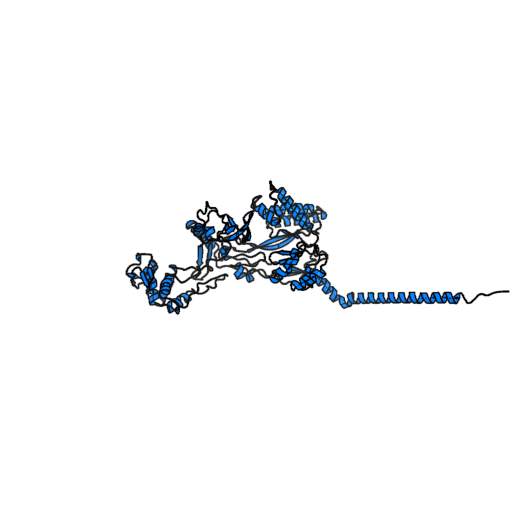94 362 ILE A O 1
ATOM 2899 N N . ASP A 1 363 ? 2.743 -16.987 -6.144 1.00 95.38 363 ASP A N 1
ATOM 2900 C CA . ASP A 1 363 ? 3.317 -18.018 -5.289 1.00 95.38 363 ASP A CA 1
ATOM 2901 C C . ASP A 1 363 ? 4.082 -17.347 -4.148 1.00 95.38 363 ASP A C 1
ATOM 2903 O O . ASP A 1 363 ? 5.089 -16.666 -4.349 1.00 95.38 363 ASP A O 1
ATOM 2907 N N . ARG A 1 364 ? 3.620 -17.577 -2.919 1.00 93.62 364 ARG A N 1
ATOM 2908 C CA . ARG A 1 364 ? 4.221 -17.016 -1.708 1.00 93.62 364 ARG A CA 1
ATOM 2909 C C . ARG A 1 364 ? 5.707 -17.362 -1.551 1.00 93.62 364 ARG A C 1
ATOM 2911 O O . ARG A 1 364 ? 6.471 -16.540 -1.052 1.00 93.62 364 ARG A O 1
ATOM 2918 N N . ASN A 1 365 ? 6.126 -18.565 -1.936 1.00 93.75 365 ASN A N 1
ATOM 2919 C CA . ASN A 1 365 ? 7.515 -19.000 -1.787 1.00 93.75 365 ASN A CA 1
ATOM 2920 C C . ASN A 1 365 ? 8.419 -18.283 -2.792 1.00 93.75 365 ASN A C 1
ATOM 2922 O O . ASN A 1 365 ? 9.505 -17.837 -2.424 1.00 93.75 365 ASN A O 1
ATOM 2926 N N . ILE A 1 366 ? 7.952 -18.131 -4.035 1.00 95.31 366 ILE A N 1
ATOM 2927 C CA . ILE A 1 366 ? 8.685 -17.400 -5.077 1.00 95.31 366 ILE A CA 1
ATOM 2928 C C . ILE A 1 366 ? 8.727 -15.912 -4.730 1.00 95.31 366 ILE A C 1
ATOM 2930 O O . ILE A 1 366 ? 9.805 -15.326 -4.748 1.00 95.31 366 ILE A O 1
ATOM 2934 N N . GLN A 1 367 ? 7.598 -15.324 -4.322 1.00 95.19 367 GLN A N 1
ATOM 2935 C CA . GLN A 1 367 ? 7.524 -13.944 -3.837 1.00 95.19 367 GLN A CA 1
ATOM 2936 C C . GLN A 1 367 ? 8.570 -13.692 -2.743 1.00 95.19 367 GLN A C 1
ATOM 2938 O O . GLN A 1 367 ? 9.363 -12.762 -2.858 1.00 95.19 367 GLN A O 1
ATOM 2943 N N . LYS A 1 368 ? 8.628 -14.560 -1.724 1.00 94.00 368 LYS A N 1
ATOM 2944 C CA . LYS A 1 368 ? 9.583 -14.449 -0.615 1.00 94.00 368 LYS A CA 1
ATOM 2945 C C . LYS A 1 368 ? 11.037 -14.484 -1.075 1.00 94.00 368 LYS A C 1
ATOM 2947 O O . LYS A 1 368 ? 11.842 -13.666 -0.628 1.00 94.00 368 LYS A O 1
ATOM 2952 N N . GLU A 1 369 ? 11.381 -15.444 -1.928 1.00 95.62 369 GLU A N 1
ATOM 2953 C CA . GLU A 1 369 ? 12.758 -15.610 -2.391 1.00 95.62 369 GLU A CA 1
ATOM 2954 C C . GLU A 1 369 ? 13.189 -14.429 -3.267 1.00 95.62 369 GLU A C 1
ATOM 2956 O O . GLU A 1 369 ? 14.269 -13.875 -3.069 1.00 95.62 369 GLU A O 1
ATOM 2961 N N . VAL A 1 370 ? 12.316 -13.965 -4.165 1.00 96.44 370 VAL A N 1
ATOM 2962 C CA . VAL A 1 370 ? 12.580 -12.797 -5.017 1.00 96.44 370 VAL A CA 1
ATOM 2963 C C . VAL A 1 370 ? 12.717 -11.523 -4.178 1.00 96.44 370 VAL A C 1
ATOM 2965 O O . VAL A 1 370 ? 13.641 -10.748 -4.416 1.00 96.44 370 VAL A O 1
ATOM 2968 N N . THR A 1 371 ? 11.876 -11.323 -3.154 1.00 95.00 371 THR A N 1
ATOM 2969 C CA . THR A 1 371 ? 12.013 -10.198 -2.210 1.00 95.00 371 THR A CA 1
ATOM 2970 C C . THR A 1 371 ? 13.369 -10.201 -1.519 1.00 95.00 371 THR A C 1
ATOM 2972 O O . THR A 1 371 ? 14.017 -9.157 -1.432 1.00 95.00 371 THR A O 1
ATOM 2975 N N . LYS A 1 372 ? 13.835 -11.369 -1.070 1.00 95.06 372 LYS A N 1
ATOM 2976 C CA . LYS A 1 372 ? 15.148 -11.504 -0.440 1.00 95.06 372 LYS A CA 1
ATOM 2977 C C . LYS A 1 372 ? 16.280 -11.170 -1.415 1.00 95.06 372 LYS A C 1
ATOM 2979 O O . LYS A 1 372 ? 17.112 -10.327 -1.090 1.00 95.06 372 LYS A O 1
ATOM 2984 N N . ILE A 1 373 ? 16.277 -11.781 -2.604 1.00 96.69 373 ILE A N 1
ATOM 2985 C CA . ILE A 1 373 ? 17.294 -11.551 -3.643 1.00 96.69 373 ILE A CA 1
ATOM 2986 C C . ILE A 1 373 ? 17.354 -10.067 -4.018 1.00 96.69 373 ILE A C 1
ATOM 2988 O O . ILE A 1 373 ? 18.441 -9.496 -4.084 1.00 96.69 373 ILE A O 1
ATOM 2992 N N . LEU A 1 374 ? 16.197 -9.427 -4.213 1.00 95.75 374 LEU A N 1
ATOM 2993 C CA . LEU A 1 374 ? 16.131 -8.004 -4.531 1.00 95.75 374 LEU A CA 1
ATOM 2994 C C . LEU A 1 374 ? 16.700 -7.153 -3.391 1.00 95.75 374 LEU A C 1
ATOM 2996 O O . LEU A 1 374 ? 17.562 -6.318 -3.640 1.00 95.75 374 LEU A O 1
ATOM 3000 N N . SER A 1 375 ? 16.279 -7.383 -2.143 1.00 93.12 375 SER A N 1
ATOM 3001 C CA . SER A 1 375 ? 16.810 -6.663 -0.973 1.00 93.12 375 SER A CA 1
ATOM 3002 C C . SER A 1 375 ? 18.335 -6.787 -0.867 1.00 93.12 375 SER A C 1
ATOM 3004 O O . SER A 1 375 ? 19.021 -5.799 -0.592 1.00 93.12 375 SER A O 1
ATOM 3006 N N . ASP A 1 376 ? 18.872 -7.991 -1.067 1.00 95.19 376 ASP A N 1
ATOM 3007 C CA . ASP A 1 376 ? 20.309 -8.248 -0.974 1.00 95.19 376 ASP A CA 1
ATOM 3008 C C . ASP A 1 376 ? 21.065 -7.545 -2.111 1.00 95.19 376 ASP A C 1
ATOM 3010 O O . ASP A 1 376 ? 22.047 -6.847 -1.847 1.00 95.19 376 ASP A O 1
ATOM 3014 N N . GLY A 1 377 ? 20.542 -7.602 -3.339 1.00 96.19 377 GLY A N 1
ATOM 3015 C CA . GLY A 1 377 ? 21.090 -6.876 -4.486 1.00 96.19 377 GLY A CA 1
ATOM 3016 C C . GLY A 1 377 ? 21.063 -5.356 -4.300 1.00 96.19 377 GLY A C 1
ATOM 3017 O O . GLY A 1 377 ? 22.061 -4.684 -4.552 1.00 96.19 377 GLY A O 1
ATOM 3018 N N . ILE A 1 378 ? 19.967 -4.790 -3.783 1.00 92.12 378 ILE A N 1
ATOM 3019 C CA . ILE A 1 378 ? 19.881 -3.349 -3.500 1.00 92.12 378 ILE A CA 1
ATOM 3020 C C . ILE A 1 378 ? 20.971 -2.918 -2.509 1.00 92.12 378 ILE A C 1
ATOM 3022 O O . ILE A 1 378 ? 21.613 -1.884 -2.710 1.00 92.12 378 ILE A O 1
ATOM 3026 N N . LYS A 1 379 ? 21.218 -3.712 -1.460 1.00 88.62 379 LYS A N 1
ATOM 3027 C CA . LYS A 1 379 ? 22.274 -3.431 -0.474 1.00 88.62 379 LYS A CA 1
ATOM 3028 C C . LYS A 1 379 ? 23.669 -3.556 -1.079 1.00 88.62 379 LYS A C 1
ATOM 3030 O O . LYS A 1 379 ? 24.511 -2.696 -0.821 1.00 88.62 379 LYS A O 1
ATOM 3035 N N . GLU A 1 380 ? 23.906 -4.601 -1.866 1.00 93.44 380 GLU A N 1
ATOM 3036 C CA . GLU A 1 380 ? 25.190 -4.863 -2.519 1.00 93.44 380 GLU A CA 1
ATOM 3037 C C . GLU A 1 380 ? 25.558 -3.744 -3.500 1.00 93.44 380 GLU A C 1
ATOM 3039 O O . GLU A 1 380 ? 26.635 -3.152 -3.399 1.00 93.44 380 GLU A O 1
ATOM 3044 N N . PHE A 1 381 ? 24.632 -3.389 -4.393 1.00 92.56 381 PHE A N 1
ATOM 3045 C CA . PHE A 1 381 ? 24.845 -2.369 -5.421 1.00 92.56 381 PHE A CA 1
ATOM 3046 C C . PHE A 1 381 ? 24.602 -0.940 -4.929 1.00 92.56 381 PHE A C 1
ATOM 3048 O O . PHE A 1 381 ? 24.834 0.009 -5.678 1.00 92.56 381 PHE A O 1
ATOM 3055 N N . ARG A 1 382 ? 24.156 -0.769 -3.676 1.00 86.12 382 ARG A N 1
ATOM 3056 C CA . ARG A 1 382 ? 23.750 0.524 -3.094 1.00 86.12 382 ARG A CA 1
ATOM 3057 C C . ARG A 1 382 ? 22.739 1.263 -3.975 1.00 86.12 382 ARG A C 1
ATOM 3059 O O . ARG A 1 382 ? 22.800 2.484 -4.115 1.00 86.12 382 ARG A O 1
ATOM 3066 N N . ALA A 1 383 ? 21.834 0.512 -4.592 1.00 88.38 383 ALA A N 1
ATOM 3067 C CA . ALA A 1 383 ? 20.784 1.070 -5.425 1.00 88.38 383 ALA A CA 1
ATOM 3068 C C . ALA A 1 383 ? 19.739 1.790 -4.558 1.00 88.38 383 ALA A C 1
ATOM 3070 O O . ALA A 1 383 ? 19.557 1.479 -3.380 1.00 88.38 383 ALA A O 1
ATOM 3071 N N . ASN A 1 384 ? 19.039 2.766 -5.136 1.00 85.12 384 ASN A N 1
ATOM 3072 C CA . ASN A 1 384 ? 17.992 3.486 -4.414 1.00 85.12 384 ASN A CA 1
ATOM 3073 C C . ASN A 1 384 ? 16.695 2.665 -4.346 1.00 85.12 384 ASN A C 1
ATOM 3075 O O . ASN A 1 384 ? 16.104 2.543 -3.276 1.00 85.12 384 ASN A O 1
ATOM 3079 N N . LYS A 1 385 ? 16.272 2.100 -5.482 1.00 90.00 385 LYS A N 1
ATOM 3080 C CA . LYS A 1 385 ? 15.007 1.382 -5.689 1.00 90.00 385 LYS A CA 1
ATOM 3081 C C . LYS A 1 385 ? 15.257 0.187 -6.610 1.00 90.00 385 LYS A C 1
ATOM 3083 O O . LYS A 1 385 ? 16.236 0.187 -7.359 1.00 90.00 385 LYS A O 1
ATOM 3088 N N . GLY A 1 386 ? 14.371 -0.798 -6.591 1.00 92.75 386 GLY A N 1
ATOM 3089 C CA . GLY A 1 386 ? 14.332 -1.833 -7.619 1.00 92.75 386 GLY A CA 1
ATOM 3090 C C . GLY A 1 386 ? 13.017 -2.587 -7.613 1.00 92.75 386 GLY A C 1
ATOM 3091 O O . GLY A 1 386 ? 12.237 -2.492 -6.664 1.00 92.75 386 GLY A O 1
ATOM 3092 N N . SER A 1 387 ? 12.780 -3.342 -8.676 1.00 95.44 387 SER A N 1
ATOM 3093 C CA . SER A 1 387 ? 11.567 -4.126 -8.838 1.00 95.44 387 SER A CA 1
ATOM 3094 C C . SER A 1 387 ? 11.801 -5.348 -9.716 1.00 95.44 387 SER A C 1
ATOM 3096 O O . SER A 1 387 ? 12.756 -5.407 -10.492 1.00 95.44 387 SER A O 1
ATOM 3098 N N . VAL A 1 388 ? 10.962 -6.366 -9.529 1.00 97.00 388 VAL A N 1
ATOM 3099 C CA . VAL A 1 388 ? 11.049 -7.647 -10.237 1.00 97.00 388 VAL A CA 1
ATOM 3100 C C . VAL A 1 388 ? 9.644 -8.182 -10.489 1.00 97.00 388 VAL A C 1
ATOM 3102 O O . VAL A 1 388 ? 8.807 -8.202 -9.585 1.00 97.00 388 VAL A O 1
ATOM 3105 N N . VAL A 1 389 ? 9.416 -8.678 -11.703 1.00 97.38 389 VAL A N 1
ATOM 3106 C CA . VAL A 1 389 ? 8.228 -9.449 -12.084 1.00 97.38 389 VAL A CA 1
ATOM 3107 C C . VAL A 1 389 ? 8.677 -10.844 -12.498 1.00 97.38 389 VAL A C 1
ATOM 3109 O O . VAL A 1 389 ? 9.620 -11.000 -13.271 1.00 97.38 389 VAL A O 1
ATOM 3112 N N . VAL A 1 390 ? 7.993 -11.865 -11.989 1.00 97.69 390 VAL A N 1
ATOM 3113 C CA . VAL A 1 390 ? 8.135 -13.253 -12.437 1.00 97.69 390 VAL A CA 1
ATOM 3114 C C . VAL A 1 390 ? 6.797 -13.699 -13.002 1.00 97.69 390 VAL A C 1
ATOM 3116 O O . VAL A 1 390 ? 5.773 -13.608 -12.327 1.00 97.69 390 VAL A O 1
ATOM 3119 N N . MET A 1 391 ? 6.815 -14.192 -14.234 1.00 96.75 391 MET A N 1
ATOM 3120 C CA . MET A 1 391 ? 5.633 -14.541 -15.018 1.00 96.75 391 MET A CA 1
ATOM 3121 C C . MET A 1 391 ? 5.762 -15.964 -15.563 1.00 96.75 391 MET A C 1
ATOM 3123 O O . MET A 1 391 ? 6.844 -16.372 -15.989 1.00 96.75 391 MET A O 1
ATOM 3127 N N . ASP A 1 392 ? 4.651 -16.698 -15.610 1.00 96.31 392 ASP A N 1
ATOM 3128 C CA . ASP A 1 392 ? 4.532 -17.881 -16.461 1.00 96.31 392 ASP A CA 1
ATOM 3129 C C . ASP A 1 392 ? 4.227 -17.440 -17.906 1.00 96.31 392 ASP A C 1
ATOM 3131 O O . ASP A 1 392 ? 3.125 -16.954 -18.176 1.00 96.31 392 ASP A O 1
ATOM 3135 N N . PRO A 1 393 ? 5.154 -17.630 -18.864 1.00 94.75 393 PRO A N 1
ATOM 3136 C CA . PRO A 1 393 ? 4.982 -17.154 -20.235 1.00 94.75 393 PRO A CA 1
ATOM 3137 C C . PRO A 1 393 ? 3.886 -17.897 -21.011 1.00 94.75 393 PRO A C 1
ATOM 3139 O O . PRO A 1 393 ? 3.456 -17.419 -22.057 1.00 94.75 393 PRO A O 1
ATOM 3142 N N . LYS A 1 394 ? 3.438 -19.076 -20.553 1.00 96.12 394 LYS A N 1
ATOM 3143 C CA . LYS A 1 394 ? 2.377 -19.837 -21.237 1.00 96.12 394 LYS A CA 1
ATOM 3144 C C . LYS A 1 394 ? 0.986 -19.340 -20.878 1.00 96.12 394 LYS A C 1
ATOM 3146 O O . LYS A 1 394 ? 0.089 -19.399 -21.713 1.00 96.12 394 LYS A O 1
ATOM 3151 N N . THR A 1 395 ? 0.802 -18.925 -19.629 1.00 95.88 395 THR A N 1
ATOM 3152 C CA . THR A 1 395 ? -0.505 -18.530 -19.087 1.00 95.88 395 THR A CA 1
ATOM 3153 C C . THR A 1 395 ? -0.640 -17.021 -18.912 1.00 95.88 395 THR A C 1
ATOM 3155 O O . THR A 1 395 ? -1.758 -16.530 -18.798 1.00 95.88 395 THR A O 1
ATOM 3158 N N . GLY A 1 396 ? 0.477 -16.289 -18.877 1.00 94.12 396 GLY A N 1
ATOM 3159 C CA . GLY A 1 396 ? 0.520 -14.876 -18.504 1.00 94.12 396 GLY A CA 1
ATOM 3160 C C . GLY A 1 396 ? 0.349 -14.640 -17.000 1.00 94.12 396 GLY A C 1
ATOM 3161 O O . GLY A 1 396 ? 0.287 -13.493 -16.568 1.00 94.12 396 GLY A O 1
ATOM 3162 N N . ALA A 1 397 ? 0.266 -15.700 -16.187 1.00 96.31 397 ALA A N 1
ATOM 3163 C CA . ALA A 1 397 ? 0.085 -15.573 -14.749 1.00 96.31 397 ALA A CA 1
ATOM 3164 C C . ALA A 1 397 ? 1.324 -14.938 -14.104 1.00 96.31 397 ALA A C 1
ATOM 3166 O O . ALA A 1 397 ? 2.441 -15.441 -14.247 1.00 96.31 397 ALA A O 1
ATOM 3167 N N . VAL A 1 398 ? 1.124 -13.853 -13.355 1.00 97.31 398 VAL A N 1
ATOM 3168 C CA . VAL A 1 398 ? 2.181 -13.255 -12.534 1.00 97.31 398 VAL A CA 1
ATOM 3169 C C . VAL A 1 398 ? 2.345 -14.095 -11.272 1.00 97.31 398 VAL A C 1
ATOM 3171 O O . VAL A 1 398 ? 1.413 -14.234 -10.481 1.00 97.31 398 VAL A O 1
ATOM 3174 N N . VAL A 1 399 ? 3.529 -14.666 -11.092 1.00 96.38 399 VAL A N 1
ATOM 3175 C CA . VAL A 1 399 ? 3.862 -15.590 -10.001 1.00 96.38 399 VAL A CA 1
ATOM 3176 C C . VAL A 1 399 ? 4.560 -14.867 -8.850 1.00 96.38 399 VAL A C 1
ATOM 3178 O O . VAL A 1 399 ? 4.411 -15.264 -7.697 1.00 96.38 399 VAL A O 1
ATOM 3181 N N . ALA A 1 400 ? 5.284 -13.786 -9.138 1.00 96.50 400 ALA A N 1
ATOM 3182 C CA . ALA A 1 400 ? 5.778 -12.856 -8.131 1.00 96.50 400 ALA A CA 1
ATOM 3183 C C . ALA A 1 400 ? 5.869 -11.439 -8.704 1.00 96.50 400 ALA A C 1
ATOM 3185 O O . ALA A 1 400 ? 6.208 -11.254 -9.873 1.00 96.50 400 ALA A O 1
ATOM 3186 N N . MET A 1 401 ? 5.586 -10.445 -7.870 1.00 96.88 401 MET A N 1
ATOM 3187 C CA . MET A 1 401 ? 5.709 -9.028 -8.200 1.00 96.88 401 MET A CA 1
ATOM 3188 C C . MET A 1 401 ? 6.243 -8.297 -6.973 1.00 96.88 401 MET A C 1
ATOM 3190 O O . MET A 1 401 ? 5.560 -8.189 -5.954 1.00 96.88 401 MET A O 1
ATOM 3194 N N . VAL A 1 402 ? 7.486 -7.838 -7.050 1.00 96.12 402 VAL A N 1
ATOM 3195 C CA . VAL A 1 402 ? 8.218 -7.278 -5.914 1.00 96.12 402 VAL A CA 1
ATOM 3196 C C . VAL A 1 402 ? 8.679 -5.871 -6.256 1.00 96.12 402 VAL A C 1
ATOM 3198 O O . VAL A 1 402 ? 9.218 -5.650 -7.338 1.00 96.12 402 VAL A O 1
ATOM 3201 N N . SER A 1 403 ? 8.532 -4.950 -5.306 1.00 94.06 403 SER A N 1
ATOM 3202 C CA . SER A 1 403 ? 9.211 -3.654 -5.333 1.00 94.06 403 SER A CA 1
ATOM 3203 C C . SER A 1 403 ? 10.018 -3.479 -4.047 1.00 94.06 403 SER A C 1
ATOM 3205 O O . SER A 1 403 ? 9.716 -4.086 -3.019 1.00 94.06 403 SER A O 1
ATOM 3207 N N . TYR A 1 404 ? 11.079 -2.686 -4.117 1.00 91.88 404 TYR A N 1
ATOM 3208 C CA . TYR A 1 404 ? 11.886 -2.289 -2.971 1.00 91.88 404 TYR A CA 1
ATOM 3209 C C . TYR A 1 404 ? 12.187 -0.789 -3.061 1.00 91.88 404 TYR A C 1
ATOM 3211 O O . TYR A 1 404 ? 12.577 -0.335 -4.141 1.00 91.88 404 TYR A O 1
ATOM 3219 N N . PRO A 1 405 ? 12.092 -0.022 -1.959 1.00 90.19 405 PRO A N 1
ATOM 3220 C CA . PRO A 1 405 ? 11.771 -0.459 -0.588 1.00 90.19 405 PRO A CA 1
ATOM 3221 C C . PRO A 1 405 ? 10.316 -0.908 -0.416 1.00 90.19 405 PRO A C 1
ATOM 3223 O O . PRO A 1 405 ? 9.458 -0.485 -1.181 1.00 90.19 405 PRO A O 1
ATOM 3226 N N . ASP A 1 406 ? 10.061 -1.746 0.588 1.00 89.81 406 ASP A N 1
ATOM 3227 C CA . ASP A 1 406 ? 8.724 -2.197 0.991 1.00 89.81 406 ASP A CA 1
ATOM 3228 C C . ASP A 1 406 ? 8.248 -1.486 2.279 1.00 89.81 406 ASP A C 1
ATOM 3230 O O . ASP A 1 406 ? 8.938 -0.619 2.826 1.00 89.81 406 ASP A O 1
ATOM 3234 N N . PHE A 1 407 ? 7.044 -1.817 2.751 1.00 93.31 407 PHE A N 1
ATOM 3235 C CA . PHE A 1 407 ? 6.493 -1.337 4.022 1.00 93.31 407 PHE A CA 1
ATOM 3236 C C . PHE A 1 407 ? 5.564 -2.397 4.632 1.00 93.31 407 PHE A C 1
ATOM 3238 O O . PHE A 1 407 ? 5.048 -3.244 3.904 1.00 93.31 407 PHE A O 1
ATOM 3245 N N . ASP A 1 408 ? 5.340 -2.345 5.948 1.00 93.38 408 ASP A N 1
ATOM 3246 C CA . ASP A 1 408 ? 4.400 -3.230 6.651 1.00 93.38 408 ASP A CA 1
ATOM 3247 C C . ASP A 1 408 ? 2.966 -2.666 6.580 1.00 93.38 408 ASP A C 1
ATOM 3249 O O . ASP A 1 408 ? 2.702 -1.614 7.169 1.00 93.38 408 ASP A O 1
ATOM 3253 N N . PRO A 1 409 ? 2.006 -3.345 5.925 1.00 94.19 409 PRO A N 1
ATOM 3254 C CA . PRO A 1 409 ? 0.613 -2.903 5.871 1.00 94.19 409 PRO A CA 1
ATOM 3255 C C . PRO A 1 409 ? -0.102 -2.899 7.222 1.00 94.19 409 PRO A C 1
ATOM 3257 O O . PRO A 1 409 ? -1.110 -2.209 7.365 1.00 94.19 409 PRO A O 1
ATOM 3260 N N . ASN A 1 410 ? 0.396 -3.637 8.222 1.00 89.69 410 ASN A N 1
ATOM 3261 C CA . ASN A 1 410 ? -0.154 -3.562 9.578 1.00 89.69 410 ASN A CA 1
ATOM 3262 C C . ASN A 1 410 ? 0.149 -2.205 10.233 1.00 89.69 410 ASN A C 1
ATOM 3264 O O . ASN A 1 410 ? -0.662 -1.725 11.021 1.00 89.69 410 ASN A O 1
ATOM 3268 N N . ASN A 1 411 ? 1.277 -1.582 9.868 1.00 89.19 411 ASN A N 1
ATOM 3269 C CA . ASN A 1 411 ? 1.740 -0.290 10.378 1.00 89.19 411 ASN A CA 1
ATOM 3270 C C . ASN A 1 411 ? 1.995 0.679 9.217 1.00 89.19 411 ASN A C 1
ATOM 3272 O O . ASN A 1 411 ? 3.062 1.276 9.082 1.00 89.19 411 ASN A O 1
ATOM 3276 N N . PHE A 1 412 ? 1.003 0.836 8.337 1.00 89.88 412 PHE A N 1
ATOM 3277 C CA . PHE A 1 412 ? 1.156 1.650 7.131 1.00 89.88 412 PHE A CA 1
ATOM 3278 C C . PHE A 1 412 ? 1.535 3.112 7.431 1.00 89.88 412 PHE A C 1
ATOM 3280 O O . PHE A 1 412 ? 2.123 3.758 6.570 1.00 89.88 412 PHE A O 1
ATOM 3287 N N . GLY A 1 413 ? 1.246 3.631 8.631 1.00 87.69 413 GLY A N 1
ATOM 3288 C CA . GLY A 1 413 ? 1.619 4.982 9.066 1.00 87.69 413 GLY A CA 1
ATOM 3289 C C . GLY A 1 413 ? 3.125 5.205 9.265 1.00 87.69 413 GLY A C 1
ATOM 3290 O O . GLY A 1 413 ? 3.584 6.341 9.131 1.00 87.69 413 GLY A O 1
ATOM 3291 N N . ASP A 1 414 ? 3.912 4.148 9.485 1.00 87.56 414 ASP A N 1
ATOM 3292 C CA . ASP A 1 414 ? 5.357 4.241 9.762 1.00 87.56 414 ASP A CA 1
ATOM 3293 C C . ASP A 1 414 ? 6.133 4.875 8.597 1.00 87.56 414 ASP A C 1
ATOM 3295 O O . ASP A 1 414 ? 7.234 5.408 8.757 1.00 87.56 414 ASP A O 1
ATOM 3299 N N . VAL A 1 415 ? 5.551 4.869 7.394 1.00 89.56 415 VAL A N 1
ATOM 3300 C CA . VAL A 1 415 ? 6.175 5.459 6.205 1.00 89.56 415 VAL A CA 1
ATOM 3301 C C . VAL A 1 415 ? 6.364 6.973 6.315 1.00 89.56 415 VAL A C 1
ATOM 3303 O O . VAL A 1 415 ? 7.183 7.534 5.587 1.00 89.56 415 VAL A O 1
ATOM 3306 N N . TYR A 1 416 ? 5.622 7.638 7.204 1.00 88.00 416 TYR A N 1
ATOM 3307 C CA . TYR A 1 416 ? 5.719 9.078 7.438 1.00 88.00 416 TYR A CA 1
ATOM 3308 C C . TYR A 1 416 ? 6.764 9.441 8.498 1.00 88.00 416 TYR A C 1
ATOM 3310 O O . TYR A 1 416 ? 7.032 10.628 8.699 1.00 88.00 416 TYR A O 1
ATOM 3318 N N . GLU A 1 417 ? 7.381 8.458 9.160 1.00 87.06 417 GLU A N 1
ATOM 3319 C CA . GLU A 1 417 ? 8.369 8.717 10.200 1.00 87.06 417 GLU A CA 1
ATOM 3320 C C . GLU A 1 417 ? 9.621 9.395 9.643 1.00 87.06 417 GLU A C 1
ATOM 3322 O O . GLU A 1 417 ? 10.259 8.937 8.687 1.00 87.06 417 GLU A O 1
ATOM 3327 N N . LEU A 1 418 ? 10.008 10.487 10.299 1.00 89.00 418 LEU A N 1
ATOM 3328 C CA . LEU A 1 418 ? 11.181 11.279 9.958 1.00 89.00 418 LEU A CA 1
ATOM 3329 C C . LEU A 1 418 ? 12.313 11.027 10.955 1.00 89.00 418 LEU A C 1
ATOM 3331 O O . LEU A 1 418 ? 12.098 10.806 12.145 1.00 89.00 418 LEU A O 1
ATOM 3335 N N . GLU A 1 419 ? 13.545 11.119 10.470 1.00 89.31 419 GLU A N 1
ATOM 3336 C CA . GLU A 1 419 ? 14.751 11.114 11.291 1.00 89.31 419 GLU A CA 1
ATOM 3337 C C . GLU A 1 419 ? 15.727 12.202 10.847 1.00 89.31 419 GLU A C 1
ATOM 3339 O O . GLU A 1 419 ? 15.750 12.632 9.688 1.00 89.31 419 GLU A O 1
ATOM 3344 N N . ARG A 1 420 ? 16.572 12.645 11.780 1.00 90.62 420 ARG A N 1
ATOM 3345 C CA . ARG A 1 420 ? 17.640 13.597 11.481 1.00 90.62 420 ARG A CA 1
ATOM 3346 C C . ARG A 1 420 ? 18.725 12.916 10.649 1.00 90.62 420 ARG A C 1
ATOM 3348 O O . ARG A 1 420 ? 19.205 11.835 10.986 1.00 90.62 420 ARG A O 1
ATOM 3355 N N . VAL A 1 421 ? 19.170 13.582 9.590 1.00 90.31 421 VAL A N 1
ATOM 3356 C CA . VAL A 1 421 ? 20.262 13.101 8.741 1.00 90.31 421 VAL A CA 1
ATOM 3357 C C . VAL A 1 421 ? 21.562 13.049 9.549 1.00 90.31 421 VAL A C 1
ATOM 3359 O O . VAL A 1 421 ? 22.021 14.054 10.096 1.00 90.31 421 VAL A O 1
ATOM 3362 N N . SER A 1 422 ? 22.175 11.865 9.601 1.00 89.12 422 SER A N 1
ATOM 3363 C CA . SER A 1 422 ? 23.484 11.656 10.224 1.00 89.12 422 SER A CA 1
ATOM 3364 C C . SER A 1 422 ? 24.606 11.876 9.213 1.00 89.12 422 SER A C 1
ATOM 3366 O O . SER A 1 422 ? 24.787 11.073 8.299 1.00 89.12 422 SER A O 1
ATOM 3368 N N . TYR A 1 423 ? 25.402 12.929 9.411 1.00 85.19 423 TYR A N 1
ATOM 3369 C CA . TYR A 1 423 ? 26.546 13.254 8.548 1.00 85.19 423 TYR A CA 1
ATOM 3370 C C . TYR A 1 423 ? 27.686 12.223 8.612 1.00 85.19 423 TYR A C 1
ATOM 3372 O O . TYR A 1 423 ? 28.523 12.187 7.717 1.00 85.19 423 TYR A O 1
ATOM 3380 N N . ASN A 1 424 ? 27.706 11.349 9.625 1.00 87.00 424 ASN A N 1
ATOM 3381 C CA . ASN A 1 424 ? 28.640 10.219 9.665 1.00 87.00 424 ASN A CA 1
ATOM 3382 C C . ASN A 1 424 ? 28.256 9.136 8.646 1.00 87.00 424 ASN A C 1
ATOM 3384 O O . ASN A 1 424 ? 29.129 8.474 8.094 1.00 87.00 424 ASN A O 1
ATOM 3388 N N . LYS A 1 425 ? 26.948 8.953 8.412 1.00 84.50 425 LYS A N 1
ATOM 3389 C CA . LYS A 1 425 ? 26.412 7.988 7.442 1.00 84.50 425 LYS A CA 1
ATOM 3390 C C . LYS A 1 425 ? 26.301 8.590 6.040 1.00 84.50 425 LYS A C 1
ATOM 3392 O O . LYS A 1 425 ? 26.524 7.880 5.068 1.00 84.50 425 LYS A O 1
ATOM 3397 N N . TYR A 1 426 ? 25.995 9.884 5.958 1.00 86.94 426 TYR A N 1
ATOM 3398 C CA . TYR A 1 426 ? 25.838 10.642 4.716 1.00 86.94 426 TYR A CA 1
ATOM 3399 C C . TYR A 1 426 ? 26.737 11.893 4.748 1.00 86.94 426 TYR A C 1
ATOM 3401 O O . TYR A 1 426 ? 26.266 12.986 5.085 1.00 86.94 426 TYR A O 1
ATOM 3409 N N . PRO A 1 427 ? 28.050 11.759 4.473 1.00 85.12 427 PRO A N 1
ATOM 3410 C CA . PRO A 1 427 ? 29.002 12.874 4.521 1.00 85.12 427 PRO A CA 1
ATOM 3411 C C . PRO A 1 427 ? 28.682 14.008 3.538 1.00 85.12 427 PRO A C 1
ATOM 3413 O O . PRO A 1 427 ? 29.087 15.162 3.743 1.00 85.12 427 PRO A O 1
ATOM 3416 N N . ASN A 1 428 ? 27.970 13.699 2.457 1.00 85.81 428 ASN A N 1
ATOM 3417 C CA . ASN A 1 428 ? 27.502 14.649 1.465 1.00 85.81 428 ASN A CA 1
ATOM 3418 C C . ASN A 1 428 ? 26.016 14.409 1.147 1.00 85.81 428 ASN A C 1
ATOM 3420 O O . ASN A 1 428 ? 25.707 13.849 0.098 1.00 85.81 428 ASN A O 1
ATOM 3424 N N . PRO A 1 429 ? 25.075 14.871 1.997 1.00 84.31 429 PRO A N 1
ATOM 3425 C CA . PRO A 1 429 ? 23.652 14.567 1.837 1.00 84.31 429 PRO A CA 1
ATOM 3426 C C . PRO A 1 429 ? 23.064 14.944 0.475 1.00 84.31 429 PRO A C 1
ATOM 3428 O O . PRO A 1 429 ? 22.179 14.250 -0.001 1.00 84.31 429 PRO A O 1
ATOM 3431 N N . GLY A 1 430 ? 23.558 16.002 -0.176 1.00 83.50 430 GLY A N 1
ATOM 3432 C CA . GLY A 1 430 ? 23.077 16.376 -1.509 1.00 83.50 430 GLY A CA 1
ATOM 3433 C C . GLY A 1 430 ? 23.424 15.375 -2.609 1.00 83.50 430 GLY A C 1
ATOM 3434 O O . GLY A 1 430 ? 22.714 15.300 -3.605 1.00 83.50 430 GLY A O 1
ATOM 3435 N N . PHE A 1 431 ? 24.486 14.595 -2.422 1.00 84.44 431 PHE A N 1
ATOM 3436 C CA . PHE A 1 431 ? 24.867 13.515 -3.326 1.00 84.44 431 PHE A CA 1
ATOM 3437 C C . PHE A 1 431 ? 24.382 12.155 -2.810 1.00 84.44 431 PHE A C 1
ATOM 3439 O O . PHE A 1 431 ? 23.774 11.391 -3.551 1.00 84.44 431 PHE A O 1
ATOM 3446 N N . ASP A 1 432 ? 24.596 11.871 -1.525 1.00 83.31 432 ASP A N 1
ATOM 3447 C CA . ASP A 1 432 ? 24.290 10.576 -0.912 1.00 83.31 432 ASP A CA 1
ATOM 3448 C C . ASP A 1 432 ? 22.779 10.306 -0.803 1.00 83.31 432 ASP A C 1
ATOM 3450 O O . ASP A 1 432 ? 22.358 9.153 -0.738 1.00 83.31 432 ASP A O 1
ATOM 3454 N N . LEU A 1 433 ? 21.962 11.364 -0.759 1.00 85.38 433 LEU A N 1
ATOM 3455 C CA . LEU A 1 433 ? 20.498 11.308 -0.710 1.00 85.38 433 LEU A CA 1
ATOM 3456 C C . LEU A 1 433 ? 19.888 11.971 -1.954 1.00 85.38 433 LEU A C 1
ATOM 3458 O O . LEU A 1 433 ? 18.800 12.544 -1.888 1.00 85.38 433 LEU A O 1
ATOM 3462 N N . LEU A 1 434 ? 20.599 11.926 -3.086 1.00 83.81 434 LEU A N 1
ATOM 3463 C CA . LEU A 1 434 ? 20.112 12.476 -4.346 1.00 83.81 434 LEU A CA 1
ATOM 3464 C C . LEU A 1 434 ? 18.757 11.853 -4.715 1.00 83.81 434 LEU A C 1
ATOM 3466 O O . LEU A 1 434 ? 18.591 10.636 -4.691 1.00 83.81 434 LEU A O 1
ATOM 3470 N N . GLY A 1 435 ? 17.788 12.707 -5.049 1.00 80.44 435 GLY A N 1
ATOM 3471 C CA . GLY A 1 435 ? 16.425 12.291 -5.388 1.00 80.44 435 GLY A CA 1
ATOM 3472 C C . GLY A 1 435 ? 15.542 11.934 -4.188 1.00 80.44 435 GLY A C 1
ATOM 3473 O O . GLY A 1 435 ? 14.354 11.694 -4.378 1.00 80.44 435 GLY A O 1
ATOM 3474 N N . MET A 1 436 ? 16.076 11.943 -2.961 1.00 87.44 436 MET A N 1
ATOM 3475 C CA . MET A 1 436 ? 15.283 11.715 -1.752 1.00 87.44 436 MET A CA 1
ATOM 3476 C C . MET A 1 436 ? 14.701 13.034 -1.230 1.00 87.44 436 MET A C 1
ATOM 3478 O O . MET A 1 436 ? 15.397 14.055 -1.221 1.00 87.44 436 MET A O 1
ATOM 3482 N N . PRO A 1 437 ? 13.454 13.038 -0.732 1.00 89.31 437 PRO A N 1
ATOM 3483 C CA . PRO A 1 437 ? 12.881 14.212 -0.089 1.00 89.31 437 PRO A CA 1
ATOM 3484 C C . PRO A 1 437 ? 13.638 14.534 1.207 1.00 89.31 437 PRO A C 1
ATOM 3486 O O . PRO A 1 437 ? 13.734 13.715 2.126 1.00 89.31 437 PRO A O 1
ATOM 3489 N N . LEU A 1 438 ? 14.170 15.754 1.277 1.00 93.00 438 LEU A N 1
ATOM 3490 C CA . LEU A 1 438 ? 14.849 16.296 2.451 1.00 93.00 438 LEU A CA 1
ATOM 3491 C C . LEU A 1 438 ? 14.063 17.474 3.009 1.00 93.00 438 LEU A C 1
ATOM 3493 O O . LEU A 1 438 ? 13.513 18.283 2.261 1.00 93.00 438 LEU A O 1
ATOM 3497 N N . PHE A 1 439 ? 14.062 17.592 4.330 1.00 93.75 439 PHE A N 1
ATOM 3498 C CA . PHE A 1 439 ? 13.332 18.621 5.055 1.00 93.75 439 PHE A CA 1
ATOM 3499 C C . PHE A 1 439 ? 14.264 19.424 5.958 1.00 93.75 439 PHE A C 1
ATOM 3501 O O . PHE A 1 439 ? 15.270 18.910 6.451 1.00 93.75 439 PHE A O 1
ATOM 3508 N N . VAL A 1 440 ? 13.915 20.684 6.184 1.00 94.00 440 VAL A N 1
ATOM 3509 C CA . VAL A 1 440 ? 14.610 21.609 7.087 1.00 94.00 440 VAL A CA 1
ATOM 3510 C C . VAL A 1 440 ? 13.601 22.284 8.007 1.00 94.00 440 VAL A C 1
ATOM 3512 O O . VAL A 1 440 ? 12.416 22.382 7.679 1.00 94.00 440 VAL A O 1
ATOM 3515 N N . GLU A 1 441 ? 14.073 22.743 9.162 1.00 92.69 441 GLU A N 1
ATOM 3516 C CA . GLU A 1 441 ? 13.241 23.453 10.132 1.00 92.69 441 GLU A CA 1
ATOM 3517 C C . GLU A 1 441 ? 12.881 24.855 9.634 1.00 92.69 441 GLU A C 1
ATOM 3519 O O . GLU A 1 441 ? 13.745 25.620 9.204 1.00 92.69 441 GLU A O 1
ATOM 3524 N N . ASP A 1 442 ? 11.598 25.199 9.712 1.00 88.38 442 ASP A N 1
ATOM 3525 C CA . ASP A 1 442 ? 11.087 26.536 9.423 1.00 88.38 442 ASP A CA 1
ATOM 3526 C C . ASP A 1 442 ? 9.863 26.809 10.300 1.00 88.38 442 ASP A C 1
ATOM 3528 O O . ASP A 1 442 ? 8.795 26.230 10.111 1.00 88.38 442 ASP A O 1
ATOM 3532 N N . SER A 1 443 ? 10.004 27.710 11.270 1.00 84.00 443 SER A N 1
ATOM 3533 C CA . SER A 1 443 ? 8.929 28.056 12.205 1.00 84.00 443 SER A CA 1
ATOM 3534 C C . SER A 1 443 ? 7.785 28.849 11.569 1.00 84.00 443 SER A C 1
ATOM 3536 O O . SER A 1 443 ? 6.713 28.934 12.163 1.00 84.00 443 SER A O 1
ATOM 3538 N N . THR A 1 444 ? 7.992 29.433 10.385 1.00 80.94 444 THR A N 1
ATOM 3539 C CA . THR A 1 444 ? 7.015 30.309 9.719 1.00 80.94 444 THR A CA 1
ATOM 3540 C C . THR A 1 444 ? 6.236 29.603 8.618 1.00 80.94 444 THR A C 1
ATOM 3542 O O . THR A 1 444 ? 5.040 29.839 8.467 1.00 80.94 444 THR A O 1
ATOM 3545 N N . LYS A 1 445 ? 6.907 28.746 7.843 1.00 84.19 445 LYS A N 1
ATOM 3546 C CA . LYS A 1 445 ? 6.332 28.041 6.686 1.00 84.19 445 LYS A CA 1
ATOM 3547 C C . LYS A 1 445 ? 6.276 26.526 6.865 1.00 84.19 445 LYS A C 1
ATOM 3549 O O . LYS A 1 445 ? 5.721 25.844 6.008 1.00 84.19 445 LYS A O 1
ATOM 3554 N N . GLY A 1 446 ? 6.897 25.996 7.915 1.00 79.31 446 GLY A N 1
ATOM 3555 C CA . GLY A 1 446 ? 6.930 24.566 8.179 1.00 79.31 446 GLY A CA 1
ATOM 3556 C C . GLY A 1 446 ? 5.623 24.048 8.766 1.00 79.31 446 GLY A C 1
ATOM 3557 O O . GLY A 1 446 ? 4.915 24.746 9.491 1.00 79.31 446 GLY A O 1
ATOM 3558 N N . ILE A 1 447 ? 5.331 22.787 8.471 1.00 79.19 447 ILE A N 1
ATOM 3559 C CA . ILE A 1 447 ? 4.211 22.053 9.050 1.00 79.19 447 ILE A CA 1
ATOM 3560 C C . ILE A 1 447 ? 4.693 21.459 10.381 1.00 79.19 447 ILE A C 1
ATOM 3562 O O . ILE A 1 447 ? 5.745 20.813 10.396 1.00 79.19 447 ILE A O 1
ATOM 3566 N N . PRO A 1 448 ? 3.976 21.672 11.499 1.00 77.00 448 PRO A N 1
ATOM 3567 C CA . PRO A 1 448 ? 4.365 21.124 12.792 1.00 77.00 448 PRO A CA 1
ATOM 3568 C C . PRO A 1 448 ? 4.184 19.603 12.801 1.00 77.00 448 PRO A C 1
ATOM 3570 O O . PRO A 1 448 ? 3.060 19.111 12.714 1.00 77.00 448 PRO A O 1
ATOM 3573 N N . ILE A 1 449 ? 5.284 18.868 12.935 1.00 75.38 449 ILE A N 1
ATOM 3574 C CA . ILE A 1 449 ? 5.336 17.402 12.911 1.00 75.38 449 ILE A CA 1
ATOM 3575 C C . ILE A 1 449 ? 6.140 16.915 14.125 1.00 75.38 449 ILE A C 1
ATOM 3577 O O . ILE A 1 449 ? 7.055 17.592 14.597 1.00 75.38 449 ILE A O 1
ATOM 3581 N N . MET A 1 450 ? 5.785 15.748 14.657 1.00 71.31 450 MET A N 1
ATOM 3582 C CA . MET A 1 450 ? 6.562 15.091 15.708 1.00 71.31 450 MET A CA 1
ATOM 3583 C C . MET A 1 450 ? 7.739 14.337 15.085 1.00 71.31 450 MET A C 1
ATOM 3585 O O . MET A 1 450 ? 7.551 13.516 14.190 1.00 71.31 450 MET A O 1
ATOM 3589 N N . VAL A 1 451 ? 8.954 14.613 15.555 1.00 74.12 451 VAL A N 1
ATOM 3590 C CA . VAL A 1 451 ? 10.162 13.861 15.197 1.00 74.12 451 VAL A CA 1
ATOM 3591 C C . VAL A 1 451 ? 10.756 13.299 16.483 1.00 74.12 451 VAL A C 1
ATOM 3593 O O . VAL A 1 451 ? 11.379 14.028 17.263 1.00 74.12 451 VAL A O 1
ATOM 3596 N N . GLY A 1 452 ? 10.512 12.011 16.732 1.00 70.50 452 GLY A N 1
ATOM 3597 C CA . GLY A 1 452 ? 10.641 11.445 18.076 1.00 70.50 452 GLY A CA 1
ATOM 3598 C C . GLY A 1 452 ? 9.755 12.224 19.052 1.00 70.50 452 GLY A C 1
ATOM 3599 O O . GLY A 1 452 ? 8.596 12.509 18.760 1.00 70.50 452 GLY A O 1
ATOM 3600 N N . LYS A 1 453 ? 10.330 12.683 20.168 1.00 60.69 453 LYS A N 1
ATOM 3601 C CA . LYS A 1 453 ? 9.603 13.434 21.211 1.00 60.69 453 LYS A CA 1
ATOM 3602 C C . LYS A 1 453 ? 9.433 14.929 20.926 1.00 60.69 453 LYS A C 1
ATOM 3604 O O . LYS A 1 453 ? 8.713 15.611 21.651 1.00 60.69 453 LYS A O 1
ATOM 3609 N N . ASN A 1 454 ? 10.086 15.457 19.891 1.00 67.31 454 ASN A N 1
ATOM 3610 C CA . ASN A 1 454 ? 10.134 16.896 19.645 1.00 67.31 454 ASN A CA 1
ATOM 3611 C C . ASN A 1 454 ? 9.112 17.310 18.588 1.00 67.31 454 ASN A C 1
ATOM 3613 O O . ASN A 1 454 ? 9.081 16.756 17.489 1.00 67.31 454 ASN A O 1
ATOM 3617 N N . LYS A 1 455 ? 8.330 18.348 18.893 1.00 78.12 455 LYS A N 1
ATOM 3618 C CA . LYS A 1 455 ? 7.468 19.011 17.912 1.00 78.12 455 LYS A CA 1
ATOM 3619 C C . LYS A 1 455 ? 8.294 20.019 17.117 1.00 78.12 455 LYS A C 1
ATOM 3621 O O . LYS A 1 455 ? 8.717 21.035 17.665 1.00 78.12 455 LYS A O 1
ATOM 3626 N N . ILE A 1 456 ? 8.514 19.740 15.836 1.00 83.12 456 ILE A N 1
ATOM 3627 C CA . ILE A 1 456 ? 9.357 20.544 14.946 1.00 83.12 456 ILE A CA 1
ATOM 3628 C C . ILE A 1 456 ? 8.535 20.956 13.724 1.00 83.12 456 ILE A C 1
ATOM 3630 O O . ILE A 1 456 ? 7.828 20.139 13.139 1.00 83.12 456 ILE A O 1
ATOM 3634 N N . SER A 1 457 ? 8.618 22.224 13.321 1.00 87.75 457 SER A N 1
ATOM 3635 C CA . SER A 1 457 ? 7.983 22.695 12.086 1.00 87.75 457 SER A CA 1
ATOM 3636 C C . SER A 1 457 ? 8.921 22.481 10.904 1.00 87.75 457 SER A C 1
ATOM 3638 O O . SER A 1 457 ? 9.977 23.109 10.839 1.00 87.75 457 SER A O 1
ATOM 3640 N N . LEU A 1 458 ? 8.548 21.601 9.974 1.00 89.25 458 LEU A N 1
ATOM 3641 C CA . LEU A 1 458 ? 9.395 21.194 8.851 1.00 89.25 458 LEU A CA 1
ATOM 3642 C C . LEU A 1 458 ? 8.805 21.603 7.501 1.00 89.25 458 LEU A C 1
ATOM 3644 O O . LEU A 1 458 ? 7.594 21.545 7.287 1.00 89.25 458 LEU A O 1
ATOM 3648 N N . ARG A 1 459 ? 9.680 21.963 6.561 1.00 93.06 459 ARG A N 1
ATOM 3649 C CA . ARG A 1 459 ? 9.346 22.145 5.141 1.00 93.06 459 ARG A CA 1
ATOM 3650 C C . ARG A 1 459 ? 10.372 21.463 4.247 1.00 93.06 459 ARG A C 1
ATOM 3652 O O . ARG A 1 459 ? 11.475 21.158 4.694 1.00 93.06 459 ARG A O 1
ATOM 3659 N N . GLY A 1 460 ? 10.031 21.283 2.972 1.00 91.75 460 GLY A N 1
ATOM 3660 C CA . GLY A 1 460 ? 10.983 20.815 1.964 1.00 91.75 460 GLY A CA 1
ATOM 3661 C C . GLY A 1 460 ? 12.232 21.703 1.899 1.00 91.75 460 GLY A C 1
ATOM 3662 O O . GLY A 1 460 ? 12.145 22.937 1.963 1.00 91.75 460 GLY A O 1
ATOM 3663 N N . ALA A 1 461 ? 13.392 21.061 1.803 1.00 91.75 461 ALA A N 1
ATOM 3664 C CA . ALA A 1 461 ? 14.685 21.709 1.652 1.00 91.75 461 ALA A CA 1
ATOM 3665 C C . ALA A 1 461 ? 14.870 22.213 0.215 1.00 91.75 461 ALA A C 1
ATOM 3667 O O . ALA A 1 461 ? 14.554 21.516 -0.748 1.00 91.75 461 ALA A O 1
ATOM 3668 N N . THR A 1 462 ? 15.420 23.412 0.063 1.00 91.62 462 THR A N 1
ATOM 3669 C CA . THR A 1 462 ? 15.840 23.941 -1.244 1.00 91.62 462 THR A CA 1
ATOM 3670 C C . THR A 1 462 ? 17.206 23.378 -1.652 1.00 91.62 462 THR A C 1
ATOM 3672 O O . THR A 1 462 ? 17.992 22.968 -0.798 1.00 91.62 462 THR A O 1
ATOM 3675 N N . GLU A 1 463 ? 17.551 23.410 -2.944 1.00 85.44 463 GLU A N 1
ATOM 3676 C CA . GLU A 1 463 ? 18.859 22.934 -3.441 1.00 85.44 463 GLU A CA 1
ATOM 3677 C C . GLU A 1 463 ? 20.059 23.591 -2.724 1.00 85.44 463 GLU A C 1
ATOM 3679 O O . GLU A 1 463 ? 21.046 22.928 -2.384 1.00 85.44 463 GLU A O 1
ATOM 3684 N N . GLY A 1 464 ? 19.957 24.890 -2.416 1.00 86.50 464 GLY A N 1
ATOM 3685 C CA . GLY A 1 464 ? 20.975 25.616 -1.650 1.00 86.50 464 GLY A CA 1
ATOM 3686 C C . GLY A 1 464 ? 21.109 25.132 -0.200 1.00 86.50 464 GLY A C 1
ATOM 3687 O O . GLY A 1 464 ? 22.207 25.088 0.349 1.00 86.50 464 GLY A O 1
ATOM 3688 N N . GLU A 1 465 ? 20.012 24.716 0.432 1.00 91.00 465 GLU A N 1
ATOM 3689 C CA . GLU A 1 465 ? 20.021 24.194 1.805 1.00 91.00 465 GLU A CA 1
ATOM 3690 C C . GLU A 1 465 ? 20.517 22.747 1.869 1.00 91.00 465 GLU A C 1
ATOM 3692 O O . GLU A 1 465 ? 21.216 22.369 2.815 1.00 91.00 465 GLU A O 1
ATOM 3697 N N . ILE A 1 466 ? 20.211 21.950 0.842 1.00 86.94 466 ILE A N 1
ATOM 3698 C CA . ILE A 1 466 ? 20.667 20.562 0.696 1.00 86.94 466 ILE A CA 1
ATOM 3699 C C . ILE A 1 466 ? 22.202 20.493 0.665 1.00 86.94 466 ILE A C 1
ATOM 3701 O O . ILE A 1 466 ? 22.801 19.622 1.299 1.00 86.94 466 ILE A O 1
ATOM 3705 N N . SER A 1 467 ? 22.850 21.447 -0.003 1.00 82.25 467 SER A N 1
ATOM 3706 C CA . SER A 1 467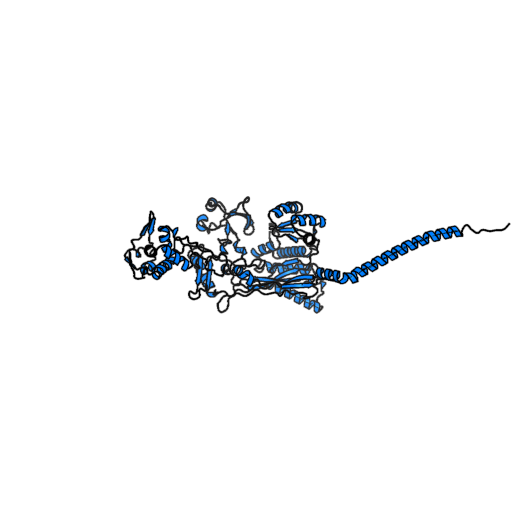 ? 24.314 21.538 -0.065 1.00 82.25 467 SER A CA 1
ATOM 3707 C C . SER A 1 467 ? 24.950 22.183 1.180 1.00 82.25 467 SER A C 1
ATOM 3709 O O . SER A 1 467 ? 26.136 21.974 1.452 1.00 82.25 467 SER A O 1
ATOM 3711 N N . ASN A 1 468 ? 24.182 22.916 1.994 1.00 87.56 468 ASN A N 1
ATOM 3712 C CA . ASN A 1 468 ? 24.699 23.623 3.166 1.00 87.56 468 ASN A CA 1
ATOM 3713 C C . ASN A 1 468 ? 24.791 22.720 4.410 1.00 87.56 468 ASN A C 1
ATOM 3715 O O . ASN A 1 468 ? 23.788 22.430 5.061 1.00 87.56 468 ASN A O 1
ATOM 3719 N N . ARG A 1 469 ? 26.006 22.329 4.810 1.00 81.88 469 ARG A N 1
ATOM 3720 C CA . ARG A 1 469 ? 26.253 21.459 5.980 1.00 81.88 469 ARG A CA 1
ATOM 3721 C C . ARG A 1 469 ? 25.857 22.060 7.334 1.00 81.88 469 ARG A C 1
ATOM 3723 O O . ARG A 1 469 ? 25.646 21.301 8.275 1.00 81.88 469 ARG A O 1
ATOM 3730 N N . ALA A 1 470 ? 25.748 23.385 7.445 1.00 85.38 470 ALA A N 1
ATOM 3731 C CA . ALA A 1 470 ? 25.374 24.040 8.700 1.00 85.38 470 ALA A CA 1
ATOM 3732 C C . ALA A 1 470 ? 23.886 23.865 9.038 1.00 85.38 470 ALA A C 1
ATOM 3734 O O . ALA A 1 470 ? 23.502 24.007 10.195 1.00 85.38 470 ALA A O 1
ATOM 3735 N N . ILE A 1 471 ? 23.055 23.543 8.042 1.00 89.00 471 ILE A N 1
ATOM 3736 C CA . ILE A 1 471 ? 21.609 23.401 8.214 1.00 89.00 471 ILE A CA 1
ATOM 3737 C C . ILE A 1 471 ? 21.284 21.938 8.558 1.00 89.00 471 ILE A C 1
ATOM 3739 O O . ILE A 1 471 ? 21.601 21.042 7.758 1.00 89.00 471 ILE A O 1
ATOM 3743 N N . PRO A 1 472 ? 20.669 21.664 9.727 1.00 90.19 472 PRO A N 1
ATOM 3744 C CA . PRO A 1 472 ? 20.139 20.345 10.054 1.00 90.19 472 PRO A CA 1
ATOM 3745 C C . PRO A 1 472 ? 19.101 19.907 9.023 1.00 90.19 472 PRO A C 1
ATOM 3747 O O . PRO A 1 472 ? 18.259 20.697 8.606 1.00 90.19 472 PRO A O 1
ATOM 3750 N N . LYS A 1 473 ? 19.173 18.642 8.612 1.00 92.44 473 LYS A N 1
ATOM 3751 C CA . LYS A 1 473 ? 18.258 18.056 7.632 1.00 92.44 473 LYS A CA 1
ATOM 3752 C C . LYS A 1 473 ? 17.542 16.874 8.245 1.00 92.44 473 LYS A C 1
ATOM 3754 O O . LYS A 1 473 ? 18.124 16.149 9.055 1.00 92.44 473 LYS A O 1
ATOM 3759 N N . TYR A 1 474 ? 16.325 16.659 7.786 1.00 93.06 474 TYR A N 1
ATOM 3760 C CA . TYR A 1 474 ? 15.486 15.528 8.133 1.00 93.06 474 TYR A CA 1
ATOM 3761 C C . TYR A 1 474 ? 15.135 14.764 6.862 1.00 93.06 474 TYR A C 1
ATOM 3763 O O . TYR A 1 474 ? 15.028 15.351 5.786 1.00 93.06 474 TYR A O 1
ATOM 3771 N N . LYS A 1 475 ? 14.992 13.451 6.985 1.00 92.44 475 LYS A N 1
ATOM 3772 C CA . LYS A 1 475 ? 14.584 12.554 5.901 1.00 92.44 475 LYS A CA 1
ATOM 3773 C C . LYS A 1 475 ? 13.603 11.529 6.444 1.00 92.44 475 LYS A C 1
ATOM 3775 O O . LYS A 1 475 ? 13.599 11.278 7.648 1.00 92.44 475 LYS A O 1
ATOM 3780 N N . TYR A 1 476 ? 12.847 10.874 5.573 1.00 92.06 476 TYR A N 1
ATOM 3781 C CA . TYR A 1 476 ? 12.085 9.701 5.994 1.00 92.06 476 TYR A CA 1
ATOM 3782 C C . TYR A 1 476 ? 13.023 8.584 6.460 1.00 92.06 476 TYR A C 1
ATOM 3784 O O . TYR A 1 476 ? 14.110 8.382 5.891 1.00 92.06 476 TYR A O 1
ATOM 3792 N N . LYS A 1 477 ? 12.614 7.833 7.486 1.00 88.94 477 LYS A N 1
ATOM 3793 C CA . LYS A 1 477 ? 13.365 6.657 7.954 1.00 88.94 477 LYS A CA 1
ATOM 3794 C C . LYS A 1 477 ? 13.530 5.640 6.824 1.00 88.94 477 LYS A C 1
ATOM 3796 O O . LYS A 1 477 ? 14.650 5.207 6.556 1.00 88.94 477 LYS A O 1
ATOM 3801 N N . ASN A 1 478 ? 12.457 5.387 6.073 1.00 87.44 478 ASN A N 1
ATOM 3802 C CA . ASN A 1 478 ? 12.451 4.526 4.884 1.00 87.44 478 ASN A CA 1
ATOM 3803 C C . ASN A 1 478 ? 13.056 5.180 3.616 1.00 87.44 478 ASN A C 1
ATOM 3805 O O . ASN A 1 478 ? 13.048 4.561 2.561 1.00 87.44 478 ASN A O 1
ATOM 3809 N N . MET A 1 479 ? 13.565 6.418 3.702 1.00 87.56 479 MET A N 1
ATOM 3810 C CA . MET A 1 479 ? 14.106 7.261 2.615 1.00 87.56 479 MET A CA 1
ATOM 3811 C C . MET A 1 479 ? 13.097 7.802 1.586 1.00 87.56 479 MET A C 1
ATOM 3813 O O . MET A 1 479 ? 13.315 8.898 1.079 1.00 87.56 479 MET A O 1
ATOM 3817 N N . PHE A 1 480 ? 11.996 7.104 1.319 1.00 88.25 480 PHE A N 1
ATOM 3818 C CA . PHE A 1 480 ? 11.064 7.412 0.223 1.00 88.25 480 PHE A CA 1
ATOM 3819 C C . PHE A 1 480 ? 9.731 8.032 0.672 1.00 88.25 480 PHE A C 1
ATOM 3821 O O . PHE A 1 480 ? 8.996 8.590 -0.142 1.00 88.25 480 PHE A O 1
ATOM 3828 N N . GLY A 1 481 ? 9.412 7.959 1.960 1.00 90.56 481 GLY A N 1
ATOM 3829 C CA . GLY A 1 481 ? 8.156 8.440 2.519 1.00 90.56 481 GLY A CA 1
ATOM 3830 C C . GLY A 1 481 ? 6.950 7.655 1.994 1.00 90.56 481 GLY A C 1
ATOM 3831 O O . GLY A 1 481 ? 7.057 6.444 1.809 1.00 90.56 481 GLY A O 1
ATOM 3832 N N . PRO A 1 482 ? 5.815 8.316 1.701 1.00 90.31 482 PRO A N 1
ATOM 3833 C CA . PRO A 1 482 ? 4.626 7.658 1.150 1.00 90.31 482 PRO A CA 1
ATOM 3834 C C . PRO A 1 482 ? 4.819 7.113 -0.275 1.00 90.31 482 PRO A C 1
ATOM 3836 O O . PRO A 1 482 ? 4.006 6.315 -0.729 1.00 90.31 482 PRO A O 1
ATOM 3839 N N . GLY A 1 483 ? 5.905 7.476 -0.974 1.00 89.19 483 GLY A N 1
ATOM 3840 C CA . GLY A 1 483 ? 6.223 6.915 -2.294 1.00 89.19 483 GLY A CA 1
ATOM 3841 C C . GLY A 1 483 ? 6.466 5.400 -2.275 1.00 89.19 483 GLY A C 1
ATOM 3842 O O . GLY A 1 483 ? 6.416 4.758 -3.319 1.00 89.19 483 GLY A O 1
ATOM 3843 N N . VAL A 1 484 ? 6.679 4.801 -1.095 1.00 91.25 484 VAL A N 1
ATOM 3844 C CA . VAL A 1 484 ? 6.779 3.339 -0.949 1.00 91.25 484 VAL A CA 1
ATOM 3845 C C . VAL A 1 484 ? 5.465 2.610 -1.207 1.00 91.25 484 VAL A C 1
ATOM 3847 O O . VAL A 1 484 ? 5.503 1.400 -1.373 1.00 91.25 484 VAL A O 1
ATOM 3850 N N . TYR A 1 485 ? 4.319 3.294 -1.236 1.00 92.50 485 TYR A N 1
ATOM 3851 C CA . TYR A 1 485 ? 3.038 2.656 -1.543 1.00 92.50 485 TYR A CA 1
ATOM 3852 C C . TYR A 1 485 ? 2.891 2.288 -3.025 1.00 92.50 485 TYR A C 1
ATOM 3854 O O . TYR A 1 485 ? 2.051 1.472 -3.384 1.00 92.50 485 TYR A O 1
ATOM 3862 N N . GLU A 1 486 ? 3.708 2.857 -3.908 1.00 89.75 486 GLU A N 1
ATOM 3863 C CA . GLU A 1 486 ? 3.613 2.579 -5.337 1.00 89.75 486 GLU A CA 1
ATOM 3864 C C . GLU A 1 486 ? 4.060 1.151 -5.687 1.00 89.75 486 GLU A C 1
ATOM 3866 O O . GLU A 1 486 ? 5.145 0.703 -5.303 1.00 89.75 486 GLU A O 1
ATOM 3871 N N . VAL A 1 487 ? 3.253 0.457 -6.496 1.00 93.88 487 VAL A N 1
ATOM 3872 C CA . VAL A 1 487 ? 3.620 -0.834 -7.096 1.00 93.88 487 VAL A CA 1
ATOM 3873 C C . VAL A 1 487 ? 4.483 -0.578 -8.332 1.00 93.88 487 VAL A C 1
ATOM 3875 O O . VAL A 1 487 ? 3.993 -0.530 -9.461 1.00 93.88 487 VAL A O 1
ATOM 3878 N N . ASP A 1 488 ? 5.786 -0.407 -8.107 1.00 93.62 488 ASP A N 1
ATOM 3879 C CA . ASP A 1 488 ? 6.759 0.024 -9.120 1.00 93.62 488 ASP A CA 1
ATOM 3880 C C . ASP A 1 488 ? 6.661 -0.722 -10.469 1.00 93.62 488 ASP A C 1
ATOM 3882 O O . ASP A 1 488 ? 6.618 -0.037 -11.494 1.00 93.62 488 ASP A O 1
ATOM 3886 N N . PRO A 1 489 ? 6.503 -2.066 -10.518 1.00 95.69 489 PRO A N 1
ATOM 3887 C CA . PRO A 1 489 ? 6.345 -2.803 -11.768 1.00 95.69 489 PRO A CA 1
ATOM 3888 C C . PRO A 1 489 ? 5.244 -2.343 -12.718 1.00 95.69 489 PRO A C 1
ATOM 3890 O O . PRO A 1 489 ? 5.322 -2.660 -13.903 1.00 95.69 489 PRO A O 1
ATOM 3893 N N . VAL A 1 490 ? 4.217 -1.655 -12.215 1.00 96.12 490 VAL A N 1
ATOM 3894 C CA . VAL A 1 490 ? 3.061 -1.197 -13.004 1.00 96.12 490 VAL A CA 1
ATOM 3895 C C . VAL A 1 490 ? 2.880 0.318 -12.969 1.00 96.12 490 VAL A C 1
ATOM 3897 O O . VAL A 1 490 ? 2.153 0.855 -13.801 1.00 96.12 490 VAL A O 1
ATOM 3900 N N . SER A 1 491 ? 3.525 1.013 -12.027 1.00 94.56 491 SER A N 1
ATOM 3901 C CA . SER A 1 491 ? 3.375 2.459 -11.827 1.00 94.56 491 SER A CA 1
ATOM 3902 C C . SER A 1 491 ? 4.572 3.281 -12.309 1.00 94.56 491 SER A C 1
ATOM 3904 O O . SER A 1 491 ? 4.443 4.495 -12.465 1.00 94.56 491 SER A O 1
ATOM 3906 N N . SER A 1 492 ? 5.730 2.659 -12.551 1.00 93.62 492 SER A N 1
ATOM 3907 C CA . SER A 1 492 ? 6.956 3.371 -12.927 1.00 93.62 492 SER A CA 1
ATOM 3908 C C . SER A 1 492 ? 7.347 3.119 -14.377 1.00 93.62 492 SER A C 1
ATOM 3910 O O . SER A 1 492 ? 7.444 1.983 -14.833 1.00 93.62 492 SER A O 1
ATOM 3912 N N . LEU A 1 493 ? 7.580 4.214 -15.105 1.00 95.00 493 LEU A N 1
ATOM 3913 C CA . LEU A 1 493 ? 8.022 4.194 -16.494 1.00 95.00 493 LEU A CA 1
ATOM 3914 C C . LEU A 1 493 ? 9.536 4.349 -16.575 1.00 95.00 493 LEU A C 1
ATOM 3916 O O . LEU A 1 493 ? 10.103 5.279 -16.001 1.00 95.00 493 LEU A O 1
ATOM 3920 N N . TYR A 1 494 ? 10.172 3.492 -17.363 1.00 95.00 494 TYR A N 1
ATOM 3921 C CA . TYR A 1 494 ? 11.586 3.597 -17.699 1.00 95.00 494 TYR A CA 1
ATOM 3922 C C . TYR A 1 494 ? 11.802 3.330 -19.187 1.00 95.00 494 TYR A C 1
ATOM 3924 O O . TYR A 1 494 ? 10.943 2.775 -19.874 1.00 95.00 494 TYR A O 1
ATOM 3932 N N . GLU A 1 495 ? 12.949 3.760 -19.703 1.00 96.44 495 GLU A N 1
ATOM 3933 C CA . GLU A 1 495 ? 13.380 3.378 -21.044 1.00 96.44 495 GLU A CA 1
ATOM 3934 C C . GLU A 1 495 ? 13.988 1.967 -20.980 1.00 96.44 495 GLU A C 1
ATOM 3936 O O . GLU A 1 495 ? 15.012 1.784 -20.314 1.00 96.44 495 GLU A O 1
ATOM 3941 N N . PRO A 1 496 ? 13.404 0.957 -21.655 1.00 95.56 496 PRO A N 1
ATOM 3942 C CA . PRO A 1 496 ? 13.847 -0.435 -21.541 1.00 95.56 496 PRO A CA 1
ATOM 3943 C C . PRO A 1 496 ? 15.258 -0.670 -22.093 1.00 95.56 496 PRO A C 1
ATOM 3945 O O . PRO A 1 496 ? 15.893 -1.688 -21.797 1.00 95.56 496 PRO A O 1
ATOM 3948 N N . GLY A 1 497 ? 15.766 0.257 -22.912 1.00 96.19 497 GLY A N 1
ATOM 3949 C CA . GLY A 1 497 ? 17.098 0.173 -23.488 1.00 96.19 497 GLY A CA 1
ATOM 3950 C C . GLY A 1 497 ? 17.302 -1.137 -24.250 1.00 96.19 497 GLY A C 1
ATOM 3951 O O . GLY A 1 497 ? 16.441 -1.592 -25.004 1.00 96.19 497 GLY A O 1
ATOM 3952 N N . SER A 1 498 ? 18.452 -1.782 -24.041 1.00 96.50 498 SER A N 1
ATOM 3953 C CA . SER A 1 498 ? 18.850 -2.947 -24.843 1.00 96.50 498 SER A CA 1
ATOM 3954 C C . SER A 1 498 ? 17.920 -4.160 -24.727 1.00 96.50 498 SER A C 1
ATOM 3956 O O . SER A 1 498 ? 17.928 -4.981 -25.640 1.00 96.50 498 SER A O 1
ATOM 3958 N N . VAL A 1 499 ? 17.090 -4.264 -23.682 1.00 95.25 499 VAL A N 1
ATOM 3959 C CA . VAL A 1 499 ? 16.079 -5.334 -23.572 1.00 95.25 499 VAL A CA 1
ATOM 3960 C C . VAL A 1 499 ? 15.097 -5.275 -24.752 1.00 95.25 499 VAL A C 1
ATOM 3962 O O . VAL A 1 499 ? 14.702 -6.304 -25.297 1.00 95.25 499 VAL A O 1
ATOM 3965 N N . PHE A 1 500 ? 14.803 -4.070 -25.248 1.00 97.12 500 PHE A N 1
ATOM 3966 C CA . PHE A 1 500 ? 13.901 -3.846 -26.378 1.00 97.12 500 PHE A CA 1
ATOM 3967 C C . PHE A 1 500 ? 14.437 -4.370 -27.722 1.00 97.12 500 PHE A C 1
ATOM 3969 O O . PHE A 1 500 ? 13.678 -4.560 -28.671 1.00 97.12 500 PHE A O 1
ATOM 3976 N N . LYS A 1 501 ? 15.742 -4.650 -27.836 1.00 97.69 501 LYS A N 1
ATOM 3977 C CA . LYS A 1 501 ? 16.352 -5.156 -29.082 1.00 97.69 501 LYS A CA 1
ATOM 3978 C C . LYS A 1 501 ? 15.800 -6.515 -29.499 1.00 97.69 501 LYS A C 1
ATOM 3980 O O . LYS A 1 501 ? 15.737 -6.802 -30.695 1.00 97.69 501 LYS A O 1
ATOM 3985 N N . ALA A 1 502 ? 15.371 -7.326 -28.530 1.00 96.88 502 ALA A N 1
ATOM 3986 C CA . ALA A 1 502 ? 14.678 -8.579 -28.801 1.00 96.88 502 ALA A CA 1
ATOM 3987 C C . ALA A 1 502 ? 13.371 -8.329 -29.573 1.00 96.88 502 ALA A C 1
ATOM 3989 O O . ALA A 1 502 ? 13.118 -9.004 -30.568 1.00 96.88 502 ALA A O 1
ATOM 3990 N N . ILE A 1 503 ? 12.609 -7.298 -29.187 1.00 97.50 503 ILE A N 1
ATOM 3991 C CA . ILE A 1 503 ? 11.380 -6.878 -29.872 1.00 97.50 503 ILE A CA 1
ATOM 3992 C C . ILE A 1 503 ? 11.702 -6.376 -31.280 1.00 97.50 503 ILE A C 1
ATOM 3994 O O . ILE A 1 503 ? 11.148 -6.884 -32.249 1.00 97.50 503 ILE A O 1
ATOM 3998 N N . THR A 1 504 ? 12.660 -5.456 -31.431 1.00 98.06 504 THR A N 1
ATOM 3999 C CA . THR A 1 504 ? 13.075 -4.950 -32.754 1.00 98.06 504 THR A CA 1
ATOM 4000 C C . THR A 1 504 ? 13.502 -6.073 -33.700 1.00 98.06 504 THR A C 1
ATOM 4002 O O . THR A 1 504 ? 13.120 -6.083 -34.871 1.00 98.06 504 THR A O 1
ATOM 4005 N N . THR A 1 505 ? 14.267 -7.042 -33.194 1.00 98.06 505 THR A N 1
ATOM 4006 C CA . THR A 1 505 ? 14.716 -8.197 -33.980 1.00 98.06 505 THR A CA 1
ATOM 4007 C C . THR A 1 505 ? 13.544 -9.104 -34.352 1.00 98.06 505 THR A C 1
ATOM 4009 O O . THR A 1 505 ? 13.450 -9.520 -35.505 1.00 98.06 505 THR A O 1
ATOM 4012 N N . ALA A 1 506 ? 12.625 -9.369 -33.417 1.00 98.06 506 ALA A N 1
ATOM 4013 C CA . ALA A 1 506 ? 11.420 -10.153 -33.678 1.00 98.06 506 ALA A CA 1
ATOM 4014 C C . ALA A 1 506 ? 10.554 -9.515 -34.772 1.00 98.06 506 ALA A C 1
ATOM 4016 O O . ALA A 1 506 ? 10.127 -10.221 -35.681 1.00 98.06 506 ALA A O 1
ATOM 4017 N N . ILE A 1 507 ? 10.376 -8.188 -34.741 1.00 98.19 507 ILE A N 1
ATOM 4018 C CA . ILE A 1 507 ? 9.651 -7.452 -35.786 1.00 98.19 507 ILE A CA 1
ATOM 4019 C C . ILE A 1 507 ? 10.320 -7.670 -37.141 1.00 98.19 507 ILE A C 1
ATOM 4021 O O . ILE A 1 507 ? 9.648 -8.070 -38.081 1.00 98.19 507 ILE A O 1
ATOM 4025 N N . GLY A 1 508 ? 11.637 -7.468 -37.246 1.00 98.00 508 GLY A N 1
ATOM 4026 C CA . GLY A 1 508 ? 12.336 -7.640 -38.524 1.00 98.00 508 GLY A CA 1
ATOM 4027 C C . GLY A 1 508 ? 12.241 -9.059 -39.096 1.00 98.00 508 GLY A C 1
ATOM 4028 O O . GLY A 1 508 ? 12.227 -9.229 -40.316 1.00 98.00 508 GLY A O 1
ATOM 4029 N N . ILE A 1 509 ? 12.194 -10.075 -38.230 1.00 98.06 509 ILE A N 1
ATOM 4030 C CA . ILE A 1 509 ? 12.011 -11.472 -38.645 1.00 98.06 509 ILE A CA 1
ATOM 4031 C C . ILE A 1 509 ? 10.572 -11.704 -39.116 1.00 98.06 509 ILE A C 1
ATOM 4033 O O . ILE A 1 509 ? 10.376 -12.306 -40.170 1.00 98.06 509 ILE A O 1
ATOM 4037 N N . ASP A 1 510 ? 9.578 -11.232 -38.360 1.00 98.19 510 ASP A N 1
ATOM 4038 C CA . ASP A 1 510 ? 8.157 -11.450 -38.659 1.00 98.19 510 ASP A CA 1
ATOM 4039 C C . ASP A 1 510 ? 7.712 -10.720 -39.934 1.00 98.19 510 ASP A C 1
ATOM 4041 O O . ASP A 1 510 ? 6.972 -11.273 -40.748 1.00 98.19 510 ASP A O 1
ATOM 4045 N N . THR A 1 511 ? 8.244 -9.518 -40.180 1.00 97.06 511 THR A N 1
ATOM 4046 C CA . THR A 1 511 ? 8.012 -8.789 -41.436 1.00 97.06 511 THR A CA 1
ATOM 4047 C C . THR A 1 511 ? 8.733 -9.416 -42.632 1.00 97.06 511 THR A C 1
ATOM 4049 O O . THR A 1 511 ? 8.403 -9.110 -43.779 1.00 97.06 511 THR A O 1
ATOM 4052 N N . GLY A 1 512 ? 9.704 -10.304 -42.390 1.00 97.06 512 GLY A N 1
ATOM 4053 C CA . GLY A 1 512 ? 10.530 -10.936 -43.418 1.00 97.06 512 GLY A CA 1
ATOM 4054 C C . GLY A 1 512 ? 11.636 -10.038 -43.984 1.00 97.06 512 GLY A C 1
ATOM 4055 O O . GLY A 1 512 ? 12.284 -10.423 -44.959 1.00 97.06 512 GLY A O 1
ATOM 4056 N N . ASP A 1 513 ? 11.873 -8.867 -43.384 1.00 97.38 513 ASP A N 1
ATOM 4057 C CA . ASP A 1 513 ? 12.913 -7.914 -43.802 1.00 97.38 513 ASP A CA 1
ATOM 4058 C C . ASP A 1 513 ? 14.333 -8.397 -43.471 1.00 97.38 513 ASP A C 1
ATOM 4060 O O . ASP A 1 513 ? 15.314 -7.941 -44.079 1.00 97.38 513 ASP A O 1
ATOM 4064 N N . ILE A 1 514 ? 14.451 -9.315 -42.506 1.00 97.50 514 ILE A N 1
ATOM 4065 C CA . ILE A 1 514 ? 15.704 -9.974 -42.139 1.00 97.50 514 ILE A CA 1
ATOM 4066 C C . ILE A 1 514 ? 15.508 -11.469 -41.876 1.00 97.50 514 ILE A C 1
ATOM 4068 O O . ILE A 1 514 ? 14.458 -11.930 -41.429 1.00 97.50 514 ILE A O 1
ATOM 4072 N N . LYS A 1 515 ? 16.586 -12.229 -42.044 1.00 97.94 515 LYS A N 1
ATOM 4073 C CA . LYS A 1 515 ? 16.798 -13.530 -41.398 1.00 97.94 515 LYS A CA 1
ATOM 4074 C C . LYS A 1 515 ? 17.896 -13.404 -40.341 1.00 97.94 515 LYS A C 1
ATOM 4076 O O . LYS A 1 515 ? 18.818 -12.612 -40.533 1.00 97.94 515 LYS A O 1
ATOM 4081 N N . PRO A 1 516 ? 17.904 -14.237 -39.283 1.00 96.56 516 PRO A N 1
ATOM 4082 C CA . PRO A 1 516 ? 18.976 -14.217 -38.280 1.00 96.56 516 PRO A CA 1
ATOM 4083 C C . PRO A 1 516 ? 20.389 -14.370 -38.868 1.00 96.56 516 PRO A C 1
ATOM 4085 O O . PRO A 1 516 ? 21.353 -13.851 -38.312 1.00 96.56 516 PRO A O 1
ATOM 4088 N N . THR A 1 517 ? 20.507 -15.071 -40.000 1.00 97.88 517 THR A N 1
ATOM 4089 C CA . THR A 1 517 ? 21.760 -15.321 -40.728 1.00 97.88 517 THR A CA 1
ATOM 4090 C C . THR A 1 517 ? 22.142 -14.221 -41.715 1.00 97.88 517 THR A C 1
ATOM 4092 O O . THR A 1 517 ? 23.255 -14.248 -42.242 1.00 97.88 517 THR A O 1
ATOM 4095 N N . ASP A 1 518 ? 21.239 -13.285 -42.013 1.00 98.19 518 ASP A N 1
ATOM 4096 C CA . ASP A 1 518 ? 21.554 -12.173 -42.903 1.00 98.19 518 ASP A CA 1
ATOM 4097 C C . ASP A 1 518 ? 22.583 -11.264 -42.239 1.00 98.19 518 ASP A C 1
ATOM 4099 O O . ASP A 1 518 ? 22.616 -11.116 -41.016 1.00 98.19 518 ASP A O 1
ATOM 4103 N N . THR A 1 519 ? 23.444 -10.665 -43.059 1.00 97.81 519 THR A N 1
ATOM 4104 C CA . THR A 1 519 ? 24.556 -9.850 -42.571 1.00 97.81 519 THR A CA 1
ATOM 4105 C C . THR A 1 519 ? 24.333 -8.369 -42.810 1.00 97.81 519 THR A C 1
ATOM 4107 O O . THR A 1 519 ? 23.927 -7.985 -43.909 1.00 97.81 519 THR A O 1
ATOM 4110 N N . TYR A 1 520 ? 24.753 -7.550 -41.855 1.00 97.50 520 TYR A N 1
ATOM 4111 C CA . TYR A 1 520 ? 24.868 -6.100 -41.979 1.00 97.50 520 TYR A CA 1
ATOM 4112 C C . TYR A 1 520 ? 26.333 -5.675 -41.787 1.00 97.50 520 TYR A C 1
ATOM 4114 O O . TYR A 1 520 ? 27.188 -6.482 -41.413 1.00 97.50 520 TYR A O 1
ATOM 4122 N N . THR A 1 521 ? 26.659 -4.428 -42.127 1.00 97.25 521 THR A N 1
ATOM 4123 C CA . THR A 1 521 ? 28.005 -3.870 -41.923 1.00 97.25 521 THR A CA 1
ATOM 4124 C C . THR A 1 521 ? 27.937 -2.735 -40.920 1.00 97.25 521 THR A C 1
ATOM 4126 O O . THR A 1 521 ? 27.266 -1.733 -41.154 1.00 97.25 521 THR A O 1
ATOM 4129 N N . ASP A 1 522 ? 28.675 -2.880 -39.834 1.00 96.88 522 ASP A N 1
ATOM 4130 C CA . ASP A 1 522 ? 28.719 -1.942 -38.730 1.00 96.88 522 ASP A CA 1
ATOM 4131 C C . ASP A 1 522 ? 30.031 -1.149 -38.759 1.00 96.88 522 ASP A C 1
ATOM 4133 O O . ASP A 1 522 ? 31.133 -1.708 -38.721 1.00 96.88 522 ASP A O 1
ATOM 4137 N N . ARG A 1 523 ? 29.912 0.178 -38.839 1.00 94.69 523 ARG A N 1
ATOM 4138 C CA . ARG A 1 523 ? 31.048 1.112 -38.837 1.00 94.69 523 ARG A CA 1
ATOM 4139 C C . ARG A 1 523 ? 31.224 1.803 -37.489 1.00 94.69 523 ARG A C 1
ATOM 4141 O O . ARG A 1 523 ? 31.681 2.941 -37.465 1.00 94.69 523 ARG A O 1
ATOM 4148 N N . TRP A 1 524 ? 30.836 1.151 -36.393 1.00 94.06 524 TRP A N 1
ATOM 4149 C CA . TRP A 1 524 ? 30.796 1.672 -35.021 1.00 94.06 524 TRP A CA 1
ATOM 4150 C C . TRP A 1 524 ? 29.655 2.653 -34.730 1.00 94.06 524 TRP A C 1
ATOM 4152 O O . TRP A 1 524 ? 29.147 2.697 -33.607 1.00 94.06 524 TRP A O 1
ATOM 4162 N N . PHE A 1 525 ? 29.257 3.456 -35.715 1.00 95.25 525 PHE A N 1
ATOM 4163 C CA . PHE A 1 525 ? 28.249 4.493 -35.548 1.00 95.25 525 PHE A CA 1
ATOM 4164 C C . PHE A 1 525 ? 27.444 4.757 -36.819 1.00 95.25 525 PHE A C 1
ATOM 4166 O O . PHE A 1 525 ? 27.875 4.445 -37.930 1.00 95.25 525 PHE A O 1
ATOM 4173 N N . VAL A 1 526 ? 26.294 5.402 -36.634 1.00 94.75 526 VAL A N 1
ATOM 4174 C CA . VAL A 1 526 ? 25.472 6.004 -37.685 1.00 94.75 526 VAL A CA 1
ATOM 4175 C C . VAL A 1 526 ? 25.404 7.510 -37.443 1.00 94.75 526 VAL A C 1
ATOM 4177 O O . VAL A 1 526 ? 25.144 7.956 -36.323 1.00 94.75 526 VAL A O 1
ATOM 4180 N N . GLU A 1 527 ? 25.653 8.291 -38.491 1.00 93.81 527 GLU A N 1
ATOM 4181 C CA . GLU A 1 527 ? 25.449 9.742 -38.483 1.00 93.81 527 GLU A CA 1
ATOM 4182 C C . GLU A 1 527 ? 24.025 10.064 -38.922 1.00 93.81 527 GLU A C 1
ATOM 4184 O O . GLU A 1 527 ? 23.515 9.513 -39.903 1.00 93.81 527 GLU A O 1
ATOM 4189 N N . ILE A 1 528 ? 23.376 10.951 -38.177 1.00 90.69 528 ILE A N 1
ATOM 4190 C CA . ILE A 1 528 ? 22.034 11.425 -38.473 1.00 90.69 528 ILE A CA 1
ATOM 4191 C C . ILE A 1 528 ? 21.917 12.908 -38.143 1.00 90.69 528 ILE A C 1
ATOM 4193 O O . ILE A 1 528 ? 22.008 13.313 -36.986 1.00 90.69 528 ILE A O 1
ATOM 4197 N N . ASP A 1 529 ? 21.713 13.718 -39.178 1.00 83.88 529 ASP A N 1
ATOM 4198 C CA . ASP A 1 529 ? 21.777 15.177 -39.101 1.00 83.88 529 ASP A CA 1
ATOM 4199 C C . ASP A 1 529 ? 23.087 15.631 -38.423 1.00 83.88 529 ASP A C 1
ATOM 4201 O O . ASP A 1 529 ? 24.169 15.368 -38.943 1.00 83.88 529 ASP A O 1
ATOM 4205 N N . ASN A 1 530 ? 23.006 16.259 -37.247 1.00 86.38 530 ASN A N 1
ATOM 4206 C CA . ASN A 1 530 ? 24.166 16.702 -36.464 1.00 86.38 530 ASN A CA 1
ATOM 4207 C C . ASN A 1 530 ? 24.545 15.727 -35.331 1.00 86.38 530 ASN A C 1
ATOM 4209 O O . ASN A 1 530 ? 25.378 16.058 -34.486 1.00 86.38 530 ASN A O 1
ATOM 4213 N N . PHE A 1 531 ? 23.911 14.554 -35.265 1.00 89.25 531 PHE A N 1
ATOM 4214 C CA . PHE A 1 531 ? 24.073 13.587 -34.182 1.00 89.25 531 PHE A CA 1
ATOM 4215 C C . PHE A 1 531 ? 24.820 12.337 -34.643 1.00 89.25 531 PHE A C 1
ATOM 4217 O O . PHE A 1 531 ? 24.717 11.895 -35.788 1.00 89.25 531 PHE A O 1
ATOM 4224 N N . LYS A 1 532 ? 25.537 11.725 -33.701 1.00 93.94 532 LYS A N 1
ATOM 4225 C CA . LYS A 1 532 ? 26.249 10.463 -33.888 1.00 93.94 532 LYS A CA 1
ATOM 4226 C C . LYS A 1 532 ? 25.701 9.436 -32.907 1.00 93.94 532 LYS A C 1
ATOM 4228 O O . LYS A 1 532 ? 25.821 9.628 -31.700 1.00 93.94 532 LYS A O 1
ATOM 4233 N N . ILE A 1 533 ? 25.125 8.353 -33.420 1.00 94.56 533 ILE A N 1
ATOM 4234 C CA . ILE A 1 533 ? 24.641 7.231 -32.608 1.00 94.56 533 ILE A CA 1
ATOM 4235 C C . ILE A 1 533 ? 25.654 6.097 -32.720 1.00 94.56 533 ILE A C 1
ATOM 4237 O O . ILE A 1 533 ? 25.912 5.625 -33.825 1.00 94.56 533 ILE A O 1
ATOM 4241 N N . SER A 1 534 ? 26.238 5.666 -31.603 1.00 94.75 534 SER A N 1
ATOM 4242 C CA . SER A 1 534 ? 27.310 4.664 -31.579 1.00 94.75 534 SER A CA 1
ATOM 4243 C C . SER A 1 534 ? 26.965 3.414 -30.772 1.00 94.75 534 SER A C 1
ATOM 4245 O O . SER A 1 534 ? 26.050 3.403 -29.945 1.00 94.75 534 SER A O 1
ATOM 4247 N N . ASN A 1 535 ? 27.737 2.357 -31.006 1.00 95.38 535 ASN A N 1
ATOM 4248 C CA . ASN A 1 535 ? 27.756 1.163 -30.167 1.00 95.38 535 ASN A CA 1
ATOM 4249 C C . ASN A 1 535 ? 28.555 1.388 -28.874 1.00 95.38 535 ASN A C 1
ATOM 4251 O O . ASN A 1 535 ? 29.335 2.334 -28.762 1.00 95.38 535 ASN A O 1
ATOM 4255 N N . VAL A 1 536 ? 28.364 0.479 -27.913 1.00 93.06 536 VAL A N 1
ATOM 4256 C CA . VAL A 1 536 ? 29.187 0.384 -26.695 1.00 93.06 536 VAL A CA 1
ATOM 4257 C C . VAL A 1 536 ? 30.346 -0.606 -26.880 1.00 93.06 536 VAL A C 1
ATOM 4259 O O . VAL A 1 536 ? 31.452 -0.324 -26.434 1.00 93.06 536 VAL A O 1
ATOM 4262 N N . SER A 1 537 ? 30.115 -1.747 -27.547 1.00 90.69 537 SER A N 1
ATOM 4263 C CA . SER A 1 537 ? 31.104 -2.831 -27.706 1.00 90.69 537 SER A CA 1
ATOM 4264 C C . SER A 1 537 ? 31.756 -2.849 -29.086 1.00 90.69 537 SER A C 1
ATOM 4266 O O . SER A 1 537 ? 31.054 -2.845 -30.102 1.00 90.69 537 SER A O 1
ATOM 4268 N N . SER A 1 538 ? 33.096 -2.895 -29.140 1.00 93.19 538 SER A N 1
ATOM 4269 C CA . SER A 1 538 ? 33.890 -2.952 -30.388 1.00 93.19 538 SER A CA 1
ATOM 4270 C C . SER A 1 538 ? 33.689 -4.236 -31.181 1.00 93.19 538 SER A C 1
ATOM 4272 O O . SER A 1 538 ? 33.944 -4.246 -32.382 1.00 93.19 538 SER A O 1
ATOM 4274 N N . GLU A 1 539 ? 33.167 -5.280 -30.541 1.00 95.12 539 GLU A N 1
ATOM 4275 C CA . GLU A 1 539 ? 32.810 -6.562 -31.166 1.00 95.12 539 GLU A CA 1
ATOM 4276 C C . GLU A 1 539 ? 31.692 -6.419 -32.201 1.00 95.12 539 GLU A C 1
ATOM 4278 O O . GLU A 1 539 ? 31.505 -7.272 -33.066 1.00 95.12 539 GLU A O 1
ATOM 4283 N N . CYS A 1 540 ? 30.970 -5.300 -32.165 1.00 95.94 540 CYS A N 1
ATOM 4284 C CA . CYS A 1 540 ? 30.001 -4.956 -33.186 1.00 95.94 540 CYS A CA 1
ATOM 4285 C C . CYS A 1 540 ? 30.644 -4.518 -34.504 1.00 95.94 540 CYS A C 1
ATOM 4287 O O . CYS A 1 540 ? 29.962 -4.553 -35.513 1.00 95.94 540 CYS A O 1
ATOM 4289 N N . ILE A 1 541 ? 31.914 -4.091 -34.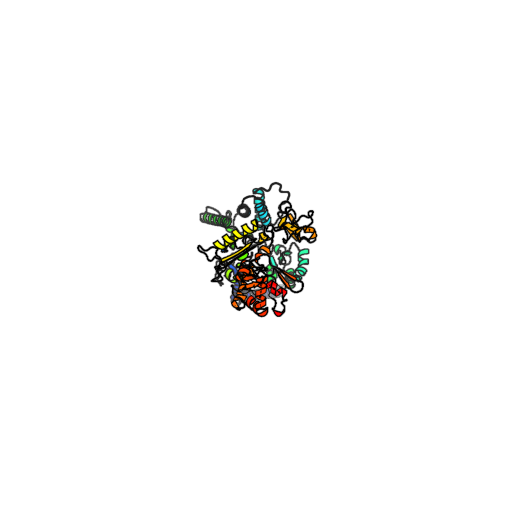537 1.00 96.88 541 ILE A N 1
ATOM 4290 C CA . ILE A 1 541 ? 32.540 -3.518 -35.740 1.00 96.88 541 ILE A CA 1
ATOM 4291 C C . ILE A 1 541 ? 32.778 -4.604 -36.792 1.00 96.88 541 ILE A C 1
ATOM 4293 O O . ILE A 1 541 ? 33.330 -5.662 -36.497 1.00 96.88 541 ILE A O 1
ATOM 4297 N N . GLY A 1 542 ? 32.444 -4.305 -38.047 1.00 96.44 542 GLY A N 1
ATOM 4298 C CA . GLY A 1 542 ? 32.687 -5.192 -39.181 1.00 96.44 542 GLY A CA 1
ATOM 4299 C C . GLY A 1 542 ? 31.402 -5.770 -39.761 1.00 96.44 542 GLY A C 1
ATOM 4300 O O . GLY A 1 542 ? 30.330 -5.176 -39.658 1.00 96.44 542 GLY A O 1
ATOM 4301 N N . ARG A 1 543 ? 31.524 -6.900 -40.460 1.00 97.69 543 ARG A N 1
ATOM 4302 C CA . ARG A 1 543 ? 30.390 -7.570 -41.099 1.00 97.69 543 ARG A CA 1
ATOM 4303 C C . ARG A 1 543 ? 29.929 -8.727 -40.227 1.00 97.69 543 ARG A C 1
ATOM 4305 O O . ARG A 1 543 ? 30.646 -9.716 -40.114 1.00 97.69 543 ARG A O 1
ATOM 4312 N N . HIS A 1 544 ? 28.718 -8.614 -39.698 1.00 97.25 544 HIS A N 1
ATOM 4313 C CA . HIS A 1 544 ? 28.152 -9.555 -38.733 1.00 97.25 544 HIS A CA 1
ATOM 4314 C C . HIS A 1 544 ? 26.732 -9.946 -39.109 1.00 97.25 544 HIS A C 1
ATOM 4316 O O . HIS A 1 544 ? 26.090 -9.267 -39.913 1.00 97.25 544 HIS A O 1
ATOM 4322 N N . THR A 1 545 ? 26.245 -11.047 -38.545 1.00 98.25 545 THR A N 1
ATOM 4323 C CA . THR A 1 545 ? 24.847 -11.470 -38.685 1.00 98.25 545 THR A CA 1
ATOM 4324 C C . THR A 1 545 ? 23.933 -10.667 -37.755 1.00 98.25 545 THR A C 1
ATOM 4326 O O . THR A 1 545 ? 24.397 -10.107 -36.760 1.00 98.25 545 THR A O 1
ATOM 4329 N N . TYR A 1 546 ? 22.624 -10.622 -38.019 1.00 97.94 546 TYR A N 1
ATOM 4330 C CA . TYR A 1 546 ? 21.683 -10.031 -37.050 1.00 97.94 546 TYR A CA 1
ATOM 4331 C C . TYR A 1 546 ? 21.584 -10.835 -35.747 1.00 97.94 546 TYR A C 1
ATOM 4333 O O . TYR A 1 546 ? 21.300 -10.254 -34.704 1.00 97.94 546 TYR A O 1
ATOM 4341 N N . MET A 1 547 ? 21.881 -12.139 -35.778 1.00 97.12 547 MET A N 1
ATOM 4342 C CA . MET A 1 547 ? 22.071 -12.935 -34.559 1.00 97.12 547 MET A CA 1
ATOM 4343 C C . MET A 1 547 ? 23.205 -12.363 -33.696 1.00 97.12 547 MET A C 1
ATOM 4345 O O . MET A 1 547 ? 22.984 -12.045 -32.533 1.00 97.12 547 MET A O 1
ATOM 4349 N N . HIS A 1 548 ? 24.372 -12.097 -34.296 1.00 97.31 548 HIS A N 1
ATOM 4350 C CA . HIS A 1 548 ? 25.492 -11.451 -33.602 1.00 97.31 548 HIS A CA 1
ATOM 4351 C C . HIS A 1 548 ? 25.134 -10.046 -33.107 1.00 97.31 548 HIS A C 1
ATOM 4353 O O . HIS A 1 548 ? 25.546 -9.657 -32.018 1.00 97.31 548 HIS A O 1
ATOM 4359 N N . ALA A 1 549 ? 24.340 -9.288 -33.875 1.00 96.81 549 ALA A N 1
ATOM 4360 C CA . ALA A 1 549 ? 23.869 -7.972 -33.443 1.00 96.81 549 ALA A CA 1
ATOM 4361 C C . ALA A 1 549 ? 23.075 -8.042 -32.134 1.00 96.81 549 ALA A C 1
ATOM 4363 O O . ALA A 1 549 ? 23.205 -7.149 -31.297 1.00 96.81 549 ALA A O 1
ATOM 4364 N N . LEU A 1 550 ? 22.248 -9.075 -31.959 1.00 95.88 550 LEU A N 1
ATOM 4365 C CA . LEU A 1 550 ? 21.493 -9.276 -30.729 1.00 95.88 550 LEU A CA 1
ATOM 4366 C C . LEU A 1 550 ? 22.404 -9.776 -29.597 1.00 95.88 550 LEU A C 1
ATOM 4368 O O . LEU A 1 550 ? 22.375 -9.188 -28.516 1.00 95.88 550 LEU A O 1
ATOM 4372 N N . ASP A 1 551 ? 23.266 -10.762 -29.867 1.00 95.31 551 ASP A N 1
ATOM 4373 C CA . ASP A 1 551 ? 24.196 -11.351 -28.885 1.00 95.31 551 ASP A CA 1
ATOM 4374 C C . ASP A 1 551 ? 25.155 -10.310 -28.282 1.00 95.31 551 ASP A C 1
ATOM 4376 O O . ASP A 1 551 ? 25.396 -10.292 -27.075 1.00 95.31 551 ASP A O 1
ATOM 4380 N N . TRP A 1 552 ? 25.669 -9.401 -29.115 1.00 95.81 552 TRP A N 1
ATOM 4381 C CA . TRP A 1 552 ? 26.590 -8.333 -28.707 1.00 95.81 552 TRP A CA 1
ATOM 4382 C C . TRP A 1 552 ? 25.904 -6.990 -28.464 1.00 95.81 552 TRP A C 1
ATOM 4384 O O . TRP A 1 552 ? 26.574 -5.980 -28.229 1.00 95.81 552 TRP A O 1
ATOM 4394 N N . SER A 1 553 ? 24.567 -6.965 -28.486 1.00 96.69 553 SER A N 1
ATOM 4395 C CA . SER A 1 553 ? 23.759 -5.774 -28.229 1.00 96.69 553 SER A CA 1
ATOM 4396 C C . SER A 1 553 ? 24.180 -4.573 -29.099 1.00 96.69 553 SER A C 1
ATOM 4398 O O . SER A 1 553 ? 24.326 -3.442 -28.629 1.00 96.69 553 SER A O 1
ATOM 4400 N N . CYS A 1 554 ? 24.355 -4.787 -30.400 1.00 97.75 554 CYS A N 1
ATOM 4401 C CA . CYS A 1 554 ? 24.808 -3.777 -31.354 1.00 97.75 554 CYS A CA 1
ATOM 4402 C C . CYS A 1 554 ? 23.675 -2.820 -31.761 1.00 97.75 554 CYS A C 1
ATOM 4404 O O . CYS A 1 554 ? 22.725 -3.206 -32.443 1.00 97.75 554 CYS A O 1
ATOM 4406 N N . ASN A 1 555 ? 23.786 -1.541 -31.384 1.00 97.50 555 ASN A N 1
ATOM 4407 C CA . ASN A 1 555 ? 22.810 -0.488 -31.700 1.00 97.50 555 ASN A CA 1
ATOM 4408 C C . ASN A 1 555 ? 22.678 -0.261 -33.212 1.00 97.50 555 ASN A C 1
ATOM 4410 O O . ASN A 1 555 ? 21.568 -0.127 -33.723 1.00 97.50 555 ASN A O 1
ATOM 4414 N N . VAL A 1 556 ? 23.799 -0.243 -33.940 1.00 97.56 556 VAL A N 1
ATOM 4415 C CA . VAL A 1 556 ? 23.809 -0.014 -35.397 1.00 97.56 556 VAL A CA 1
ATOM 4416 C C . VAL A 1 556 ? 23.076 -1.130 -36.147 1.00 97.56 556 VAL A C 1
ATOM 4418 O O . VAL A 1 556 ? 22.370 -0.843 -37.111 1.00 97.56 556 VAL A O 1
ATOM 4421 N N . GLY A 1 557 ? 23.165 -2.379 -35.677 1.00 97.56 557 GLY A N 1
ATOM 4422 C CA . GLY A 1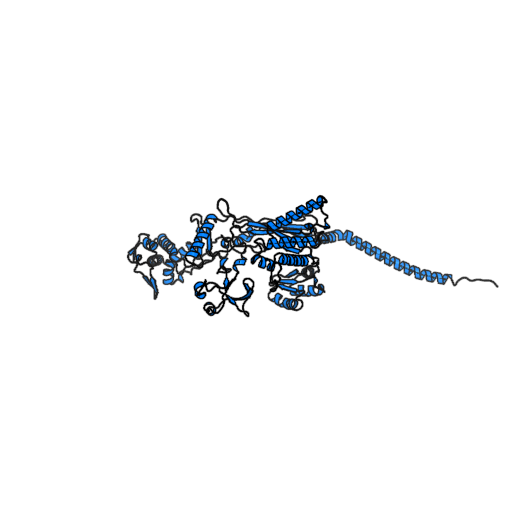 557 ? 22.395 -3.493 -36.240 1.00 97.56 557 GLY A CA 1
ATOM 4423 C C . GLY A 1 557 ? 20.889 -3.285 -36.095 1.00 97.56 557 GLY A C 1
ATOM 4424 O O . GLY A 1 557 ? 20.150 -3.454 -37.059 1.00 97.56 557 GLY A O 1
ATOM 4425 N N . MET A 1 558 ? 20.433 -2.813 -34.933 1.00 98.19 558 MET A N 1
ATOM 4426 C CA . MET A 1 558 ? 19.016 -2.494 -34.708 1.00 98.19 558 MET A CA 1
ATOM 4427 C C . MET A 1 558 ? 18.541 -1.330 -35.580 1.00 98.19 558 MET A C 1
ATOM 4429 O O . MET A 1 558 ? 17.436 -1.364 -36.120 1.00 98.19 558 MET A O 1
ATOM 4433 N N . ILE A 1 559 ? 19.392 -0.316 -35.762 1.00 97.81 559 ILE A N 1
ATOM 4434 C CA . ILE A 1 559 ? 19.131 0.808 -36.668 1.00 97.81 559 ILE A CA 1
ATOM 4435 C C . ILE A 1 559 ? 18.982 0.324 -38.116 1.00 97.81 559 ILE A C 1
ATOM 4437 O O . ILE A 1 559 ? 18.119 0.816 -38.845 1.00 97.81 559 ILE A O 1
ATOM 4441 N N . ASP A 1 560 ? 19.810 -0.623 -38.554 1.00 98.00 560 ASP A N 1
ATOM 4442 C CA . ASP A 1 560 ? 19.703 -1.214 -39.888 1.00 98.00 560 ASP A CA 1
ATOM 4443 C C . ASP A 1 560 ? 18.370 -1.964 -40.071 1.00 98.00 560 ASP A C 1
ATOM 4445 O O . ASP A 1 560 ? 17.694 -1.770 -41.081 1.00 98.00 560 ASP A O 1
ATOM 4449 N N . ILE A 1 561 ? 17.922 -2.709 -39.051 1.00 98.31 561 ILE A N 1
ATOM 4450 C CA . ILE A 1 561 ? 16.624 -3.406 -39.045 1.00 98.31 561 ILE A CA 1
ATOM 4451 C C . ILE A 1 561 ? 15.457 -2.420 -39.213 1.00 98.31 561 ILE A C 1
ATOM 4453 O O . ILE A 1 561 ? 14.667 -2.545 -40.150 1.00 98.31 561 ILE A O 1
ATOM 4457 N N . VAL A 1 562 ? 15.353 -1.392 -38.361 1.00 97.75 562 VAL A N 1
ATOM 4458 C CA . VAL A 1 562 ? 14.216 -0.447 -38.431 1.00 97.75 562 VAL A CA 1
ATOM 4459 C C . VAL A 1 562 ? 14.225 0.422 -39.689 1.00 97.75 562 VAL A C 1
ATOM 4461 O O . VAL A 1 562 ? 13.177 0.927 -40.093 1.00 97.75 562 VAL A O 1
ATOM 4464 N N . GLN A 1 563 ? 15.384 0.603 -40.330 1.00 96.81 563 GLN A N 1
ATOM 4465 C CA . GLN A 1 563 ? 15.466 1.277 -41.627 1.00 96.81 563 GLN A CA 1
ATOM 4466 C C . GLN A 1 563 ? 14.836 0.459 -42.752 1.00 96.81 563 GLN A C 1
ATOM 4468 O O . GLN A 1 563 ? 14.272 1.062 -43.665 1.00 96.81 563 GLN A O 1
ATOM 4473 N N . LYS A 1 564 ? 14.915 -0.874 -42.680 1.00 97.38 564 LYS A N 1
ATOM 4474 C CA . LYS A 1 564 ? 14.268 -1.776 -43.640 1.00 97.38 564 LYS A CA 1
ATOM 4475 C C . LYS A 1 564 ? 12.755 -1.826 -43.429 1.00 97.38 564 LYS A C 1
ATOM 4477 O O . LYS A 1 564 ? 12.014 -1.619 -44.381 1.00 97.38 564 LYS A O 1
ATOM 4482 N N . ILE A 1 565 ? 12.322 -1.977 -42.174 1.00 97.12 565 ILE A N 1
ATOM 4483 C CA . ILE A 1 565 ? 10.901 -2.065 -41.786 1.00 97.12 565 ILE A CA 1
ATOM 4484 C C . ILE A 1 565 ? 10.151 -0.745 -42.046 1.00 97.12 565 ILE A C 1
ATOM 4486 O O . ILE A 1 565 ? 9.025 -0.723 -42.546 1.00 97.12 565 ILE A O 1
ATOM 4490 N N . GLY A 1 566 ? 10.757 0.385 -41.669 1.00 95.94 566 GLY A N 1
ATOM 4491 C CA . GLY A 1 566 ? 10.132 1.706 -41.724 1.00 95.94 566 GLY A CA 1
ATOM 4492 C C . GLY A 1 566 ? 9.206 2.031 -40.538 1.00 95.94 566 GLY A C 1
ATOM 4493 O O . GLY A 1 566 ? 8.763 1.174 -39.779 1.00 95.94 566 GLY A O 1
ATOM 4494 N N . LYS A 1 567 ? 8.900 3.326 -40.367 1.00 96.69 567 LYS A N 1
ATOM 4495 C CA . LYS A 1 567 ? 8.222 3.870 -39.169 1.00 96.69 567 LYS A CA 1
ATOM 4496 C C . LYS A 1 567 ? 6.811 3.330 -38.945 1.00 96.69 567 LYS A C 1
ATOM 4498 O O . LYS A 1 567 ? 6.456 3.034 -37.813 1.00 96.69 567 LYS A O 1
ATOM 4503 N N . SER A 1 568 ? 6.009 3.257 -40.008 1.00 96.94 568 SER A N 1
ATOM 4504 C CA . SER A 1 568 ? 4.587 2.904 -39.909 1.00 96.94 568 SER A CA 1
ATOM 4505 C C . SER A 1 568 ? 4.406 1.469 -39.421 1.00 96.94 568 SER A C 1
ATOM 4507 O O . SER A 1 568 ? 3.663 1.227 -38.472 1.00 96.94 568 SER A O 1
ATOM 4509 N N . LEU A 1 569 ? 5.146 0.534 -40.024 1.00 97.00 569 LEU A N 1
ATOM 4510 C CA . LEU A 1 569 ? 5.076 -0.870 -39.651 1.00 97.00 569 LEU A CA 1
ATOM 4511 C C . LEU A 1 569 ? 5.694 -1.094 -38.270 1.00 97.00 569 LEU A C 1
ATOM 4513 O O . LEU A 1 569 ? 5.062 -1.722 -37.429 1.00 97.00 569 LEU A O 1
ATOM 4517 N N . PHE A 1 570 ? 6.847 -0.482 -37.983 1.00 97.81 570 PHE A N 1
ATOM 4518 C CA . PHE A 1 570 ? 7.457 -0.550 -36.654 1.00 97.81 570 PHE A CA 1
ATOM 4519 C C . PHE A 1 570 ? 6.509 -0.041 -35.556 1.00 97.81 570 PHE A C 1
ATOM 4521 O O . PHE A 1 570 ? 6.306 -0.726 -34.562 1.00 97.81 570 PHE A O 1
ATOM 4528 N N . TYR A 1 571 ? 5.847 1.104 -35.761 1.00 97.25 571 TYR A N 1
ATOM 4529 C CA . TYR A 1 571 ? 4.831 1.618 -34.836 1.00 97.25 571 TYR A CA 1
ATOM 4530 C C . TYR A 1 571 ? 3.691 0.634 -34.614 1.00 97.25 571 TYR A C 1
ATOM 4532 O O . TYR A 1 571 ? 3.330 0.384 -33.467 1.00 97.25 571 TYR A O 1
ATOM 4540 N N . LYS A 1 572 ? 3.135 0.062 -35.688 1.00 97.06 572 LYS A N 1
ATOM 4541 C CA . LYS A 1 572 ? 2.064 -0.929 -35.574 1.00 97.06 572 LYS A CA 1
ATOM 4542 C C . LYS A 1 572 ? 2.498 -2.093 -34.679 1.00 97.06 572 LYS A C 1
ATOM 4544 O O . LYS A 1 572 ? 1.821 -2.365 -33.697 1.00 97.06 572 LYS A O 1
ATOM 4549 N N . TYR A 1 573 ? 3.651 -2.698 -34.961 1.00 97.62 573 TYR A N 1
ATOM 4550 C CA . TYR A 1 573 ? 4.145 -3.825 -34.173 1.00 97.62 573 TYR A CA 1
ATOM 4551 C C . TYR A 1 573 ? 4.398 -3.466 -32.713 1.00 97.62 573 TYR A C 1
ATOM 4553 O O . TYR A 1 573 ? 4.049 -4.247 -31.841 1.00 97.62 573 TYR A O 1
ATOM 4561 N N . ILE A 1 574 ? 4.968 -2.294 -32.423 1.00 95.94 574 ILE A N 1
ATOM 4562 C CA . ILE A 1 574 ? 5.185 -1.875 -31.033 1.00 95.94 574 ILE A CA 1
ATOM 4563 C C . ILE A 1 574 ? 3.856 -1.852 -30.258 1.00 95.94 574 ILE A C 1
ATOM 4565 O O . ILE A 1 574 ? 3.807 -2.344 -29.133 1.00 95.94 574 ILE A O 1
ATOM 4569 N N . ASN A 1 575 ? 2.779 -1.346 -30.870 1.00 95.06 575 ASN A N 1
ATOM 4570 C CA . ASN A 1 575 ? 1.448 -1.392 -30.258 1.00 95.06 575 ASN A CA 1
ATOM 4571 C C . ASN A 1 575 ? 0.897 -2.828 -30.175 1.00 95.06 575 ASN A C 1
ATOM 4573 O O . ASN A 1 575 ? 0.300 -3.182 -29.163 1.00 95.06 575 ASN A O 1
ATOM 4577 N N . ASP A 1 576 ? 1.114 -3.662 -31.198 1.00 95.75 576 ASP A N 1
ATOM 4578 C CA . ASP A 1 576 ? 0.670 -5.066 -31.215 1.00 95.75 576 ASP A CA 1
ATOM 4579 C C . ASP A 1 576 ? 1.379 -5.915 -30.135 1.00 95.75 576 ASP A C 1
ATOM 4581 O O . ASP A 1 576 ? 0.782 -6.840 -29.589 1.00 95.75 576 ASP A O 1
ATOM 4585 N N . PHE A 1 577 ? 2.621 -5.571 -29.769 1.00 95.06 577 PHE A N 1
ATOM 4586 C CA . PHE A 1 577 ? 3.342 -6.144 -28.623 1.00 95.06 577 PHE A CA 1
ATOM 4587 C C . PHE A 1 577 ? 2.808 -5.666 -27.259 1.00 95.06 577 PHE A C 1
ATOM 4589 O O . PHE A 1 577 ? 3.234 -6.188 -26.234 1.00 95.06 577 PHE A O 1
ATOM 4596 N N . GLY A 1 578 ? 1.882 -4.703 -27.224 1.00 93.50 578 GLY A N 1
ATOM 4597 C CA . GLY A 1 578 ? 1.256 -4.197 -25.998 1.00 93.50 578 GLY A CA 1
ATOM 4598 C C . GLY A 1 578 ? 1.891 -2.929 -25.418 1.00 93.50 578 GLY A C 1
ATOM 4599 O O . GLY A 1 578 ? 1.365 -2.371 -24.453 1.00 93.50 578 GLY A O 1
ATOM 4600 N N . PHE A 1 579 ? 2.971 -2.411 -26.014 1.00 95.06 579 PHE A N 1
ATOM 4601 C CA . PHE A 1 579 ? 3.516 -1.112 -25.618 1.00 95.06 579 PHE A CA 1
ATOM 4602 C C . PHE A 1 579 ? 2.566 0.017 -26.037 1.00 95.06 579 PHE A C 1
ATOM 4604 O O . PHE A 1 579 ? 1.882 -0.061 -27.055 1.00 95.06 579 PHE A O 1
ATOM 4611 N N . GLY A 1 580 ? 2.537 1.111 -25.276 1.00 91.44 580 GLY A N 1
ATOM 4612 C CA . GLY A 1 580 ? 1.649 2.238 -25.584 1.00 91.44 580 GLY A CA 1
ATOM 4613 C C . GLY A 1 580 ? 0.235 2.133 -25.010 1.00 91.44 580 GLY A C 1
ATOM 4614 O O . GLY A 1 580 ? -0.522 3.095 -25.149 1.00 91.44 580 GLY A O 1
ATOM 4615 N N . GLY A 1 581 ? -0.108 1.035 -24.328 1.00 93.00 581 GLY A N 1
ATOM 4616 C CA . GLY A 1 581 ? -1.399 0.836 -23.661 1.00 93.00 581 GLY A CA 1
ATOM 4617 C C . GLY A 1 581 ? -1.273 0.097 -22.327 1.00 93.00 581 GLY A C 1
ATOM 4618 O O . GLY A 1 581 ? -0.216 -0.417 -21.996 1.00 93.00 581 GLY A O 1
ATOM 4619 N N . LYS A 1 582 ? -2.348 0.062 -21.537 1.00 95.19 582 LYS A N 1
ATOM 4620 C CA . LYS A 1 582 ? -2.390 -0.684 -20.269 1.00 95.19 582 LYS A CA 1
ATOM 4621 C C . LYS A 1 582 ? -2.446 -2.194 -20.510 1.00 95.19 582 LYS A C 1
ATOM 4623 O O . LYS A 1 582 ? -3.118 -2.639 -21.439 1.00 95.19 582 LYS A O 1
ATOM 4628 N N . THR A 1 583 ? -1.818 -2.967 -19.631 1.00 94.69 583 THR A N 1
ATOM 4629 C CA . THR A 1 583 ? -1.924 -4.434 -19.591 1.00 94.69 583 THR A CA 1
ATOM 4630 C C . THR A 1 583 ? -3.279 -4.898 -19.048 1.00 94.69 583 THR A C 1
ATOM 4632 O O . THR A 1 583 ? -3.700 -6.016 -19.338 1.00 94.69 583 THR A O 1
ATOM 4635 N N . ASN A 1 584 ? -3.997 -4.027 -18.322 1.00 93.44 584 ASN A N 1
ATOM 4636 C CA . ASN A 1 584 ? -5.240 -4.335 -17.603 1.00 93.44 584 ASN A CA 1
ATOM 4637 C C . ASN A 1 584 ? -5.045 -5.368 -16.485 1.00 93.44 584 ASN A C 1
ATOM 4639 O O . ASN A 1 584 ? -5.955 -6.141 -16.174 1.00 93.44 584 ASN A O 1
ATOM 4643 N N . ILE A 1 585 ? -3.859 -5.376 -15.876 1.00 95.56 585 ILE A N 1
ATOM 4644 C CA . ILE A 1 585 ? -3.622 -6.083 -14.621 1.00 95.56 585 ILE A CA 1
ATOM 4645 C C . ILE A 1 585 ? -4.633 -5.615 -13.562 1.00 95.56 585 ILE A C 1
ATOM 4647 O O . ILE A 1 585 ? -5.044 -4.455 -13.539 1.00 95.56 585 ILE A O 1
ATOM 4651 N N . THR A 1 586 ? -5.047 -6.514 -12.669 1.00 94.81 586 THR A N 1
ATOM 4652 C CA . THR A 1 586 ? -6.017 -6.227 -11.598 1.00 94.81 586 THR A CA 1
ATOM 4653 C C . THR A 1 586 ? -5.368 -5.463 -10.438 1.00 94.81 586 THR A C 1
ATOM 4655 O O . THR A 1 586 ? -5.361 -5.927 -9.299 1.00 94.81 586 THR A O 1
ATOM 4658 N N . LEU A 1 587 ? -4.747 -4.326 -10.755 1.00 93.94 587 LEU A N 1
ATOM 4659 C CA . LEU A 1 587 ? -4.129 -3.390 -9.825 1.00 93.94 587 LEU A CA 1
ATOM 4660 C C . LEU A 1 587 ? -4.495 -1.964 -10.227 1.00 93.94 587 LEU A C 1
ATOM 4662 O O . LEU A 1 587 ? -4.620 -1.622 -11.404 1.00 93.94 587 LEU A O 1
ATOM 4666 N N . GLU A 1 588 ? -4.654 -1.113 -9.225 1.00 90.19 588 GLU A N 1
ATOM 4667 C CA . GLU A 1 588 ? -4.851 0.314 -9.436 1.00 90.19 588 GLU A CA 1
ATOM 4668 C C . GLU A 1 588 ? -3.542 1.014 -9.839 1.00 90.19 588 GLU A C 1
ATOM 4670 O O . GLU A 1 588 ? -2.453 0.453 -9.730 1.00 90.19 588 GLU A O 1
ATOM 4675 N N . TRP A 1 589 ? -3.647 2.269 -10.287 1.00 90.31 589 TRP A N 1
ATOM 4676 C CA . TRP A 1 589 ? -2.501 3.138 -10.606 1.00 90.31 589 TRP A CA 1
ATOM 4677 C C . TRP A 1 589 ? -1.568 2.630 -11.714 1.00 90.31 589 TRP A C 1
ATOM 4679 O O . TRP A 1 589 ? -0.482 3.174 -11.897 1.00 90.31 589 TRP A O 1
ATOM 4689 N N . GLU A 1 590 ? -2.005 1.650 -12.510 1.00 94.81 590 GLU A N 1
ATOM 4690 C CA . GLU A 1 590 ? -1.269 1.222 -13.697 1.00 94.81 590 GLU A CA 1
ATOM 4691 C C . GLU A 1 590 ? -1.077 2.397 -14.670 1.00 94.81 590 GLU A C 1
ATOM 4693 O O . GLU A 1 590 ? -2.050 3.025 -15.126 1.00 94.81 590 GLU A O 1
ATOM 4698 N N . VAL A 1 591 ? 0.182 2.655 -15.017 1.00 95.50 591 VAL A N 1
ATOM 4699 C CA . VAL A 1 591 ? 0.593 3.638 -16.022 1.00 95.50 591 VAL A CA 1
ATOM 4700 C C . VAL A 1 591 ? 1.056 2.937 -17.297 1.00 95.50 591 VAL A C 1
ATOM 4702 O O . VAL A 1 591 ? 1.308 1.738 -17.322 1.00 95.50 591 VAL A O 1
ATOM 4705 N N . TYR A 1 592 ? 1.173 3.697 -18.382 1.00 95.06 592 TYR A N 1
ATOM 4706 C CA . TYR A 1 592 ? 1.728 3.208 -19.639 1.00 95.06 592 TYR A CA 1
ATOM 4707 C C . TYR A 1 592 ? 2.488 4.329 -20.347 1.00 95.06 592 TYR A C 1
ATOM 4709 O O . TYR A 1 592 ? 2.118 5.506 -20.267 1.00 95.06 592 TYR A O 1
ATOM 4717 N N . GLY A 1 593 ? 3.563 3.970 -21.046 1.00 92.69 593 GLY A N 1
ATOM 4718 C CA . GLY A 1 593 ? 4.349 4.920 -21.823 1.00 92.69 593 GLY A CA 1
ATOM 4719 C C . GLY A 1 593 ? 3.634 5.272 -23.118 1.00 92.69 593 GLY A C 1
ATOM 4720 O O . GLY A 1 593 ? 3.545 4.447 -24.020 1.00 92.69 593 GLY A O 1
ATOM 4721 N N . ARG A 1 594 ? 3.102 6.493 -23.235 1.00 91.06 594 ARG A N 1
ATOM 4722 C CA . ARG A 1 594 ? 2.419 6.927 -24.461 1.00 91.06 594 ARG A CA 1
ATOM 4723 C C . ARG A 1 594 ? 3.398 6.986 -25.633 1.00 91.06 594 ARG A C 1
ATOM 4725 O O . ARG A 1 594 ? 4.402 7.691 -25.579 1.00 91.06 594 ARG A O 1
ATOM 4732 N N . ILE A 1 595 ? 3.023 6.348 -26.737 1.00 92.50 595 ILE A N 1
ATOM 4733 C CA . ILE A 1 595 ? 3.786 6.375 -27.982 1.00 92.50 595 ILE A CA 1
ATOM 4734 C C . ILE A 1 595 ? 3.128 7.357 -28.956 1.00 92.50 595 ILE A C 1
ATOM 4736 O O . ILE A 1 595 ? 1.951 7.231 -29.299 1.00 92.50 595 ILE A O 1
ATOM 4740 N N . ASP A 1 596 ? 3.885 8.362 -29.399 1.00 93.44 596 ASP A N 1
ATOM 4741 C CA . ASP A 1 596 ? 3.411 9.309 -30.412 1.00 93.44 596 ASP A CA 1
ATOM 4742 C C . ASP A 1 596 ? 3.102 8.598 -31.740 1.00 93.44 596 ASP A C 1
ATOM 4744 O O . ASP A 1 596 ? 3.826 7.666 -32.094 1.00 93.44 596 ASP A O 1
ATOM 4748 N N . PRO A 1 597 ? 2.127 9.079 -32.535 1.00 95.06 597 PRO A N 1
ATOM 4749 C CA . PRO A 1 597 ? 1.930 8.610 -33.904 1.00 95.06 597 PRO A CA 1
ATOM 4750 C C . PRO A 1 597 ? 3.214 8.703 -34.737 1.00 95.06 597 PRO A C 1
ATOM 4752 O O . PRO A 1 597 ? 3.973 9.676 -34.624 1.00 95.06 597 PRO A O 1
ATOM 4755 N N . TYR A 1 598 ? 3.448 7.701 -35.583 1.00 96.25 598 TYR A N 1
ATOM 4756 C CA . TYR A 1 598 ? 4.716 7.520 -36.295 1.00 96.25 598 TYR A CA 1
ATOM 4757 C C . TYR A 1 598 ? 5.063 8.663 -37.258 1.00 96.25 598 TYR A C 1
ATOM 4759 O O . TYR A 1 598 ? 6.240 8.897 -37.553 1.00 96.25 598 TYR A O 1
ATOM 4767 N N . GLU A 1 599 ? 4.063 9.412 -37.723 1.00 97.50 599 GLU A N 1
ATOM 4768 C CA . GLU A 1 599 ? 4.215 10.586 -38.584 1.00 97.50 599 GLU A CA 1
ATOM 4769 C C . GLU A 1 599 ? 4.983 11.714 -37.887 1.00 97.50 599 GLU A C 1
ATOM 4771 O O . GLU A 1 599 ? 5.636 12.523 -38.546 1.00 97.50 599 GLU A O 1
ATOM 4776 N N . LYS A 1 600 ? 4.943 11.759 -36.550 1.00 96.00 600 LYS A N 1
ATOM 4777 C CA . LYS A 1 600 ? 5.647 12.766 -35.744 1.00 96.00 600 LYS A CA 1
ATOM 4778 C C . LYS A 1 600 ? 7.095 12.395 -35.452 1.00 96.00 600 LYS A C 1
ATOM 4780 O O . LYS A 1 600 ? 7.838 13.205 -34.900 1.00 96.00 600 LYS A O 1
ATOM 4785 N N . TRP A 1 601 ? 7.511 11.172 -35.761 1.00 95.06 601 TRP A N 1
ATOM 4786 C CA . TRP A 1 601 ? 8.844 10.714 -35.402 1.00 95.06 601 TRP A CA 1
ATOM 4787 C C . TRP A 1 601 ? 9.883 11.319 -36.334 1.00 95.06 601 TRP A C 1
ATOM 4789 O O . TRP A 1 601 ? 9.806 11.167 -37.556 1.00 95.06 601 TRP A O 1
ATOM 4799 N N . SER A 1 602 ? 10.922 11.933 -35.771 1.00 93.50 602 SER A N 1
ATOM 4800 C CA . SER A 1 602 ? 12.145 12.195 -36.526 1.00 93.50 602 SER A CA 1
ATOM 4801 C C . SER A 1 602 ? 12.828 10.869 -36.886 1.00 93.50 602 SER A C 1
ATOM 4803 O O . SER A 1 602 ? 12.531 9.810 -36.324 1.00 93.50 602 SER A O 1
ATOM 4805 N N . ARG A 1 603 ? 13.751 10.894 -37.852 1.00 93.25 603 ARG A N 1
ATOM 4806 C CA . ARG A 1 603 ? 14.552 9.701 -38.163 1.00 93.25 603 ARG A CA 1
ATOM 4807 C C . ARG A 1 603 ? 15.464 9.330 -36.980 1.00 93.25 603 ARG A C 1
ATOM 4809 O O . ARG A 1 603 ? 15.629 8.149 -36.709 1.00 93.25 603 ARG A O 1
ATOM 4816 N N . ALA A 1 604 ? 15.943 10.322 -36.220 1.00 93.56 604 ALA A N 1
ATOM 4817 C CA . ALA A 1 604 ? 16.712 10.100 -34.996 1.00 93.56 604 ALA A CA 1
ATOM 4818 C C . ALA A 1 604 ? 15.884 9.376 -33.925 1.00 93.56 604 ALA A C 1
ATOM 4820 O O . ALA A 1 604 ? 16.357 8.388 -33.377 1.00 93.56 604 ALA A O 1
ATOM 4821 N N . LYS A 1 605 ? 14.623 9.787 -33.705 1.00 93.69 605 LYS A N 1
ATOM 4822 C CA . LYS A 1 605 ? 13.717 9.106 -32.766 1.00 93.69 605 LYS A CA 1
ATOM 4823 C C . LYS A 1 605 ? 13.475 7.653 -33.182 1.00 93.69 605 LYS A C 1
ATOM 4825 O O . LYS A 1 605 ? 13.578 6.769 -32.347 1.00 93.69 605 LYS A O 1
ATOM 4830 N N . LEU A 1 606 ? 13.225 7.377 -34.469 1.00 95.62 606 LEU A N 1
ATOM 4831 C CA . LEU A 1 606 ? 13.113 5.990 -34.958 1.00 95.62 606 LEU A CA 1
ATOM 4832 C C . LEU A 1 606 ? 14.359 5.160 -34.609 1.00 95.62 606 LEU A C 1
ATOM 4834 O O . LEU A 1 606 ? 14.236 4.023 -34.165 1.00 95.62 606 LEU A O 1
ATOM 4838 N N . PHE A 1 607 ? 15.547 5.726 -34.818 1.00 96.25 607 PHE A N 1
ATOM 4839 C CA . PHE A 1 607 ? 16.807 5.023 -34.593 1.00 96.25 607 PHE A CA 1
ATOM 4840 C C . PHE A 1 607 ? 17.034 4.713 -33.120 1.00 96.25 607 PHE A C 1
ATOM 4842 O O . PHE A 1 607 ? 17.400 3.587 -32.808 1.00 96.25 607 PHE A O 1
ATOM 4849 N N . THR A 1 608 ? 16.776 5.663 -32.219 1.00 96.12 608 THR A N 1
ATOM 4850 C CA . THR A 1 608 ? 16.916 5.423 -30.776 1.00 96.12 608 THR A CA 1
ATOM 4851 C C . THR A 1 608 ? 15.898 4.407 -30.266 1.00 96.12 608 THR A C 1
ATOM 4853 O O . THR A 1 608 ? 16.232 3.541 -29.457 1.00 96.12 608 THR A O 1
ATOM 4856 N N . MET A 1 609 ? 14.675 4.438 -30.803 1.00 96.31 609 MET A N 1
ATOM 4857 C CA . MET A 1 609 ? 13.622 3.494 -30.422 1.00 96.31 609 MET A CA 1
ATOM 4858 C C . MET A 1 609 ? 13.956 2.054 -30.814 1.00 96.31 609 MET A C 1
ATOM 4860 O O . MET A 1 609 ? 13.558 1.130 -30.111 1.00 96.31 609 MET A O 1
ATOM 4864 N N . ALA A 1 610 ? 14.752 1.849 -31.869 1.00 97.12 610 ALA A N 1
ATOM 4865 C CA . ALA A 1 610 ? 15.216 0.525 -32.287 1.00 97.12 610 ALA A CA 1
ATOM 4866 C C . ALA A 1 610 ? 15.968 -0.236 -31.181 1.00 97.12 610 ALA A C 1
ATOM 4868 O O . ALA A 1 610 ? 16.007 -1.465 -31.182 1.00 97.12 610 ALA A O 1
ATOM 4869 N N . PHE A 1 611 ? 16.564 0.487 -30.234 1.00 97.00 611 PHE A N 1
ATOM 4870 C CA . PHE A 1 611 ? 17.264 -0.071 -29.081 1.00 97.00 611 PHE A CA 1
ATOM 4871 C C . PHE A 1 611 ? 16.707 0.454 -27.750 1.00 97.00 611 PHE A C 1
ATOM 4873 O O . PHE A 1 611 ? 17.440 0.536 -26.766 1.00 97.00 611 PHE A O 1
ATOM 4880 N N . GLY A 1 612 ? 15.414 0.796 -27.728 1.00 96.12 612 GLY A N 1
ATOM 4881 C CA . GLY A 1 612 ? 14.658 1.056 -26.502 1.00 96.12 612 GLY A CA 1
ATOM 4882 C C . GLY A 1 612 ? 14.879 2.424 -25.857 1.00 96.12 612 GLY A C 1
ATOM 4883 O O . GLY A 1 612 ? 14.615 2.554 -24.668 1.00 96.12 612 GLY A O 1
ATOM 4884 N N . GLN A 1 613 ? 15.359 3.426 -26.604 1.00 95.44 613 GLN A N 1
ATOM 4885 C CA . GLN A 1 613 ? 15.462 4.824 -26.154 1.00 95.44 613 GLN A CA 1
ATOM 4886 C C . GLN A 1 613 ? 14.461 5.718 -26.903 1.00 95.44 613 GLN A C 1
ATOM 4888 O O . GLN A 1 613 ? 14.374 5.696 -28.133 1.00 95.44 613 GLN A O 1
ATOM 4893 N N . GLY A 1 614 ? 13.697 6.535 -26.184 1.00 91.44 614 GLY A N 1
ATOM 4894 C CA . GLY A 1 614 ? 12.560 7.290 -26.719 1.00 91.44 614 GLY A CA 1
ATOM 4895 C C . GLY A 1 614 ? 11.236 6.512 -26.743 1.00 91.44 614 GLY A C 1
ATOM 4896 O O . GLY A 1 614 ? 10.254 7.027 -27.283 1.00 91.44 614 GLY A O 1
ATOM 4897 N N . ILE A 1 615 ? 11.218 5.309 -26.156 1.00 93.12 615 ILE A N 1
ATOM 4898 C CA . ILE A 1 615 ? 10.029 4.544 -25.749 1.00 93.12 615 ILE A CA 1
ATOM 4899 C C . ILE A 1 615 ? 10.152 4.315 -24.248 1.00 93.12 615 ILE A C 1
ATOM 4901 O O . ILE A 1 615 ? 11.239 4.003 -23.767 1.00 93.12 615 ILE A O 1
ATOM 4905 N N . THR A 1 616 ? 9.045 4.445 -23.527 1.00 95.62 616 THR A N 1
ATOM 4906 C CA . THR A 1 616 ? 8.967 4.084 -22.114 1.00 95.62 616 THR A CA 1
ATOM 4907 C C . THR A 1 616 ? 7.987 2.938 -21.908 1.00 95.62 616 THR A C 1
ATOM 4909 O O . THR A 1 616 ? 6.997 2.821 -22.633 1.00 95.62 616 THR A O 1
ATOM 4912 N N . ALA A 1 617 ? 8.273 2.094 -20.925 1.00 95.75 617 ALA A N 1
ATOM 4913 C CA . ALA A 1 617 ? 7.455 0.954 -20.534 1.00 95.75 617 ALA A CA 1
ATOM 4914 C C . ALA A 1 617 ? 7.522 0.767 -19.013 1.00 95.75 617 ALA A C 1
ATOM 4916 O O . ALA A 1 617 ? 8.421 1.308 -18.358 1.00 95.75 617 ALA A O 1
ATOM 4917 N N . THR A 1 618 ? 6.558 0.043 -18.456 1.00 95.88 618 THR A N 1
ATOM 4918 C CA . THR A 1 618 ? 6.648 -0.492 -17.091 1.00 95.88 618 THR A CA 1
ATOM 4919 C C . THR A 1 618 ? 7.401 -1.825 -17.104 1.00 95.88 618 THR A C 1
ATOM 4921 O O . THR A 1 618 ? 7.695 -2.345 -18.171 1.00 95.88 618 THR A O 1
ATOM 4924 N N . VAL A 1 619 ? 7.754 -2.390 -15.943 1.00 95.31 619 VAL A N 1
ATOM 4925 C CA . VAL A 1 619 ? 8.461 -3.693 -15.890 1.00 95.31 619 VAL A CA 1
ATOM 4926 C C . VAL A 1 619 ? 7.530 -4.848 -16.275 1.00 95.31 619 VAL A C 1
ATOM 4928 O O . VAL A 1 619 ? 7.991 -5.900 -16.708 1.00 95.31 619 VAL A O 1
ATOM 4931 N N . LEU A 1 620 ? 6.220 -4.671 -16.073 1.00 95.56 620 LEU A N 1
ATOM 4932 C CA . LEU A 1 620 ? 5.213 -5.654 -16.461 1.00 95.56 620 LEU A CA 1
ATOM 4933 C C . LEU A 1 620 ? 4.998 -5.721 -17.984 1.00 95.56 620 LEU A C 1
ATOM 4935 O O . LEU A 1 620 ? 4.625 -6.783 -18.480 1.00 95.56 620 LEU A O 1
ATOM 4939 N N . GLN A 1 621 ? 5.188 -4.601 -18.690 1.00 93.31 621 GLN A N 1
ATOM 4940 C CA . GLN A 1 621 ? 5.135 -4.514 -20.155 1.00 93.31 621 GLN A CA 1
ATOM 4941 C C . GLN A 1 621 ? 6.435 -5.021 -20.778 1.00 93.31 621 GLN A C 1
ATOM 4943 O O . GLN A 1 621 ? 6.343 -5.802 -21.750 1.00 93.31 621 GLN A O 1
#

Foldseek 3Di:
DDDDDDDPPPVVVVVVVVVVVVVVVVVVVVVVVVVVVVVVVCCCVVPVCVVVVVVVVQVVQKDKDWFAFWFAWEWAPDPVIDTQKGWDWFWFKKFFLPFAADPVVVLLVLLVLVLCQLQVVHPDLSSVVSLCVLLVDDPDPPCPDDDSVVSSVSLSVSVCVQSPDFWAFKFWPDAQADPQLCVVCVVVCVVCVSAWDADPNIIMGTLVPDPDQQVVLVVVCVSRVHDSVSSSVRNHTDTDRMTGNGDRGDPVSVVVLVVLLVVVVVCVVVVNDDSHHHRNRTIDIGTDTDMDGPVFQQCCLQCDAADPVRQGDFHVCNLCVVQRRWAIKIFMFGADPSRHGDDRPRPDIPDTTHHHYHYANEDPVVSVVVQVVLVVVCVVVVPPKDWDWDADPVPRGTHYTDIPPTGTNVCLVLLQAKDWDDCVVVVQQCVSLPPFWKKFFDPPPFDFDDHSNDTTGIDTDDSVRSRDPVTIIMGRPSRHRNVNSHSQLFQPKDQPFQVCLVLLVVLLVVVVVFDQADKDADCQWDDDDPDIGGFPDPQNHGIDGLVVCSVRSGLVSLLVSCVSCDQQSSVVSCVVVPAQHFPPPSTPNGDGWHDDHSVPDDSVCSSRVSRRPVGMGGNSD

Organism: NCBI:txid1234023

InterPro domains:
  IPR001460 Penicillin-binding protein, transpeptidase [PF00905] (386-621)
  IPR012338 Beta-lactamase/transpeptidase-like [G3DSA:3.40.710.10] (360-621)
  IPR012338 Beta-lactamase/transpeptidase-like [SSF56601] (312-621)
  IPR036138 Penicillin-binding protein, dimerisation domain superfamily [SSF56519] (200-360)
  IPR050515 Class D beta-lactamase/transpeptidase [PTHR30627] (202-621)